Protein AF-A0A428T199-F1 (afdb_monomer_lite)

Organism: NCBI:txid2604345

pLDDT: mean 72.24, std 21.69, range [21.56, 98.0]

Foldseek 3Di:
DDDDDDDDADFDDPDPDDFFFFADDPQKTKTWLDFPADPPQDDDPDDPDPPPPDDDDDDKDWDDPCVVVVVNVDPPQWAWGWDQDPVRIIITDPDIHHDPAAFDPDDWDFLQRCLVWWDDAPLLLLRLLLSLLVVCLVCVPTPVLQAQDFSRQKTWTDGPDPPCPFKTFSIIIGMDGNPDPDDGQDQFDPPPVQDAQAGGPSLLSSLQRSLCSLLSHHQDDDDDPDPRVVRRRSLVSSVVSLVVSVPDDRPQFDLSVLSSQLSVCSSRRVVLDDDDPCPDDDDDDDPPPVVSSVVVSVCSVVRHNVSSVCCNVPRHPDDDNDGDMIGTDDDDDDDDDDDDDDDDDDDDDDDDDDDDDDDDDLLCQVVLLVVLLVVLVVLCVVVVPPDAFDADEDDPDDDCPAVVLVPPVCNVVVSVVDDDPVSCPDCVVVVVLYAYEYEQDQAQVAGGDPPCPPPQHQYEFADDSVLHGDNRGYDYPDPLQLHEYEHQHSDNVVVVVVCCVRPNPPNDRIRVSRRVVLRSVLRSVLSNLVSCCVNPVPPDPPVLSSLSSGNLLVSLVQQLQFDADPNHYTYRRVSVVCVVQVGPVSVCCSSSVSSVVSVVVD

Secondary structure (DSSP, 8-state):
-------------------PPEEEETTEEEEE---SSSS-S---S-------S-S--S--EEPPTTHHHHHHTS---SEEEEEEETTTEEEEEEEEE--S--BPSS--EEHHHHHHHEE--HHHHHHHHHHHHHHHHHTTTSGGGGSPP-TTTEEE--BS-GGGTTEEES-EEEEEETT--PPP--S----TTS--S-S-HHHHHHHHHHHHHHHTS----PPPSSHHHHHHHHHHHHHHHHHHHHH---TT---HHHHHHHHHHHH-GGGG----S-TTS----PPPHHHHHHHHHHHHIIIIIHHHHHHHHHSSSS---S--EEEE--------------------PPPP---------GGGHHHHHHHHHHHHHHHHHHTT--PPP--EEE-S---TTSHHHH-TTTHHHHHTT---GGGTSSHHHHSS---EEEE--S-TTSB--TTTTSTTSEEEEEE-TTSPBPTTSPBPSS-GGG-EEEE-S---HHHHHHHHHHSTTTS-SSHHHHHHHHHHHHHHHHHHHTTHHHHSTTT--HHHHHGGGSHHHHHHHHHHHEEE-TTSSEEE-HHHHHHHS-SHHHHHHHHHHHHHHHHHT-

Radius of gyration: 29.45 Å; chains: 1; bounding box: 92×67×69 Å

Sequence (602 aa):
MAVNQPYDIIAANQYRNQYPLLYPIPGTLLLVLGNIGHHQAGYNFSSHRSLSDSDAATDSYWLDHGHICSLLDREEFARILLEFKPVDRLYQLPSSEAPQFRLAAGRGQSLASILQHYHLTPRDRVSLSYSVARTYWQFYDSELMRRKWSSESIWFMPTSSDDHKDELPLQAFVSFPFESPNHRIEDFIDDLKVPLNHRCPRVFALGVLLLEIGCGSPFTTPVHQNLSSQANFDHSTANNLLQKLRNSKWDGFSHMNYFVGAVEYCLDGKNFIQDSPDSTRRRSQPLKKQQDISERRKNLYNRVVRPLGWLAVKGFKTRSSGTAYIRKIRNAAVTTAQGLPARPKAFVRPKMGKFHNGSTASNNWIQSLVRISAYIDDRRVQLDLTSPIRVAILDTGINYNMPYYEDEEYADNRINQVESFCDFLEPAARDGGVIFLASAGNSSDEAEAFPARDPKVISIYATNRHGTFLEFNSQPTHDRTRILGTYGDGIPPEITAEFDREYRGVCQPGSSVATAVAAGTAALMLAYIATFPKVFASSANRKTLQRAHDSRGMEALFRKMGQQSPTGGLFINPGHFWRVNNTDEARFHAISSCLWDVDRYM

InterPro domains:
  IPR000209 Peptidase S8/S53 domain [PF00082] (428-561)
  IPR023827 Peptidase S8, subtilisin, Asp-active site [PS00136] (391-401)
  IPR036852 Peptidase S8/S53 domain superfamily [G3DSA:3.40.50.200] (415-553)
  IPR036852 Peptidase S8/S53 domain superfamily [SSF52743] (387-531)
  IPR056002 Domain of unknown function DUF7580 [PF24476] (110-308)

Structure (mmCIF, N/CA/C/O backbone):
data_AF-A0A428T199-F1
#
_entry.id   AF-A0A428T199-F1
#
loop_
_atom_site.group_PDB
_atom_site.id
_atom_site.type_symbol
_atom_site.label_atom_id
_atom_site.label_alt_id
_atom_site.label_comp_id
_atom_site.label_asym_id
_atom_site.label_entity_id
_atom_site.label_seq_id
_atom_site.pdbx_PDB_ins_code
_atom_site.Cartn_x
_atom_site.Cartn_y
_atom_site.Cartn_z
_atom_site.occupancy
_atom_site.B_iso_or_equiv
_atom_site.auth_seq_id
_atom_site.auth_comp_id
_atom_site.auth_asym_id
_atom_site.auth_atom_id
_atom_site.pdbx_PDB_model_num
ATOM 1 N N . MET A 1 1 ? -49.602 26.249 -11.621 1.00 28.38 1 MET A N 1
ATOM 2 C CA . MET A 1 1 ? -49.708 24.877 -11.081 1.00 28.38 1 MET A CA 1
ATOM 3 C C . MET A 1 1 ? -48.379 24.183 -11.308 1.00 28.38 1 MET A C 1
ATOM 5 O O . MET A 1 1 ? -47.756 24.426 -12.333 1.00 28.38 1 MET A O 1
ATOM 9 N N . ALA A 1 2 ? -47.928 23.471 -10.278 1.00 23.19 2 ALA A N 1
ATOM 10 C CA . ALA A 1 2 ? -46.568 22.998 -10.025 1.00 23.19 2 ALA A CA 1
ATOM 11 C C . ALA A 1 2 ? -46.009 22.112 -11.159 1.00 23.19 2 ALA A C 1
ATOM 13 O O . ALA A 1 2 ? -46.720 21.257 -11.669 1.00 23.19 2 ALA A O 1
ATOM 14 N N . VAL A 1 3 ? -44.858 22.480 -11.734 1.00 22.19 3 VAL A N 1
ATOM 15 C CA . VAL A 1 3 ? -43.476 22.052 -11.393 1.00 22.19 3 VAL A CA 1
ATOM 16 C C . VAL A 1 3 ? -43.147 20.668 -11.966 1.00 22.19 3 VAL A C 1
ATOM 18 O O . VAL A 1 3 ? -43.210 19.643 -11.298 1.00 22.19 3 VAL A O 1
ATOM 21 N N . ASN A 1 4 ? -42.739 20.703 -13.237 1.00 22.30 4 ASN A N 1
ATOM 22 C CA . ASN A 1 4 ? -41.700 19.835 -13.781 1.00 22.30 4 ASN A CA 1
ATOM 23 C C . ASN A 1 4 ? -40.395 20.102 -13.017 1.00 22.30 4 ASN A C 1
ATOM 25 O O . ASN A 1 4 ? -40.058 21.274 -12.869 1.00 22.30 4 ASN A O 1
ATOM 29 N N . GLN A 1 5 ? -39.662 19.066 -12.604 1.00 21.56 5 GLN A N 1
ATOM 30 C CA . GLN A 1 5 ? -38.266 18.812 -13.010 1.00 21.56 5 GLN A CA 1
ATOM 31 C C . GLN A 1 5 ? -37.815 17.409 -12.526 1.00 21.56 5 GLN A C 1
ATOM 33 O O . GLN A 1 5 ? -38.157 17.024 -11.407 1.00 21.56 5 GLN A O 1
ATOM 38 N N . PRO A 1 6 ? -37.083 16.644 -13.359 1.00 24.59 6 PRO A N 1
ATOM 39 C CA . PRO A 1 6 ? -36.641 15.274 -13.089 1.00 24.59 6 PRO A CA 1
ATOM 40 C C . PRO A 1 6 ? -35.327 15.262 -12.290 1.00 24.59 6 PRO A C 1
ATOM 42 O O . PRO A 1 6 ? -34.485 16.139 -12.472 1.00 24.59 6 PRO A O 1
ATOM 45 N N . TYR A 1 7 ? -35.122 14.261 -11.432 1.00 22.28 7 TYR A N 1
ATOM 46 C CA . TYR A 1 7 ? -33.811 13.990 -10.835 1.00 22.28 7 TYR A CA 1
ATOM 47 C C . TYR A 1 7 ? -33.393 12.558 -11.156 1.00 22.28 7 TYR A C 1
ATOM 49 O O . TYR A 1 7 ? -33.841 11.608 -10.516 1.00 22.28 7 TYR A O 1
ATOM 57 N N . ASP A 1 8 ? -32.521 12.441 -12.154 1.00 21.67 8 ASP A N 1
ATOM 58 C CA . ASP A 1 8 ? -31.751 11.244 -12.463 1.00 21.67 8 ASP A CA 1
ATOM 59 C C . ASP A 1 8 ? -30.769 10.941 -11.321 1.00 21.67 8 ASP A C 1
ATOM 61 O O . ASP A 1 8 ? -30.003 11.805 -10.884 1.00 21.67 8 ASP A O 1
ATOM 65 N N . ILE A 1 9 ? -30.773 9.698 -10.836 1.00 22.94 9 ILE A N 1
ATOM 66 C CA . ILE A 1 9 ? -29.750 9.174 -9.925 1.00 22.94 9 ILE A CA 1
ATOM 67 C C . ILE A 1 9 ? -28.838 8.269 -10.753 1.00 22.94 9 ILE A C 1
ATOM 69 O O . ILE A 1 9 ? -29.075 7.072 -10.876 1.00 22.94 9 ILE A O 1
ATOM 73 N N . ILE A 1 10 ? -27.779 8.847 -11.318 1.00 22.28 10 ILE A N 1
ATOM 74 C CA . ILE A 1 10 ? -26.668 8.104 -11.921 1.00 22.28 10 ILE A CA 1
ATOM 75 C C . ILE A 1 10 ? -25.379 8.650 -11.308 1.00 22.28 10 ILE A C 1
ATOM 77 O O . ILE A 1 10 ? -24.899 9.725 -11.655 1.00 22.28 10 ILE A O 1
ATOM 81 N N . ALA A 1 11 ? -24.819 7.916 -10.348 1.00 24.19 11 ALA A N 1
ATOM 82 C CA . ALA A 1 11 ? -23.482 8.181 -9.834 1.00 24.19 11 ALA A CA 1
ATOM 83 C C . ALA A 1 11 ? -22.465 7.431 -10.706 1.00 24.19 11 ALA A C 1
ATOM 85 O O . ALA A 1 11 ? -22.046 6.322 -10.381 1.00 24.19 11 ALA A O 1
ATOM 86 N N . ALA A 1 12 ? -22.086 8.038 -11.829 1.00 23.56 12 ALA A N 1
ATOM 87 C CA . ALA A 1 12 ? -20.961 7.592 -12.636 1.00 23.56 12 ALA A CA 1
ATOM 88 C C . ALA A 1 12 ? -19.662 8.144 -12.031 1.00 23.56 12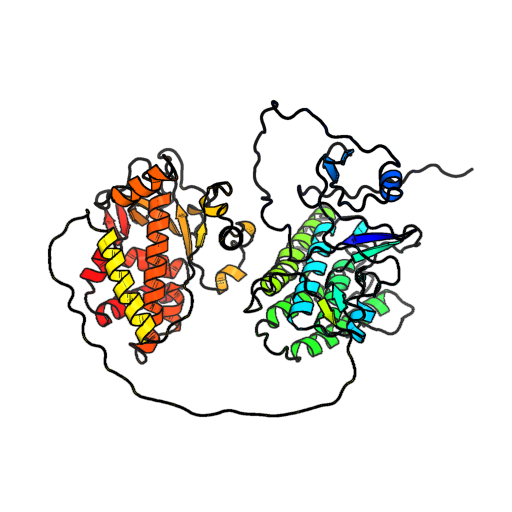 ALA A C 1
ATOM 90 O O . ALA A 1 12 ? -19.487 9.355 -11.916 1.00 23.56 12 ALA A O 1
ATOM 91 N N . ASN A 1 13 ? -18.736 7.265 -11.645 1.00 23.33 13 ASN A N 1
ATOM 92 C CA . ASN A 1 13 ? -17.347 7.655 -11.430 1.00 23.33 13 ASN A CA 1
ATOM 93 C C . ASN A 1 13 ? -16.447 6.739 -12.260 1.00 23.33 13 ASN A C 1
ATOM 95 O O . ASN A 1 13 ? -16.581 5.518 -12.262 1.00 23.33 13 ASN A O 1
ATOM 99 N N . GLN A 1 14 ? -15.572 7.381 -13.019 1.00 25.62 14 GLN A N 1
ATOM 100 C CA . GLN A 1 14 ? -14.891 6.881 -14.205 1.00 25.62 14 GLN A CA 1
ATOM 101 C C . GLN A 1 14 ? -13.710 5.966 -13.843 1.00 25.62 14 GLN A C 1
ATOM 103 O O . GLN A 1 14 ? -12.564 6.315 -14.084 1.00 25.62 14 GLN A O 1
ATOM 108 N N . TYR A 1 15 ? -13.961 4.814 -13.219 1.00 25.81 15 TYR A N 1
ATOM 109 C CA . TYR A 1 15 ? -12.930 3.814 -12.928 1.00 25.81 15 TYR A CA 1
ATOM 110 C C . TYR A 1 15 ? -13.479 2.424 -13.262 1.00 25.81 15 TYR A C 1
ATOM 112 O O . TYR A 1 15 ? -14.326 1.882 -12.557 1.00 25.81 15 TYR A O 1
ATOM 120 N N . ARG A 1 16 ? -13.026 1.877 -14.398 1.00 30.94 16 ARG A N 1
ATOM 121 C CA . ARG A 1 16 ? -13.424 0.561 -14.905 1.00 30.94 16 ARG A CA 1
ATOM 122 C C . ARG A 1 16 ? -13.056 -0.510 -13.868 1.00 30.94 16 ARG A C 1
ATOM 124 O O . ARG A 1 16 ? -11.903 -0.582 -13.449 1.00 30.94 16 ARG A O 1
ATOM 131 N N . ASN A 1 17 ? -14.053 -1.330 -13.532 1.00 31.47 17 ASN A N 1
ATOM 132 C CA . ASN A 1 17 ? -14.027 -2.543 -12.707 1.00 31.47 17 ASN A CA 1
ATOM 133 C C . ASN A 1 17 ? -14.176 -2.385 -11.189 1.00 31.47 17 ASN A C 1
ATOM 135 O O . ASN A 1 17 ? -13.208 -2.433 -10.434 1.00 31.47 17 ASN A O 1
ATOM 139 N N . GLN A 1 18 ? -15.441 -2.328 -10.756 1.00 31.45 18 GLN A N 1
ATOM 140 C CA . GLN A 1 18 ? -15.992 -3.126 -9.652 1.00 31.45 18 GLN A CA 1
ATOM 141 C C . GLN A 1 18 ? -17.525 -3.004 -9.654 1.00 31.45 18 GLN A C 1
ATOM 143 O O . GLN A 1 18 ? -18.060 -1.901 -9.608 1.00 31.45 18 GLN A O 1
ATOM 148 N N . TYR A 1 19 ? -18.224 -4.140 -9.726 1.00 32.78 19 TYR A N 1
ATOM 149 C CA . TYR A 1 19 ? -19.688 -4.215 -9.775 1.00 32.78 19 TYR A CA 1
ATOM 150 C C . TYR A 1 19 ? -20.287 -3.993 -8.373 1.00 32.78 19 TYR A C 1
ATOM 152 O O . TYR A 1 19 ? -20.029 -4.825 -7.492 1.00 32.78 19 TYR A O 1
ATOM 160 N N . PRO A 1 20 ? -21.067 -2.922 -8.118 1.00 32.12 20 PRO A N 1
ATOM 161 C CA . PRO A 1 20 ? -21.802 -2.791 -6.864 1.00 32.12 20 PRO A CA 1
ATOM 162 C C . PRO A 1 20 ? -22.837 -3.921 -6.752 1.00 32.12 20 PRO A C 1
ATOM 164 O O . PRO A 1 20 ? -23.590 -4.184 -7.684 1.00 32.12 20 PRO A O 1
ATOM 167 N N . LEU A 1 21 ? -22.858 -4.606 -5.608 1.00 35.69 21 LEU A N 1
ATOM 168 C CA . LEU A 1 21 ? -23.876 -5.600 -5.261 1.00 35.69 21 LEU A CA 1
ATOM 169 C C . LEU A 1 21 ? -25.102 -4.867 -4.703 1.00 35.69 21 LEU A C 1
ATOM 171 O O . LEU A 1 21 ? -24.974 -4.125 -3.729 1.00 35.69 21 LEU A O 1
ATOM 175 N N . LEU A 1 22 ? -26.263 -5.082 -5.320 1.00 35.81 22 LEU A N 1
ATOM 176 C CA . LEU A 1 22 ? -27.551 -4.525 -4.911 1.00 35.81 22 LEU A CA 1
ATOM 177 C C . LEU A 1 22 ? -28.337 -5.612 -4.172 1.00 35.81 22 LEU A C 1
ATOM 179 O O . LEU A 1 22 ? -28.597 -6.666 -4.744 1.00 35.81 22 LEU A O 1
ATOM 183 N N . TYR A 1 23 ? -28.724 -5.359 -2.923 1.00 36.72 23 TYR A N 1
ATOM 184 C CA . TYR A 1 23 ? -29.674 -6.210 -2.202 1.00 36.72 23 TYR A CA 1
ATOM 185 C C . TYR A 1 23 ? -30.944 -5.407 -1.909 1.00 36.72 23 TYR A C 1
ATOM 187 O O . TYR A 1 23 ? -30.841 -4.351 -1.275 1.00 36.72 23 TYR A O 1
ATOM 195 N N . PRO A 1 24 ? -32.128 -5.867 -2.348 1.00 34.03 24 PRO A N 1
ATOM 196 C CA . PRO A 1 24 ? -33.374 -5.191 -2.039 1.00 34.03 24 PRO A CA 1
ATOM 197 C C . PRO A 1 24 ? -33.804 -5.518 -0.602 1.00 34.03 24 PRO A C 1
ATOM 199 O O . PRO A 1 24 ? -34.154 -6.647 -0.271 1.00 34.03 24 PRO A O 1
ATOM 202 N N . ILE A 1 25 ? -33.810 -4.502 0.259 1.00 37.31 25 ILE A N 1
ATOM 203 C CA . ILE A 1 25 ? -34.785 -4.409 1.351 1.00 37.31 25 ILE A CA 1
ATOM 204 C C . ILE A 1 25 ? -35.847 -3.423 0.844 1.00 37.31 25 ILE A C 1
ATOM 206 O O . ILE A 1 25 ? -35.454 -2.389 0.294 1.00 37.31 25 ILE A O 1
ATOM 210 N N . PRO A 1 26 ? -37.163 -3.681 0.991 1.00 40.19 26 PRO A N 1
ATOM 211 C CA . PRO A 1 26 ? -38.192 -2.747 0.535 1.00 40.19 26 PRO A CA 1
ATOM 212 C C . PRO A 1 26 ? -37.892 -1.313 1.003 1.00 40.19 26 PRO A C 1
ATOM 214 O O . PRO A 1 26 ? -37.720 -1.063 2.195 1.00 40.19 26 PRO A O 1
ATOM 217 N N . GLY A 1 27 ? -37.759 -0.379 0.058 1.00 46.31 27 GLY A N 1
ATOM 218 C CA . GLY A 1 27 ? -37.513 1.037 0.351 1.00 46.31 27 GLY A CA 1
ATOM 219 C C . GLY A 1 27 ? -36.057 1.448 0.648 1.00 46.31 27 GLY A C 1
ATOM 220 O O . GLY A 1 27 ? -35.828 2.626 0.928 1.00 46.31 27 GLY A O 1
ATOM 221 N N . THR A 1 28 ? -35.064 0.546 0.584 1.00 49.16 28 THR A N 1
ATOM 222 C CA . THR A 1 28 ? -33.651 0.866 0.890 1.00 49.16 28 THR A CA 1
ATOM 223 C C . THR A 1 28 ? -32.663 0.228 -0.086 1.00 49.16 28 THR A C 1
ATOM 225 O O . THR A 1 28 ? -32.695 -0.974 -0.330 1.00 49.16 28 THR A O 1
ATOM 228 N N . LEU A 1 29 ? -31.721 1.033 -0.579 1.00 58.16 29 LEU A N 1
ATOM 229 C CA . LEU A 1 29 ? -30.561 0.581 -1.344 1.00 58.16 29 LEU A CA 1
ATOM 230 C C . LEU A 1 29 ? -29.415 0.196 -0.390 1.00 58.16 29 LEU A C 1
ATOM 232 O O . LEU A 1 29 ? -29.014 1.010 0.442 1.00 58.16 29 LEU A O 1
ATOM 236 N N . LEU A 1 30 ? -28.868 -1.015 -0.525 1.00 55.06 30 LEU A N 1
ATOM 237 C CA . LEU A 1 30 ? -27.677 -1.462 0.206 1.00 55.06 30 LEU A CA 1
ATOM 238 C C . LEU A 1 30 ? -26.449 -1.487 -0.710 1.00 55.06 30 LEU A C 1
ATOM 240 O O . LEU A 1 30 ? -26.479 -2.117 -1.762 1.00 55.06 30 LEU A O 1
ATOM 244 N N . LEU A 1 31 ? -25.362 -0.843 -0.282 1.00 62.22 31 LEU A N 1
ATOM 245 C CA . LEU A 1 31 ? -24.052 -0.905 -0.934 1.00 62.22 31 LEU A CA 1
ATOM 246 C C . LEU A 1 31 ? -23.112 -1.793 -0.117 1.00 62.22 31 LEU A C 1
ATOM 248 O O . LEU A 1 31 ? -22.819 -1.480 1.036 1.00 62.22 31 LEU A O 1
ATOM 252 N N . VAL A 1 32 ? -22.599 -2.867 -0.714 1.00 68.12 32 VAL A N 1
ATOM 253 C CA . VAL A 1 32 ? -21.607 -3.739 -0.063 1.00 68.12 32 VAL A CA 1
ATOM 254 C C . VAL A 1 32 ? -20.269 -3.020 0.084 1.00 68.12 32 VAL A C 1
ATOM 256 O O . VAL A 1 32 ? -19.707 -2.535 -0.897 1.00 68.12 32 VAL A O 1
ATOM 259 N N . LEU A 1 33 ? -19.727 -3.001 1.301 1.00 65.25 33 LEU A N 1
ATOM 260 C CA . LEU A 1 33 ? -18.363 -2.561 1.572 1.00 65.25 33 LEU A CA 1
ATOM 261 C C . LEU A 1 33 ? -17.416 -3.720 1.249 1.00 65.25 33 LEU A C 1
ATOM 263 O O . LEU A 1 33 ? -17.478 -4.777 1.877 1.00 65.25 33 LEU A O 1
ATOM 267 N N . GLY A 1 34 ? -16.577 -3.553 0.226 1.00 53.16 34 GLY A N 1
ATOM 268 C CA . GLY A 1 34 ? -15.720 -4.629 -0.274 1.00 53.16 34 GLY A CA 1
ATOM 269 C C . GLY A 1 34 ? -14.712 -5.109 0.774 1.00 53.16 34 GLY A C 1
ATOM 270 O O . GLY A 1 34 ? -13.851 -4.336 1.191 1.00 53.16 34 GLY A O 1
ATOM 271 N N . ASN A 1 35 ? -14.790 -6.389 1.144 1.00 43.97 35 ASN A N 1
ATOM 272 C CA . ASN A 1 35 ? -13.789 -7.068 1.967 1.00 43.97 35 ASN A CA 1
ATOM 273 C C . ASN A 1 35 ? -12.550 -7.456 1.147 1.00 43.97 35 ASN A C 1
ATOM 275 O O . ASN A 1 35 ? -12.602 -7.585 -0.072 1.00 43.97 35 ASN A O 1
ATOM 279 N N . ILE A 1 36 ? -11.442 -7.734 1.838 1.00 38.28 36 ILE A N 1
ATOM 280 C CA . ILE A 1 36 ? -10.179 -8.228 1.245 1.00 38.28 36 ILE A CA 1
ATOM 281 C C . ILE A 1 36 ? -10.294 -9.682 0.727 1.00 38.28 36 ILE A C 1
ATOM 283 O O . ILE A 1 36 ? -9.365 -10.207 0.124 1.00 38.28 36 ILE A O 1
ATOM 287 N N . GLY A 1 37 ? -11.437 -10.346 0.906 1.00 34.12 37 GLY A N 1
ATOM 288 C CA . GLY A 1 37 ? -11.691 -11.681 0.364 1.00 34.12 37 GLY A CA 1
ATOM 289 C C . GLY A 1 37 ? -12.466 -11.622 -0.949 1.00 34.12 37 GLY A C 1
ATOM 290 O O . GLY A 1 37 ? -13.661 -11.349 -0.916 1.00 34.12 37 GLY A O 1
ATOM 291 N N . HIS A 1 38 ? -11.786 -11.969 -2.046 1.00 34.38 38 HIS A N 1
ATOM 292 C CA . HIS A 1 38 ? -12.295 -12.197 -3.408 1.00 34.38 38 HIS A CA 1
ATOM 293 C C . HIS A 1 38 ? -12.652 -10.930 -4.225 1.00 34.38 38 HIS A C 1
ATOM 295 O O . HIS A 1 38 ? -13.541 -10.162 -3.877 1.00 34.38 38 HIS A O 1
ATOM 301 N N . HIS A 1 39 ? -11.952 -10.750 -5.358 1.00 30.12 39 HIS A N 1
ATOM 302 C CA . HIS A 1 39 ? -12.035 -9.663 -6.365 1.00 30.12 39 HIS A CA 1
ATOM 303 C C . HIS A 1 39 ? -11.191 -8.386 -6.189 1.00 30.12 39 HIS A C 1
ATOM 305 O O . HIS A 1 39 ? -11.532 -7.325 -6.719 1.00 30.12 39 HIS A O 1
ATOM 311 N N . GLN A 1 40 ? -10.014 -8.485 -5.573 1.00 28.67 40 GLN A N 1
ATOM 312 C CA . GLN A 1 40 ? -8.924 -7.549 -5.881 1.00 28.67 40 GLN A CA 1
ATOM 313 C C . GLN A 1 40 ? -7.643 -8.288 -6.260 1.00 28.67 40 GLN A C 1
ATOM 315 O O . GLN A 1 40 ? -6.622 -8.182 -5.594 1.00 28.67 40 GLN A O 1
ATOM 320 N N . ALA A 1 41 ? -7.709 -9.002 -7.378 1.00 26.77 41 ALA A N 1
ATOM 321 C CA . ALA A 1 41 ? -6.550 -9.207 -8.229 1.00 26.77 41 ALA A CA 1
ATOM 322 C C . ALA A 1 41 ? -6.879 -8.555 -9.576 1.00 26.77 41 ALA A C 1
ATOM 324 O O . ALA A 1 41 ? -7.860 -8.917 -10.216 1.00 26.77 41 ALA A O 1
ATOM 325 N N . GLY A 1 42 ? -6.096 -7.541 -9.943 1.00 28.92 42 GLY A N 1
ATOM 326 C CA . GLY A 1 42 ? -6.033 -6.997 -11.296 1.00 28.92 42 GLY A CA 1
ATOM 327 C C . GLY A 1 42 ? -7.197 -6.109 -11.723 1.00 28.92 42 GLY A C 1
ATOM 328 O O . GLY A 1 42 ? -8.167 -6.600 -12.265 1.00 28.92 42 GLY A O 1
ATOM 329 N N . TYR A 1 43 ? -7.038 -4.789 -11.611 1.00 24.66 43 TYR A N 1
ATOM 330 C CA . TYR A 1 43 ? -7.393 -3.899 -12.721 1.00 24.66 43 TYR A CA 1
ATOM 331 C C . TYR A 1 43 ? -6.500 -2.657 -12.691 1.00 24.66 43 TYR A C 1
ATOM 333 O O . TYR A 1 43 ? -6.640 -1.768 -11.853 1.00 24.66 43 TYR A O 1
ATOM 341 N N . ASN A 1 44 ? -5.535 -2.649 -13.613 1.00 25.67 44 ASN A N 1
ATOM 342 C CA . ASN A 1 44 ? -4.585 -1.568 -13.836 1.00 25.67 44 ASN A CA 1
ATOM 343 C C . ASN A 1 44 ? -5.287 -0.322 -14.384 1.00 25.67 44 ASN A C 1
ATOM 345 O O . ASN A 1 44 ? -5.914 -0.357 -15.443 1.00 25.67 44 ASN A O 1
ATOM 349 N N . PHE A 1 45 ? -5.059 0.813 -13.726 1.00 25.11 45 PHE A N 1
ATOM 350 C CA . PHE A 1 45 ? -5.234 2.141 -14.308 1.00 25.11 45 PHE A CA 1
ATOM 351 C C . PHE A 1 45 ? -4.004 2.493 -15.152 1.00 25.11 45 PHE A C 1
ATOM 353 O O . PHE A 1 45 ? -3.163 3.279 -14.733 1.00 25.11 45 PHE A O 1
ATOM 360 N N . SER A 1 46 ? -3.831 1.819 -16.292 1.00 26.22 46 SER A N 1
ATOM 361 C CA . SER A 1 46 ? -2.940 2.216 -17.402 1.00 26.22 46 SER A CA 1
ATOM 362 C C . SER A 1 46 ? -2.828 1.085 -18.426 1.00 26.22 46 SER A C 1
ATOM 364 O O . SER A 1 46 ? -1.875 0.320 -18.460 1.00 26.22 46 SER A O 1
ATOM 366 N N . SER A 1 47 ? -3.813 0.986 -19.310 1.00 23.31 47 SER A N 1
ATOM 367 C CA . SER A 1 47 ? -3.538 0.547 -20.677 1.00 23.31 47 SER A CA 1
ATOM 368 C C . SER A 1 47 ? -4.533 1.234 -21.601 1.00 23.31 47 SER A C 1
ATOM 370 O O . SER A 1 47 ? -5.702 0.869 -21.687 1.00 23.31 47 SER A O 1
ATOM 372 N N . HIS A 1 48 ? -4.065 2.259 -22.310 1.00 25.80 48 HIS A N 1
ATOM 373 C CA . HIS A 1 48 ? -4.622 2.543 -23.623 1.00 25.80 48 HIS A CA 1
ATOM 374 C C . HIS A 1 48 ? -4.176 1.395 -24.533 1.00 25.80 48 HIS A C 1
ATOM 376 O O . HIS A 1 48 ? -3.178 1.496 -25.237 1.00 25.80 48 HIS A O 1
ATOM 382 N N . ARG A 1 49 ? -4.891 0.267 -24.478 1.00 23.05 49 ARG A N 1
ATOM 383 C CA . ARG A 1 49 ? -4.988 -0.614 -25.636 1.00 23.05 49 ARG A CA 1
ATOM 384 C C . ARG A 1 49 ? -6.148 -0.086 -26.459 1.00 23.05 49 ARG A C 1
ATOM 386 O O . ARG A 1 49 ? -7.302 -0.183 -26.048 1.00 23.05 49 ARG A O 1
ATOM 393 N N . SER A 1 50 ? -5.821 0.501 -27.603 1.00 25.39 50 SER A N 1
ATOM 394 C CA . SER A 1 50 ? -6.713 0.494 -28.753 1.00 25.39 50 SER A CA 1
ATOM 395 C C . SER A 1 50 ? -7.045 -0.969 -29.044 1.00 25.39 50 SER A C 1
ATOM 397 O O . SER A 1 50 ? -6.249 -1.686 -29.648 1.00 25.39 50 SER A O 1
ATOM 399 N N . LEU A 1 51 ? -8.175 -1.435 -28.517 1.00 26.61 51 LEU A N 1
ATOM 400 C CA . LEU A 1 51 ? -8.820 -2.637 -29.014 1.00 26.61 51 LEU A CA 1
ATOM 401 C C . LEU A 1 51 ? -9.255 -2.296 -30.433 1.00 26.61 51 LEU A C 1
ATOM 403 O O . LEU A 1 51 ? -10.076 -1.406 -30.636 1.00 26.61 51 LEU A O 1
ATOM 407 N N . SER A 1 52 ? -8.607 -2.936 -31.398 1.00 26.62 52 SER A N 1
ATOM 408 C CA . SER A 1 52 ? -9.079 -2.993 -32.769 1.00 26.62 52 SER A CA 1
ATOM 409 C C . SER A 1 52 ? -10.525 -3.481 -32.766 1.00 26.62 52 SER A C 1
ATOM 411 O O . SER A 1 52 ? -10.826 -4.522 -32.180 1.00 26.62 52 SER A O 1
ATOM 413 N N . ASP A 1 53 ? -11.395 -2.707 -33.406 1.00 30.11 53 ASP A N 1
ATOM 414 C CA . ASP A 1 53 ? -12.764 -3.075 -33.742 1.00 30.11 53 ASP A CA 1
ATOM 415 C C . ASP A 1 53 ? -12.764 -4.303 -34.664 1.00 30.11 53 ASP A C 1
ATOM 417 O O . ASP A 1 53 ? -12.734 -4.163 -35.882 1.00 30.11 53 ASP A O 1
ATOM 421 N N . SER A 1 54 ? -12.766 -5.504 -34.091 1.00 36.41 54 SER A N 1
ATOM 422 C CA . SER A 1 54 ? -13.318 -6.723 -34.695 1.00 36.41 54 SER A CA 1
ATOM 423 C C . SER A 1 54 ? -13.153 -7.887 -33.717 1.00 36.41 54 SER A C 1
ATOM 425 O O . SER A 1 54 ? -12.051 -8.118 -33.229 1.00 36.41 54 SER A O 1
ATOM 427 N N . ASP A 1 55 ? -14.247 -8.617 -33.493 1.00 32.12 55 ASP A N 1
ATOM 428 C CA . ASP A 1 55 ? -14.337 -9.936 -32.838 1.00 32.12 55 ASP A CA 1
ATOM 429 C C . ASP A 1 55 ? -14.702 -9.973 -31.341 1.00 32.12 55 ASP A C 1
ATOM 431 O O . ASP A 1 55 ? -13.997 -10.547 -30.518 1.00 32.12 55 ASP A O 1
ATOM 435 N N . ALA A 1 56 ? -15.869 -9.403 -31.003 1.00 32.53 56 ALA A N 1
ATOM 436 C CA . ALA A 1 56 ? -16.819 -9.950 -30.013 1.00 32.53 56 ALA A CA 1
ATOM 437 C C . ALA A 1 56 ? -18.160 -9.185 -30.079 1.00 32.53 56 ALA A C 1
ATOM 439 O O . ALA A 1 56 ? -18.542 -8.463 -29.157 1.00 32.53 56 ALA A O 1
ATOM 440 N N . ALA A 1 57 ? -18.872 -9.295 -31.199 1.00 42.03 57 ALA A N 1
ATOM 441 C CA . ALA A 1 57 ? -20.296 -8.976 -31.243 1.00 42.03 57 ALA A CA 1
ATOM 442 C C . ALA A 1 57 ? -21.073 -10.267 -30.950 1.00 42.03 57 ALA A C 1
ATOM 444 O O . ALA A 1 57 ? -20.886 -11.195 -31.726 1.00 42.03 57 ALA A O 1
ATOM 445 N N . THR A 1 58 ? -21.874 -10.270 -29.862 1.00 45.09 58 THR A N 1
ATOM 446 C CA . THR A 1 58 ? -22.962 -11.198 -29.408 1.00 45.09 58 THR A CA 1
ATOM 447 C C . THR A 1 58 ? -22.756 -11.524 -27.914 1.00 45.09 58 THR A C 1
ATOM 449 O O . THR A 1 58 ? -21.750 -12.138 -27.585 1.00 45.09 58 THR A O 1
ATOM 452 N N . ASP A 1 59 ? -23.543 -11.166 -26.894 1.00 43.47 59 ASP A N 1
ATOM 453 C CA . ASP A 1 59 ? -24.875 -10.577 -26.734 1.00 43.47 59 ASP A CA 1
ATOM 454 C C . ASP A 1 59 ? -24.881 -9.768 -25.415 1.00 43.47 59 ASP A C 1
ATOM 456 O O . ASP A 1 59 ? -24.844 -10.340 -24.325 1.00 43.47 59 ASP A O 1
ATOM 460 N N . SER A 1 60 ? -24.898 -8.433 -25.468 1.00 52.97 60 SER A N 1
ATOM 461 C CA . SER A 1 60 ? -25.058 -7.593 -24.268 1.00 52.97 60 SER A CA 1
ATOM 462 C C . SER A 1 60 ? -26.380 -6.841 -24.344 1.00 52.97 60 SER A C 1
ATOM 464 O O . SER A 1 60 ? -26.552 -6.007 -25.236 1.00 52.97 60 SER A O 1
ATOM 466 N N . TYR A 1 61 ? -27.293 -7.106 -23.410 1.00 62.53 61 TYR A N 1
ATOM 467 C CA . TYR A 1 61 ? -28.590 -6.435 -23.334 1.00 62.53 61 TYR A CA 1
ATOM 468 C C . TYR A 1 61 ? -28.460 -5.153 -22.501 1.00 62.53 61 TYR A C 1
ATOM 470 O O . TYR A 1 61 ? -27.988 -5.178 -21.360 1.00 62.53 61 TYR A O 1
ATOM 478 N N . TRP A 1 62 ? -28.844 -4.009 -23.069 1.00 71.00 62 TRP A N 1
ATOM 479 C CA . TRP A 1 62 ? -28.942 -2.766 -22.302 1.00 71.00 62 TRP A CA 1
ATOM 480 C C . TRP A 1 62 ? -30.191 -2.782 -21.415 1.00 71.00 62 TRP A C 1
ATOM 482 O O . TRP A 1 62 ? -31.204 -3.402 -21.740 1.00 71.00 62 TRP A O 1
ATOM 492 N N . LEU A 1 63 ? -30.122 -2.091 -20.281 1.00 71.56 63 LEU A N 1
ATOM 493 C CA . LEU A 1 63 ? -31.232 -1.995 -19.339 1.00 71.56 63 LEU A CA 1
ATOM 494 C C . LEU A 1 63 ? -32.025 -0.708 -19.584 1.00 71.56 63 LEU A C 1
ATOM 496 O O . LEU A 1 63 ? -31.500 0.390 -19.401 1.00 71.56 63 LEU A O 1
ATOM 500 N N . ASP A 1 64 ? -33.293 -0.852 -19.968 1.00 74.44 64 ASP A N 1
ATOM 501 C CA . ASP A 1 64 ? -34.258 0.244 -20.017 1.00 74.44 64 ASP A CA 1
ATOM 502 C C . ASP A 1 64 ? -34.740 0.639 -18.610 1.00 74.44 64 ASP A C 1
ATOM 504 O O . ASP A 1 64 ? -34.566 -0.084 -17.619 1.00 74.44 64 ASP A O 1
ATOM 508 N N . HIS A 1 65 ? -35.363 1.815 -18.514 1.00 68.75 65 HIS A N 1
ATOM 509 C CA . HIS A 1 65 ? -35.916 2.329 -17.264 1.00 68.75 65 HIS A CA 1
ATOM 510 C C . HIS A 1 65 ? -36.900 1.321 -16.639 1.00 68.75 65 HIS A C 1
ATOM 512 O O . HIS A 1 65 ? -37.873 0.916 -17.268 1.00 68.75 65 HIS A O 1
ATOM 518 N N . GLY A 1 66 ? -36.663 0.931 -15.381 1.00 69.88 66 GLY A N 1
ATOM 519 C CA . GLY A 1 66 ? -37.491 -0.043 -14.652 1.00 69.88 66 GLY A CA 1
ATOM 520 C C . GLY A 1 66 ? -37.059 -1.511 -14.785 1.00 69.88 66 GLY A C 1
ATOM 521 O O . GLY A 1 66 ? -37.525 -2.340 -14.000 1.00 69.88 66 GLY A O 1
ATOM 522 N N . HIS A 1 67 ? -36.116 -1.853 -15.677 1.00 74.31 67 HIS A N 1
ATOM 523 C CA . HIS A 1 67 ? -35.595 -3.226 -15.757 1.00 74.31 67 HIS A CA 1
ATOM 524 C C . HIS A 1 67 ? -34.865 -3.659 -14.484 1.00 74.31 67 HIS A C 1
ATOM 526 O O . HIS A 1 67 ? -34.990 -4.811 -14.091 1.00 74.31 67 HIS A O 1
ATOM 532 N N . ILE A 1 68 ? -34.168 -2.751 -13.789 1.00 72.19 68 ILE A N 1
ATOM 533 C CA . ILE A 1 68 ? -33.548 -3.078 -12.493 1.00 72.19 68 ILE A CA 1
ATOM 534 C C . ILE A 1 68 ? -34.616 -3.512 -11.482 1.00 72.19 68 ILE A C 1
ATOM 536 O O . ILE A 1 68 ? -34.432 -4.522 -10.818 1.00 72.19 68 ILE A O 1
ATOM 540 N N . CYS A 1 69 ? -35.748 -2.807 -11.394 1.00 70.69 69 CYS A N 1
ATOM 541 C CA . CYS A 1 69 ? -36.855 -3.204 -10.517 1.00 70.69 69 CYS A CA 1
ATOM 542 C C . CYS A 1 69 ? -37.395 -4.585 -10.903 1.00 70.69 69 CYS A C 1
ATOM 544 O O . CYS A 1 69 ? -37.536 -5.445 -10.045 1.00 70.69 69 CYS A O 1
ATOM 546 N N . SER A 1 70 ? -37.568 -4.829 -12.205 1.00 73.88 70 SER A N 1
ATOM 547 C CA . SER A 1 70 ? -38.014 -6.132 -12.713 1.00 73.88 70 SER A CA 1
ATOM 548 C C . SER A 1 70 ? -37.030 -7.265 -12.404 1.00 73.88 70 SER A C 1
ATOM 550 O O . SER A 1 70 ? -37.459 -8.393 -12.200 1.00 73.88 70 SER A O 1
ATOM 552 N N . LEU A 1 71 ? -35.720 -6.989 -12.390 1.00 72.75 71 LEU A N 1
ATOM 553 C CA . LEU A 1 71 ? -34.689 -7.951 -11.988 1.00 72.75 71 LEU A CA 1
ATOM 554 C C . LEU A 1 71 ? -34.705 -8.203 -10.477 1.00 72.75 71 LEU A C 1
ATOM 556 O O . LEU A 1 71 ? -34.465 -9.325 -10.056 1.00 72.75 71 LEU A O 1
ATOM 560 N N . LEU A 1 72 ? -34.990 -7.180 -9.668 1.00 66.81 72 LEU A N 1
ATOM 561 C CA . LEU A 1 72 ? -35.094 -7.310 -8.211 1.00 66.81 72 LEU A CA 1
ATOM 562 C C . LEU A 1 72 ? -36.354 -8.074 -7.778 1.00 66.81 72 LEU A C 1
ATOM 564 O O . LEU A 1 72 ? -36.323 -8.732 -6.742 1.00 66.81 72 LEU A O 1
ATOM 568 N N . ASP A 1 73 ? -37.428 -8.009 -8.568 1.00 69.44 73 ASP A N 1
ATOM 569 C CA . ASP A 1 73 ? -38.658 -8.783 -8.347 1.00 69.44 73 ASP A CA 1
ATOM 570 C C . ASP A 1 73 ? -38.492 -10.270 -8.705 1.00 69.44 73 ASP A C 1
ATOM 572 O O . ASP A 1 73 ? -39.309 -11.106 -8.315 1.00 69.44 73 ASP A O 1
ATOM 576 N N . ARG A 1 74 ? -37.441 -10.619 -9.455 1.00 65.81 74 ARG A N 1
ATOM 577 C CA . ARG A 1 74 ? -37.116 -12.002 -9.798 1.00 65.81 74 ARG A CA 1
ATOM 578 C C . ARG A 1 74 ? -36.172 -12.561 -8.740 1.00 65.81 74 ARG A C 1
ATOM 580 O O . ARG A 1 74 ? -35.072 -12.056 -8.528 1.00 65.81 74 ARG A O 1
ATOM 587 N N . GLU A 1 75 ? -36.582 -13.634 -8.074 1.00 65.38 75 GLU A N 1
ATOM 588 C CA . GLU A 1 75 ? -35.733 -14.369 -7.130 1.00 65.38 75 GLU A CA 1
ATOM 589 C C . GLU A 1 75 ? -34.679 -15.203 -7.887 1.00 65.38 75 GLU A C 1
ATOM 591 O O . GLU A 1 75 ? -34.700 -16.428 -7.875 1.00 65.38 75 GLU A O 1
ATOM 596 N N . GLU A 1 76 ? -33.754 -14.543 -8.588 1.00 65.38 76 GLU A N 1
ATOM 597 C CA . GLU A 1 76 ? -32.780 -15.206 -9.475 1.00 65.38 76 GLU A CA 1
ATOM 598 C C . GLU A 1 76 ? -31.701 -15.991 -8.702 1.00 65.38 76 GLU A C 1
ATOM 600 O O . GLU A 1 76 ? -30.989 -16.810 -9.276 1.00 65.38 76 GLU A O 1
ATOM 605 N N . PHE A 1 77 ? -31.533 -15.722 -7.398 1.00 68.12 77 PHE A N 1
ATOM 606 C CA . PHE A 1 77 ? -30.485 -16.295 -6.531 1.00 68.12 77 PHE A CA 1
ATOM 607 C C . PHE A 1 77 ? -29.065 -16.249 -7.134 1.00 68.12 77 PHE A C 1
ATOM 609 O O . PHE A 1 77 ? -28.202 -17.053 -6.778 1.00 68.12 77 PHE A O 1
ATOM 616 N N . ALA A 1 78 ? -28.809 -15.283 -8.016 1.00 67.75 78 ALA A N 1
ATOM 617 C CA . ALA A 1 78 ? -27.573 -15.132 -8.769 1.00 67.75 78 ALA A CA 1
ATOM 618 C C . ALA A 1 78 ? -27.049 -13.696 -8.671 1.00 67.75 78 ALA A C 1
ATOM 620 O O . ALA A 1 78 ? -27.811 -12.734 -8.549 1.00 67.75 78 ALA A O 1
ATOM 621 N N . ARG A 1 79 ? -25.725 -13.532 -8.739 1.00 69.25 79 ARG A N 1
ATOM 622 C CA . ARG A 1 79 ? -25.102 -12.213 -8.843 1.00 69.25 79 ARG A CA 1
ATOM 623 C C . ARG A 1 79 ? -25.183 -11.739 -10.289 1.00 69.25 79 ARG A C 1
ATOM 625 O O . ARG A 1 79 ? -24.516 -12.289 -11.165 1.00 69.25 79 ARG A O 1
ATOM 632 N N . ILE A 1 80 ? -25.967 -10.688 -10.506 1.00 70.56 80 ILE A N 1
ATOM 633 C CA . ILE A 1 80 ? -26.095 -10.008 -11.797 1.00 70.56 80 ILE A CA 1
ATOM 634 C C . ILE A 1 80 ? -24.969 -8.977 -11.925 1.00 70.56 80 ILE A C 1
ATOM 636 O O . ILE A 1 80 ? -24.786 -8.131 -11.045 1.00 70.56 80 ILE A O 1
ATOM 640 N N . LEU A 1 81 ? -24.207 -9.048 -13.016 1.00 69.31 81 LEU A N 1
ATOM 641 C CA . LEU A 1 81 ? -23.098 -8.138 -13.290 1.00 69.31 81 LEU A CA 1
ATOM 642 C C . LEU A 1 81 ? -23.544 -7.036 -14.257 1.00 69.31 81 LEU A C 1
ATOM 644 O O . LEU A 1 81 ? -24.082 -7.321 -15.325 1.00 69.31 81 LEU A O 1
ATOM 648 N N . LEU A 1 82 ? -23.318 -5.775 -13.877 1.00 70.38 82 LEU A N 1
ATOM 649 C CA . LEU A 1 82 ? -23.769 -4.599 -14.626 1.00 70.38 82 LEU A CA 1
ATOM 650 C C . LEU A 1 82 ? -22.589 -3.693 -15.009 1.00 70.38 82 LEU A C 1
ATOM 652 O O . LEU A 1 82 ? -21.911 -3.159 -14.133 1.00 70.38 82 LEU A O 1
ATOM 656 N N . GLU A 1 83 ? -22.346 -3.471 -16.299 1.00 69.81 83 GLU A N 1
ATOM 657 C CA . GLU A 1 83 ? -21.321 -2.535 -16.781 1.00 69.81 83 GLU A CA 1
ATOM 658 C C . GLU A 1 83 ? -21.964 -1.200 -17.174 1.00 69.81 83 GLU A C 1
ATOM 660 O O . GLU A 1 83 ? -22.863 -1.145 -18.011 1.00 69.81 83 GLU A O 1
ATOM 665 N N . PHE A 1 84 ? -21.475 -0.099 -16.608 1.00 64.50 84 PHE A N 1
ATOM 666 C CA . PHE A 1 84 ? -21.830 1.240 -17.070 1.00 64.50 84 PHE A CA 1
ATOM 667 C C . PHE A 1 84 ? -20.830 1.699 -18.134 1.00 64.50 84 PHE A C 1
ATOM 669 O O . PHE A 1 84 ? -19.634 1.812 -17.851 1.00 64.50 84 PHE A O 1
ATOM 676 N N . LYS A 1 85 ? -21.307 1.986 -19.350 1.00 69.62 85 LYS A N 1
ATOM 677 C CA . LYS A 1 85 ? -20.473 2.556 -20.419 1.00 69.62 85 LYS A CA 1
ATOM 678 C C . LYS A 1 85 ? -20.720 4.070 -20.518 1.00 69.62 85 LYS A C 1
ATOM 680 O O . LYS A 1 85 ? -21.866 4.484 -20.362 1.00 69.62 85 LYS A O 1
ATOM 685 N N . PRO A 1 86 ? -19.696 4.894 -20.834 1.00 47.28 86 PRO A N 1
ATOM 686 C CA . PRO A 1 86 ? -19.723 6.366 -20.724 1.00 47.28 86 PRO A CA 1
ATOM 687 C C . PRO A 1 86 ? -20.799 7.123 -21.521 1.00 47.28 86 PRO A C 1
ATOM 689 O O . PRO A 1 86 ? -20.867 8.340 -21.424 1.00 47.28 86 PRO A O 1
ATOM 692 N N . VAL A 1 87 ? -21.617 6.434 -22.317 1.00 58.25 87 VAL A N 1
ATOM 693 C CA . VAL A 1 87 ? -22.743 7.005 -23.075 1.00 58.25 87 VAL A CA 1
ATOM 694 C C . VAL A 1 87 ? -24.045 6.970 -22.248 1.00 58.25 87 VAL A C 1
ATOM 696 O O . VAL A 1 87 ? -25.123 6.773 -22.798 1.00 58.25 87 VAL A O 1
ATOM 699 N N . ASP A 1 88 ? -23.933 7.081 -20.920 1.00 60.41 88 ASP A N 1
ATOM 700 C CA . ASP A 1 88 ? -25.023 6.982 -19.933 1.00 60.41 88 ASP A CA 1
ATOM 701 C C . ASP A 1 88 ? -25.884 5.712 -20.017 1.00 60.41 88 ASP A C 1
ATOM 703 O O . ASP A 1 88 ? -27.081 5.735 -19.731 1.00 60.41 88 ASP A O 1
ATOM 707 N N . ARG A 1 89 ? -25.294 4.569 -20.397 1.00 72.56 89 ARG A N 1
ATOM 708 C CA . ARG A 1 89 ? -26.045 3.306 -20.497 1.00 72.56 89 ARG A CA 1
ATOM 709 C C . ARG A 1 89 ? -25.477 2.212 -19.609 1.00 72.56 89 ARG A C 1
ATOM 711 O O . ARG A 1 89 ? -24.270 1.962 -19.591 1.00 72.56 89 ARG A O 1
ATOM 718 N N . LEU A 1 90 ? -26.388 1.549 -18.901 1.00 72.25 90 LEU A N 1
ATOM 719 C CA . LEU A 1 90 ? -26.119 0.386 -18.070 1.00 72.25 90 LEU A CA 1
ATOM 720 C C . LEU A 1 90 ? -26.417 -0.885 -18.869 1.00 72.25 90 LEU A C 1
ATOM 722 O O . LEU A 1 90 ? -27.512 -1.049 -19.408 1.00 72.25 90 LEU A O 1
ATOM 726 N N . TYR A 1 91 ? -25.438 -1.774 -18.944 1.00 73.94 91 TYR A N 1
ATOM 727 C CA . TYR A 1 91 ? -25.523 -3.046 -19.650 1.00 73.94 91 TYR A CA 1
ATOM 728 C C . TYR A 1 91 ? -25.508 -4.178 -18.640 1.00 73.94 91 TYR A C 1
ATOM 730 O O . TYR A 1 91 ? -24.672 -4.184 -17.737 1.00 73.94 91 TYR A O 1
ATOM 738 N N . GLN A 1 92 ? -26.396 -5.150 -18.813 1.00 76.19 92 GLN A N 1
ATOM 739 C CA . GLN A 1 92 ? -26.263 -6.423 -18.125 1.00 76.19 92 GLN A CA 1
ATOM 740 C C . GLN A 1 92 ? -25.243 -7.279 -18.877 1.00 76.19 92 GLN A C 1
ATOM 742 O O . GLN A 1 92 ? -25.334 -7.448 -20.095 1.00 76.19 92 GLN A O 1
ATOM 747 N N . LEU A 1 93 ? -24.256 -7.798 -18.153 1.00 74.06 93 LEU A N 1
ATOM 748 C CA . LEU A 1 93 ? -23.297 -8.741 -18.711 1.00 74.06 93 LEU A CA 1
ATOM 749 C C . LEU A 1 93 ? -23.917 -10.145 -18.771 1.00 74.06 93 LEU A C 1
ATOM 751 O O . LEU A 1 93 ? -24.708 -10.500 -17.894 1.00 74.06 93 LEU A O 1
ATOM 755 N N . PRO A 1 94 ? -23.564 -10.951 -19.786 1.00 68.19 94 PRO A N 1
ATOM 756 C CA . PRO A 1 94 ? -24.150 -12.277 -19.987 1.00 68.19 94 PRO A CA 1
ATOM 757 C C . PRO A 1 94 ? -23.736 -13.297 -18.915 1.00 68.19 94 PRO A C 1
ATOM 759 O O . PRO A 1 94 ? -24.389 -14.326 -18.767 1.00 68.19 94 PRO A O 1
ATOM 762 N N . SER A 1 95 ? -22.669 -13.031 -18.157 1.00 68.31 95 SER A N 1
ATOM 763 C CA . SER A 1 95 ? -22.220 -13.890 -17.064 1.00 68.31 95 SER A CA 1
ATOM 764 C C . SER A 1 95 ? -22.898 -13.537 -15.736 1.00 68.31 95 SER A C 1
ATOM 766 O O . SER A 1 95 ? -22.966 -12.376 -15.327 1.00 68.31 95 SER A O 1
ATOM 768 N N . SER A 1 96 ? -23.354 -14.570 -15.029 1.00 65.38 96 SER A N 1
ATOM 769 C CA . SER A 1 96 ? -23.804 -14.498 -13.637 1.00 65.38 96 SER A CA 1
ATOM 770 C C . SER A 1 96 ? -22.838 -15.256 -12.733 1.00 65.38 96 SER A C 1
ATOM 772 O O . SER A 1 96 ? -22.356 -16.325 -13.105 1.00 65.38 96 SER A O 1
ATOM 774 N N . GLU A 1 97 ? -22.598 -14.750 -11.527 1.00 65.44 97 GLU A N 1
ATOM 775 C CA . GLU A 1 97 ? -21.779 -15.442 -10.524 1.00 65.44 97 GLU A CA 1
ATOM 776 C C . GLU A 1 97 ? -22.658 -16.025 -9.410 1.00 65.44 97 GLU A C 1
ATOM 778 O O . GLU A 1 97 ? -23.729 -15.498 -9.096 1.00 65.44 97 GLU A O 1
ATOM 783 N N . ALA A 1 98 ? -22.198 -17.102 -8.772 1.00 59.88 98 ALA A N 1
ATOM 784 C CA . ALA A 1 98 ? -22.856 -17.610 -7.574 1.00 59.88 98 ALA A CA 1
ATOM 785 C C . ALA A 1 98 ? -22.718 -16.585 -6.429 1.00 59.88 98 ALA A C 1
ATOM 787 O O . ALA A 1 98 ? -21.618 -16.070 -6.195 1.00 59.88 98 ALA A O 1
ATOM 788 N N . PRO A 1 99 ? -23.797 -16.265 -5.691 1.00 61.44 99 PRO A N 1
ATOM 789 C CA . PRO A 1 99 ? -23.703 -15.353 -4.564 1.00 61.44 99 PRO A CA 1
ATOM 790 C C . PRO A 1 99 ? -22.864 -15.989 -3.454 1.00 61.44 99 PRO A C 1
ATOM 792 O O . PRO A 1 99 ? -23.113 -17.118 -3.035 1.00 61.44 99 PRO A O 1
ATOM 795 N N . GLN A 1 100 ? -21.890 -15.233 -2.942 1.00 60.66 100 GLN A N 1
ATOM 796 C CA . GLN A 1 100 ? -21.008 -15.689 -1.863 1.00 60.66 100 GLN A CA 1
ATOM 797 C C . GLN A 1 100 ? -21.791 -16.058 -0.591 1.00 60.66 100 GLN A C 1
ATOM 799 O O . GLN A 1 100 ? -21.399 -16.966 0.137 1.00 60.66 100 GLN A O 1
ATOM 804 N N . PHE A 1 101 ? -22.921 -15.383 -0.346 1.00 64.19 101 PHE A N 1
ATOM 805 C CA . PHE A 1 101 ? -23.839 -15.687 0.748 1.00 64.19 101 PHE A CA 1
ATOM 806 C C . PHE A 1 101 ? -25.282 -15.629 0.275 1.00 64.19 101 PHE A C 1
ATOM 808 O O . PHE A 1 101 ? -25.678 -14.719 -0.452 1.00 64.19 101 PHE A O 1
ATOM 815 N N . ARG A 1 102 ? -26.102 -16.538 0.801 1.00 67.25 102 ARG A N 1
ATOM 816 C CA . ARG A 1 102 ? -27.552 -16.352 0.836 1.00 67.25 102 ARG A CA 1
ATOM 817 C C . ARG A 1 102 ? -27.902 -15.592 2.107 1.00 67.25 102 ARG A C 1
ATOM 819 O O . ARG A 1 102 ? -28.035 -16.197 3.175 1.00 67.25 102 ARG A O 1
ATOM 826 N N . LEU A 1 103 ? -27.977 -14.268 1.996 1.00 69.69 103 LEU A N 1
ATOM 827 C CA . LEU A 1 103 ? -28.384 -13.399 3.099 1.00 69.69 103 LEU A CA 1
ATOM 828 C C . LEU A 1 103 ? -29.816 -13.742 3.517 1.00 69.69 103 LEU A C 1
ATOM 830 O O . LEU A 1 103 ? -30.688 -13.925 2.670 1.00 69.69 103 LEU A O 1
ATOM 834 N N . ALA A 1 104 ? -30.052 -13.854 4.820 1.00 65.94 104 ALA A N 1
ATOM 835 C CA . ALA A 1 104 ? -31.397 -14.033 5.340 1.00 65.94 104 ALA A CA 1
ATOM 836 C C . ALA A 1 104 ? -32.158 -12.701 5.273 1.00 65.94 104 ALA A C 1
ATOM 838 O O . ALA A 1 104 ? -31.622 -11.641 5.612 1.00 65.94 104 ALA A O 1
ATOM 839 N N . ALA A 1 105 ? -33.418 -12.755 4.841 1.00 56.88 105 ALA A N 1
ATOM 840 C CA . ALA A 1 105 ? -34.294 -11.595 4.852 1.00 56.88 105 ALA A CA 1
ATOM 841 C C . ALA A 1 105 ? -34.609 -11.174 6.301 1.00 56.88 105 ALA A C 1
ATOM 843 O O . ALA A 1 105 ? -35.086 -11.974 7.104 1.00 56.88 105 ALA A O 1
ATOM 844 N N . GLY A 1 106 ? -34.388 -9.893 6.618 1.00 58.84 106 GLY A N 1
ATOM 845 C CA . GLY A 1 106 ? -34.781 -9.276 7.889 1.00 58.84 106 GLY A CA 1
ATOM 846 C C . GLY A 1 106 ? -33.717 -9.253 9.002 1.00 58.84 106 GLY A C 1
ATOM 847 O O . GLY A 1 106 ? -32.934 -10.178 9.184 1.00 58.84 106 GLY A O 1
ATOM 848 N N . ARG A 1 107 ? -33.743 -8.146 9.769 1.00 64.94 107 ARG A N 1
ATOM 849 C CA . ARG A 1 107 ? -32.991 -7.827 11.010 1.00 64.94 107 ARG A CA 1
ATOM 850 C C . ARG A 1 107 ? -31.465 -8.014 10.960 1.00 64.94 107 ARG A C 1
ATOM 852 O O . ARG A 1 107 ? -30.887 -8.719 11.788 1.00 64.94 107 ARG A O 1
ATOM 859 N N . GLY A 1 108 ? -30.808 -7.283 10.060 1.00 77.06 108 GLY A N 1
ATOM 860 C CA . GLY A 1 108 ? -29.378 -6.993 10.199 1.00 77.06 108 GLY A CA 1
ATOM 861 C C . GLY A 1 108 ? -29.050 -6.243 11.500 1.00 77.06 108 GLY A C 1
ATOM 862 O O . GLY A 1 108 ? -29.938 -5.732 12.184 1.00 77.06 108 GLY A O 1
ATOM 863 N N . GLN A 1 109 ? -27.768 -6.172 11.845 1.00 87.25 109 GLN A N 1
ATOM 864 C CA . GLN A 1 109 ? -27.257 -5.402 12.985 1.00 87.25 109 GLN A CA 1
ATOM 865 C C . GLN A 1 109 ? -26.520 -4.159 12.487 1.00 87.25 109 GLN A C 1
ATOM 867 O O . GLN A 1 109 ? -25.682 -4.277 11.593 1.00 87.25 109 GLN A O 1
ATOM 872 N N . SER A 1 110 ? -26.795 -2.984 13.063 1.00 91.19 110 SER A N 1
ATOM 873 C CA . SER A 1 110 ? -26.002 -1.783 12.771 1.00 91.19 110 SER A CA 1
ATOM 874 C C . SER A 1 110 ? -24.586 -1.925 13.332 1.00 91.19 110 SER A C 1
ATOM 876 O O . SER A 1 110 ? -24.365 -2.658 14.300 1.00 91.19 110 SER A O 1
ATOM 878 N N . LEU A 1 111 ? -23.613 -1.209 12.767 1.00 93.62 111 LEU A N 1
ATOM 879 C CA . LEU A 1 111 ? -22.252 -1.164 13.297 1.00 93.62 111 LEU A CA 1
ATOM 880 C C . LEU A 1 111 ? -22.255 -0.712 14.765 1.00 93.62 111 LEU A C 1
ATOM 882 O O . LEU A 1 111 ? -21.517 -1.276 15.564 1.00 93.62 111 LEU A O 1
ATOM 886 N N . ALA A 1 112 ? -23.122 0.227 15.151 1.00 91.81 112 ALA A N 1
ATOM 887 C CA . ALA A 1 112 ? -23.263 0.633 16.549 1.00 91.81 112 ALA A CA 1
ATOM 888 C C . ALA A 1 112 ? -23.638 -0.551 17.463 1.00 91.81 112 ALA A C 1
ATOM 890 O O . ALA A 1 112 ? -23.009 -0.750 18.505 1.00 91.81 112 ALA A O 1
ATOM 891 N N . SER A 1 113 ? -24.589 -1.391 17.036 1.00 91.62 113 SER A N 1
ATOM 892 C CA . SER A 1 113 ? -24.943 -2.627 17.747 1.00 91.62 113 SER A CA 1
ATOM 893 C C . SER A 1 113 ? -23.799 -3.647 17.749 1.00 91.62 113 SER A C 1
ATOM 895 O O . SER A 1 113 ? -23.527 -4.261 18.782 1.00 91.62 113 SER A O 1
ATOM 897 N N . ILE A 1 114 ? -23.089 -3.807 16.625 1.00 93.56 114 ILE A N 1
ATOM 898 C CA . ILE A 1 114 ? -21.921 -4.695 16.526 1.00 93.56 114 ILE A CA 1
ATOM 899 C C . ILE A 1 114 ? -20.853 -4.316 17.552 1.00 93.56 114 ILE A C 1
ATOM 901 O O . ILE A 1 114 ? -20.370 -5.184 18.274 1.00 93.56 114 ILE A O 1
ATOM 905 N N . LEU A 1 115 ? -20.522 -3.028 17.665 1.00 94.12 115 LEU A N 1
ATOM 906 C CA . LEU A 1 115 ? -19.502 -2.544 18.598 1.00 94.12 115 LEU A CA 1
ATOM 907 C C . LEU A 1 115 ? -19.855 -2.824 20.065 1.00 94.12 115 LEU A C 1
ATOM 909 O O . LEU A 1 115 ? -18.956 -2.984 20.882 1.00 94.12 115 LEU A O 1
ATOM 913 N N . GLN A 1 116 ? -21.143 -2.896 20.403 1.00 91.62 116 GLN A N 1
ATOM 914 C CA . GLN A 1 116 ? -21.603 -3.162 21.768 1.00 91.62 116 GLN A CA 1
ATOM 915 C C . GLN A 1 116 ? -21.742 -4.656 22.079 1.00 91.62 116 GLN A C 1
ATOM 917 O O . GLN A 1 116 ? -21.453 -5.082 23.196 1.00 91.62 116 GLN A O 1
ATOM 922 N N . HIS A 1 117 ? -22.214 -5.450 21.116 1.00 91.06 117 HIS A N 1
ATOM 923 C CA . HIS A 1 117 ? -22.709 -6.804 21.379 1.00 91.06 117 HIS A CA 1
ATOM 924 C C . HIS A 1 117 ? -21.856 -7.918 20.763 1.00 91.06 117 HIS A C 1
ATOM 926 O O . HIS A 1 117 ? -22.120 -9.091 21.034 1.00 91.06 117 HIS A O 1
ATOM 932 N N . TYR A 1 118 ? -20.852 -7.590 19.947 1.00 92.19 118 TYR A N 1
ATOM 933 C CA . TYR A 1 118 ? -20.009 -8.564 19.253 1.00 92.19 118 TYR A CA 1
ATOM 934 C C . TYR A 1 118 ? -18.532 -8.371 19.585 1.00 92.19 118 TYR A C 1
ATOM 936 O O . TYR A 1 118 ? -18.043 -7.265 19.811 1.00 92.19 118 TYR A O 1
ATOM 944 N N . HIS A 1 119 ? -17.799 -9.481 19.613 1.00 90.38 119 HIS A N 1
ATOM 945 C CA . HIS A 1 119 ? -16.363 -9.466 19.821 1.00 90.38 119 HIS A CA 1
ATOM 946 C C . HIS A 1 119 ? -15.647 -9.157 18.504 1.00 90.38 119 HIS A C 1
ATOM 948 O O . HIS A 1 119 ? -15.653 -9.975 17.586 1.00 90.38 119 HIS A O 1
ATOM 954 N N . LEU A 1 120 ? -15.007 -7.985 18.435 1.00 90.81 120 LEU A N 1
ATOM 955 C CA . LEU A 1 120 ? -14.116 -7.603 17.341 1.00 90.81 120 LEU A CA 1
ATOM 956 C C . LEU A 1 120 ? -12.659 -7.734 17.778 1.00 90.81 120 LEU A C 1
ATOM 958 O O . LEU A 1 120 ? -12.173 -6.939 18.598 1.00 90.81 120 LEU A O 1
ATOM 962 N N . THR A 1 121 ? -11.954 -8.694 17.184 1.00 90.50 121 THR A N 1
ATOM 963 C CA . THR A 1 121 ? -10.505 -8.820 17.341 1.00 90.50 121 THR A CA 1
ATOM 964 C C . THR A 1 121 ? -9.798 -7.615 16.705 1.00 90.50 121 THR A C 1
ATOM 966 O O . THR A 1 121 ? -10.371 -6.936 15.845 1.00 90.50 121 THR A O 1
ATOM 969 N N . PRO A 1 122 ? -8.528 -7.338 17.054 1.00 90.38 122 PRO A N 1
ATOM 970 C CA . PRO A 1 122 ? -7.727 -6.328 16.359 1.00 90.38 122 PRO A CA 1
ATOM 971 C C . PRO A 1 122 ? -7.755 -6.474 14.829 1.00 90.38 122 PRO A C 1
ATOM 973 O O . PRO A 1 122 ? -7.798 -5.479 14.109 1.00 90.38 122 PRO A O 1
ATOM 976 N N . ARG A 1 123 ? -7.791 -7.714 14.324 1.00 87.81 123 ARG A N 1
ATOM 977 C CA . ARG A 1 123 ? -7.877 -8.012 12.891 1.00 87.81 123 ARG A CA 1
ATOM 978 C C . ARG A 1 123 ? -9.205 -7.588 12.283 1.00 87.81 123 ARG A C 1
ATOM 980 O O . ARG A 1 123 ? -9.204 -6.984 11.209 1.00 87.81 123 ARG A O 1
ATOM 987 N N . ASP A 1 124 ? -10.309 -7.872 12.965 1.00 90.31 124 ASP A N 1
ATOM 988 C CA . ASP A 1 124 ? -11.649 -7.515 12.491 1.00 90.31 124 ASP A CA 1
ATOM 989 C C . ASP A 1 124 ? -11.797 -5.998 12.417 1.00 90.31 124 ASP A C 1
ATOM 991 O O . ASP A 1 124 ? -12.260 -5.469 11.409 1.00 90.31 124 ASP A O 1
ATOM 995 N N . ARG A 1 125 ? -11.300 -5.289 13.442 1.00 93.19 125 ARG A N 1
ATOM 996 C CA . ARG A 1 125 ? -11.285 -3.819 13.487 1.00 93.19 125 ARG A CA 1
ATOM 997 C C . ARG A 1 125 ? -10.532 -3.234 12.299 1.00 93.19 125 ARG A C 1
ATOM 999 O O . ARG A 1 125 ? -11.072 -2.398 11.585 1.00 93.19 125 ARG A O 1
ATOM 1006 N N . VAL A 1 126 ? -9.309 -3.702 12.045 1.00 91.56 126 VAL A N 1
ATOM 1007 C CA . VAL A 1 126 ? -8.498 -3.228 10.912 1.00 91.56 126 VAL A CA 1
ATOM 1008 C C . VAL A 1 126 ? -9.173 -3.529 9.572 1.00 91.56 126 VAL A C 1
ATOM 1010 O O . VAL A 1 126 ? -9.249 -2.647 8.716 1.00 91.56 126 VAL A O 1
ATOM 1013 N N . SER A 1 127 ? -9.672 -4.752 9.386 1.00 89.62 127 SER A N 1
ATOM 1014 C CA . SER A 1 127 ? -10.283 -5.189 8.122 1.00 89.62 127 SER A CA 1
ATOM 1015 C C . SER A 1 127 ? -11.557 -4.401 7.814 1.00 89.62 127 SER A C 1
ATOM 1017 O O . SER A 1 127 ? -11.757 -3.940 6.687 1.00 89.62 127 SER A O 1
ATOM 1019 N N . LEU A 1 128 ? -12.388 -4.178 8.833 1.00 92.94 128 LEU A N 1
ATOM 1020 C CA . LEU A 1 128 ? -13.592 -3.367 8.723 1.00 92.94 128 LEU A CA 1
ATOM 1021 C C . LEU A 1 128 ? -13.257 -1.898 8.450 1.00 92.94 128 LEU A C 1
ATOM 1023 O O . LEU A 1 128 ? -13.808 -1.306 7.525 1.00 92.94 128 LEU A O 1
ATOM 1027 N N . SER A 1 129 ? -12.318 -1.317 9.202 1.00 95.56 129 SER A N 1
ATOM 1028 C CA . SER A 1 129 ? -11.860 0.060 8.997 1.00 95.56 129 SER A CA 1
ATOM 1029 C C . SER A 1 129 ? -11.323 0.294 7.588 1.00 95.56 129 SER A C 1
ATOM 1031 O O . SER A 1 129 ? -11.642 1.315 6.982 1.00 95.56 129 SER A O 1
ATOM 1033 N N . TYR A 1 130 ? -10.555 -0.650 7.040 1.00 92.81 130 TYR A N 1
ATOM 1034 C CA . TYR A 1 130 ? -10.099 -0.571 5.656 1.00 92.81 130 TYR A CA 1
ATOM 1035 C C . TYR A 1 130 ? -11.264 -0.607 4.664 1.00 92.81 130 TYR A C 1
ATOM 1037 O O . TYR A 1 130 ? -11.334 0.253 3.790 1.00 92.81 130 TYR A O 1
ATOM 1045 N N . SER A 1 131 ? -12.194 -1.552 4.817 1.00 86.94 131 SER A N 1
ATOM 1046 C CA . SER A 1 131 ? -13.345 -1.705 3.913 1.00 86.94 131 SER A CA 1
ATOM 1047 C C . SER A 1 131 ? -14.228 -0.449 3.909 1.00 86.94 131 SER A C 1
ATOM 1049 O O . SER A 1 131 ? -14.617 0.044 2.846 1.00 86.94 131 SER A O 1
ATOM 1051 N N . VAL A 1 132 ? -14.465 0.136 5.089 1.00 91.50 132 VAL A N 1
ATOM 1052 C CA . VAL A 1 132 ? -15.168 1.418 5.250 1.00 91.50 132 VAL A CA 1
ATOM 1053 C C . VAL A 1 132 ? -14.395 2.549 4.577 1.00 91.50 132 VAL A C 1
ATOM 1055 O O . VAL A 1 132 ? -14.951 3.215 3.707 1.00 91.50 132 VAL A O 1
ATOM 1058 N N . ALA A 1 133 ? -13.117 2.750 4.914 1.00 92.69 133 ALA A N 1
ATOM 1059 C CA . ALA A 1 133 ? -12.314 3.848 4.374 1.00 92.69 133 ALA A CA 1
ATOM 1060 C C . ALA A 1 133 ? -12.163 3.770 2.849 1.00 92.69 133 ALA A C 1
ATOM 1062 O O . ALA A 1 133 ? -12.294 4.779 2.155 1.00 92.69 133 ALA A O 1
ATOM 1063 N N . ARG A 1 134 ? -11.923 2.570 2.316 1.00 86.00 134 ARG A N 1
ATOM 106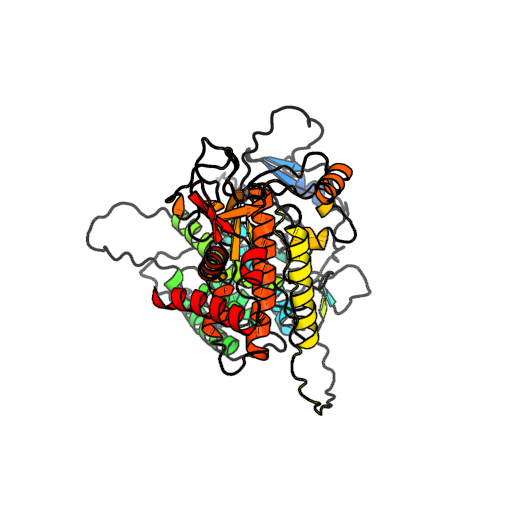4 C CA . ARG A 1 134 ? -11.788 2.323 0.881 1.00 86.00 134 ARG A CA 1
ATOM 1065 C C . ARG A 1 134 ? -13.064 2.682 0.136 1.00 86.00 134 ARG A C 1
ATOM 1067 O O . ARG A 1 134 ? -12.994 3.402 -0.856 1.00 86.00 134 ARG A O 1
ATOM 1074 N N . THR A 1 135 ? -14.212 2.231 0.631 1.00 82.88 135 THR A N 1
ATOM 1075 C CA . THR A 1 135 ? -15.495 2.526 -0.013 1.00 82.88 135 THR A CA 1
ATOM 1076 C C . THR A 1 135 ? -15.824 4.019 0.094 1.00 82.88 135 THR A C 1
ATOM 1078 O O . THR A 1 135 ? -16.195 4.643 -0.898 1.00 82.88 135 THR A O 1
ATOM 1081 N N . TYR A 1 136 ? -15.570 4.631 1.256 1.00 88.88 136 TYR A N 1
ATOM 1082 C CA . TYR A 1 136 ? -15.711 6.076 1.466 1.00 88.88 136 TYR A CA 1
ATOM 1083 C C . TYR A 1 136 ? -14.891 6.887 0.447 1.00 88.88 136 TYR A C 1
ATOM 1085 O O . TYR A 1 136 ? -15.374 7.859 -0.128 1.00 88.88 136 TYR A O 1
ATOM 1093 N N . TRP A 1 137 ? -13.649 6.469 0.187 1.00 86.75 137 TRP A N 1
ATOM 1094 C CA . TRP A 1 137 ? -12.763 7.095 -0.795 1.00 86.75 137 TRP A CA 1
ATOM 1095 C C . TRP A 1 137 ? -13.190 6.853 -2.251 1.00 86.75 137 TRP A C 1
ATOM 1097 O O . TRP A 1 137 ? -13.120 7.773 -3.072 1.00 86.75 137 TRP A O 1
ATOM 1107 N N . GLN A 1 138 ? -13.628 5.636 -2.590 1.00 78.75 138 GLN A N 1
ATOM 1108 C CA . GLN A 1 138 ? -14.087 5.290 -3.942 1.00 78.75 138 GLN A CA 1
ATOM 1109 C C . GLN A 1 138 ? -15.269 6.164 -4.361 1.00 78.75 138 GLN A C 1
ATOM 1111 O O . GLN A 1 138 ? -15.296 6.679 -5.480 1.00 78.75 138 GLN A O 1
ATOM 1116 N N . PHE A 1 139 ? -16.204 6.379 -3.439 1.00 79.62 139 PHE A N 1
ATOM 1117 C CA . PHE A 1 139 ? -17.420 7.134 -3.696 1.00 79.62 139 PHE A CA 1
ATOM 1118 C C . PHE A 1 139 ? -17.327 8.606 -3.297 1.00 79.62 139 PHE A C 1
ATOM 1120 O O . PHE A 1 139 ? -18.313 9.304 -3.486 1.00 79.62 139 PHE A O 1
ATOM 1127 N N . TYR A 1 140 ? -16.177 9.102 -2.820 1.00 82.06 140 TYR A N 1
ATOM 1128 C CA . TYR A 1 140 ? -16.018 10.414 -2.166 1.00 82.06 140 TYR A CA 1
ATOM 1129 C C . TYR A 1 140 ? -16.709 11.601 -2.873 1.00 82.06 140 TYR A C 1
ATOM 1131 O O . TYR A 1 140 ? -17.326 12.447 -2.221 1.00 82.06 140 TYR A O 1
ATOM 1139 N N . ASP A 1 141 ? -16.633 11.640 -4.208 1.00 77.69 141 ASP A N 1
ATOM 1140 C CA . ASP A 1 141 ? -17.193 12.703 -5.062 1.00 77.69 141 ASP A CA 1
ATOM 1141 C C . ASP A 1 141 ? -18.600 12.390 -5.623 1.00 77.69 141 ASP A C 1
ATOM 1143 O O . ASP A 1 141 ? -19.111 13.068 -6.504 1.00 77.69 141 ASP A O 1
ATOM 1147 N N . SER A 1 142 ? -19.248 11.328 -5.147 1.00 76.94 142 SER A N 1
ATOM 1148 C CA . SER A 1 142 ? -20.571 10.907 -5.626 1.00 76.94 142 SER A CA 1
ATOM 1149 C C . SER A 1 142 ? -21.717 11.458 -4.772 1.00 76.94 142 SER A C 1
ATOM 1151 O O . SER A 1 142 ? -21.544 11.837 -3.610 1.00 76.94 142 SER A O 1
ATOM 1153 N N . GLU A 1 143 ? -22.935 11.412 -5.318 1.00 76.12 143 GLU A N 1
ATOM 1154 C CA . GLU A 1 143 ? -24.170 11.736 -4.587 1.00 76.12 143 GLU A CA 1
ATOM 1155 C C . GLU A 1 143 ? -24.374 10.862 -3.337 1.00 76.12 143 GLU A C 1
ATOM 1157 O O . GLU A 1 143 ? -24.960 11.321 -2.354 1.00 76.12 143 GLU A O 1
ATOM 1162 N N . LEU A 1 144 ? -23.825 9.638 -3.317 1.00 76.88 144 LEU A N 1
ATOM 1163 C CA . LEU A 1 144 ? -23.894 8.730 -2.163 1.00 76.88 144 LEU A CA 1
ATOM 1164 C C . LEU A 1 144 ? -23.221 9.322 -0.914 1.00 76.88 144 LEU A C 1
ATOM 1166 O O . LEU A 1 144 ? -23.585 8.988 0.214 1.00 76.88 144 LEU A O 1
ATOM 1170 N N . MET A 1 145 ? -22.279 10.248 -1.105 1.00 80.94 145 MET A N 1
ATOM 1171 C CA . MET A 1 145 ? -21.537 10.909 -0.028 1.00 80.94 145 MET A CA 1
ATOM 1172 C C . MET A 1 145 ? -22.191 12.195 0.463 1.00 80.94 145 MET A C 1
ATOM 1174 O O . MET A 1 145 ? -21.739 12.787 1.442 1.00 80.94 145 MET A O 1
ATOM 1178 N N . ARG A 1 146 ? -23.274 12.643 -0.185 1.00 77.19 146 ARG A N 1
ATOM 1179 C CA . ARG A 1 146 ? -24.082 13.766 0.317 1.00 77.19 146 ARG A CA 1
ATOM 1180 C C . ARG A 1 146 ? -24.942 13.372 1.513 1.00 77.19 146 ARG A C 1
ATOM 1182 O O . ARG A 1 146 ? -25.518 14.248 2.157 1.00 77.19 146 ARG A O 1
ATOM 1189 N N . ARG A 1 147 ? -25.030 12.077 1.822 1.00 80.06 147 ARG A N 1
ATOM 1190 C CA . ARG A 1 147 ? -25.676 11.542 3.022 1.00 80.06 147 ARG A CA 1
ATOM 1191 C C . ARG A 1 147 ? -24.625 11.229 4.082 1.00 80.06 147 ARG A C 1
ATOM 1193 O O . ARG A 1 147 ? -23.520 10.800 3.760 1.00 80.06 147 ARG A O 1
ATOM 1200 N N . LYS A 1 148 ? -24.975 11.430 5.356 1.00 82.12 148 LYS A N 1
ATOM 1201 C CA . LYS A 1 148 ? -24.091 11.084 6.476 1.00 82.12 148 LYS A CA 1
ATOM 1202 C C . LYS A 1 148 ? -23.908 9.577 6.538 1.00 82.12 148 LYS A C 1
ATOM 1204 O O . LYS A 1 148 ? -24.891 8.856 6.653 1.00 82.12 148 LYS A O 1
ATOM 1209 N N . TRP A 1 149 ? -22.659 9.133 6.529 1.00 88.00 149 TRP A N 1
ATOM 1210 C CA . TRP A 1 149 ? -22.321 7.781 6.944 1.00 88.00 149 TRP A CA 1
ATOM 1211 C C . TRP A 1 149 ? -22.008 7.822 8.440 1.00 88.00 149 TRP A C 1
ATOM 1213 O O . TRP A 1 149 ? -21.225 8.655 8.900 1.00 88.00 149 TRP A O 1
ATOM 1223 N N . SER A 1 150 ? -22.658 6.951 9.195 1.00 90.31 150 SER A N 1
ATOM 1224 C CA . SER A 1 150 ? -22.475 6.739 10.631 1.00 90.31 150 SER A CA 1
ATOM 1225 C C . SER A 1 150 ? -22.569 5.252 10.962 1.00 90.31 150 SER A C 1
ATOM 1227 O O . SER A 1 150 ? -22.976 4.440 10.122 1.00 90.31 150 SER A O 1
ATOM 1229 N N . SER A 1 151 ? -22.229 4.894 12.197 1.00 92.31 151 SER A N 1
ATOM 1230 C CA . SER A 1 151 ? -22.366 3.534 12.714 1.00 92.31 151 SER A CA 1
ATOM 1231 C C . SER A 1 151 ? -23.811 3.003 12.687 1.00 92.31 151 SER A C 1
ATOM 1233 O O . SER A 1 151 ? -24.008 1.793 12.673 1.00 92.31 151 SER A O 1
ATOM 1235 N N . GLU A 1 152 ? -24.817 3.874 12.569 1.00 89.19 152 GLU A N 1
ATOM 1236 C CA . GLU A 1 152 ? -26.227 3.488 12.371 1.00 89.19 152 GLU A CA 1
ATOM 1237 C C . GLU A 1 152 ? -26.598 3.221 10.905 1.00 89.19 152 GLU A C 1
ATOM 1239 O O . GLU A 1 152 ? -27.575 2.538 10.613 1.00 89.19 152 GLU A O 1
ATOM 1244 N N . SER A 1 153 ? -25.827 3.761 9.959 1.00 86.62 153 SER A N 1
ATOM 1245 C CA . SER A 1 153 ? -26.077 3.581 8.521 1.00 86.62 153 SER A CA 1
ATOM 1246 C C . SER A 1 153 ? -25.375 2.359 7.924 1.00 86.62 153 SER A C 1
ATOM 1248 O O . SER A 1 153 ? -25.691 1.977 6.795 1.00 86.62 153 SER A O 1
ATOM 1250 N N . ILE A 1 154 ? -24.427 1.771 8.663 1.00 89.94 154 ILE A N 1
ATOM 1251 C CA . ILE A 1 154 ? -23.643 0.594 8.273 1.00 89.94 154 ILE A CA 1
ATOM 1252 C C . ILE A 1 154 ? -24.242 -0.638 8.952 1.00 89.94 154 ILE A C 1
ATOM 1254 O O . ILE A 1 154 ? -24.397 -0.645 10.168 1.00 89.94 154 ILE A O 1
ATOM 1258 N N . TRP A 1 155 ? -24.533 -1.681 8.182 1.00 87.69 155 TRP A N 1
ATOM 1259 C CA . TRP A 1 155 ? -25.269 -2.875 8.590 1.00 87.69 155 TRP A CA 1
ATOM 1260 C C . TRP A 1 155 ? -24.495 -4.158 8.303 1.00 87.69 155 TRP A C 1
ATOM 1262 O O . TRP A 1 155 ? -23.731 -4.227 7.346 1.00 87.69 155 TRP A O 1
ATOM 1272 N N . PHE A 1 156 ? -24.745 -5.189 9.102 1.00 87.31 156 PHE A N 1
ATOM 1273 C CA . PHE A 1 156 ? -24.247 -6.551 8.930 1.00 87.31 156 PHE A CA 1
ATOM 1274 C C . PHE A 1 156 ? -25.437 -7.501 8.863 1.00 87.31 156 PHE A C 1
ATOM 1276 O O . PHE A 1 156 ? -26.324 -7.445 9.720 1.00 87.31 156 PHE A O 1
ATOM 1283 N N . MET A 1 157 ? -25.470 -8.356 7.842 1.00 83.81 157 MET A N 1
ATOM 1284 C CA . MET A 1 157 ? -26.635 -9.184 7.526 1.00 83.81 157 MET A CA 1
ATOM 1285 C C . MET A 1 157 ? -26.382 -10.655 7.893 1.00 83.81 157 MET A C 1
ATOM 1287 O O . MET A 1 157 ? -25.315 -11.176 7.563 1.00 83.81 157 MET A O 1
ATOM 1291 N N . PRO A 1 158 ? -27.333 -11.340 8.558 1.00 79.75 158 PRO A N 1
ATOM 1292 C CA . PRO A 1 158 ? -27.213 -12.765 8.851 1.00 79.75 158 PRO A CA 1
ATOM 1293 C C . PRO A 1 158 ? -27.281 -13.616 7.578 1.00 79.75 158 PRO A C 1
ATOM 1295 O O . PRO A 1 158 ? -27.876 -13.226 6.571 1.00 79.75 158 PRO A O 1
ATOM 1298 N N . THR A 1 159 ? -26.696 -14.811 7.630 1.00 76.31 159 THR A N 1
ATOM 1299 C CA . THR A 1 159 ? -26.844 -15.827 6.580 1.00 76.31 159 THR A CA 1
ATOM 1300 C C . THR A 1 159 ? -28.057 -16.709 6.852 1.00 76.31 159 THR A C 1
ATOM 1302 O O . THR A 1 159 ? -28.391 -16.959 8.002 1.00 76.31 159 THR A O 1
ATOM 1305 N N . SER A 1 160 ? -28.675 -17.238 5.799 1.00 66.75 160 SER A N 1
ATOM 1306 C CA . SER A 1 160 ? -29.831 -18.152 5.872 1.00 66.75 160 SER A CA 1
ATOM 1307 C C . SER A 1 160 ? -29.530 -19.558 6.417 1.00 66.75 160 SER A C 1
ATOM 1309 O O . SER A 1 160 ? -30.459 -20.342 6.591 1.00 66.75 160 SER A O 1
ATOM 1311 N N . SER A 1 161 ? -28.264 -19.889 6.700 1.00 64.50 161 SER A N 1
ATOM 1312 C CA . SER A 1 161 ? -27.891 -21.157 7.342 1.00 64.50 161 SER A CA 1
ATOM 1313 C C . SER A 1 161 ? -28.183 -21.131 8.846 1.00 64.50 161 SER A C 1
ATOM 1315 O O . SER A 1 161 ? -27.787 -20.193 9.541 1.00 64.50 161 SER A O 1
ATOM 1317 N N . ASP A 1 162 ? -28.826 -22.187 9.351 1.00 56.88 162 ASP A N 1
ATOM 1318 C CA . ASP A 1 162 ? -29.208 -22.338 10.763 1.00 56.88 162 ASP A CA 1
ATOM 1319 C C . ASP A 1 162 ? -28.004 -22.656 11.686 1.00 56.88 162 ASP A C 1
ATOM 1321 O O . ASP A 1 162 ? -28.129 -22.594 12.912 1.00 56.88 162 ASP A O 1
ATOM 1325 N N . ASP A 1 163 ? -26.823 -22.920 11.106 1.00 59.47 163 ASP A N 1
ATOM 1326 C CA . ASP A 1 163 ? -25.585 -23.286 11.816 1.00 59.47 163 ASP A CA 1
ATOM 1327 C C . ASP A 1 163 ? -24.905 -22.103 12.543 1.00 59.47 163 ASP A C 1
ATOM 1329 O O . ASP A 1 163 ? -24.063 -22.309 13.417 1.00 59.47 163 ASP A O 1
ATOM 1333 N N . HIS A 1 164 ? -25.291 -20.854 12.242 1.00 64.56 164 HIS A N 1
ATOM 1334 C CA . HIS A 1 164 ? -24.587 -19.636 12.682 1.00 64.56 164 HIS A CA 1
ATOM 1335 C C . HIS A 1 164 ? -25.464 -18.653 13.487 1.00 64.56 164 HIS A C 1
ATOM 1337 O O . HIS A 1 164 ? -25.353 -17.441 13.327 1.00 64.56 164 HIS A O 1
ATOM 1343 N N . LYS A 1 165 ? -26.334 -19.133 14.390 1.00 67.19 165 LYS A N 1
ATOM 1344 C CA . LYS A 1 165 ? -27.292 -18.273 15.139 1.00 67.19 165 LYS A CA 1
ATOM 1345 C C . LYS A 1 165 ? -26.669 -17.126 15.957 1.00 67.19 165 LYS A C 1
ATOM 1347 O O . LYS A 1 165 ? -27.359 -16.147 16.229 1.00 67.19 165 LYS A O 1
ATOM 1352 N N . ASP A 1 166 ? -25.393 -17.229 16.333 1.00 79.69 166 ASP A N 1
ATOM 1353 C CA . ASP A 1 166 ? -24.655 -16.213 17.110 1.00 79.69 166 ASP A CA 1
ATOM 1354 C C . ASP A 1 166 ? -23.464 -15.597 16.355 1.00 79.69 166 ASP A C 1
ATOM 1356 O O . ASP A 1 166 ? -22.634 -14.899 16.953 1.00 79.69 166 ASP A O 1
ATOM 1360 N N . GLU A 1 167 ? -23.357 -15.859 15.053 1.00 84.69 167 GLU A N 1
ATOM 1361 C CA . GLU A 1 167 ? -22.273 -15.357 14.216 1.00 84.69 167 GLU A CA 1
ATOM 1362 C C . GLU A 1 167 ? -22.826 -14.509 13.073 1.00 84.69 167 GLU A C 1
ATOM 1364 O O . GLU A 1 167 ? -23.869 -14.805 12.495 1.00 84.69 167 GLU A O 1
ATOM 1369 N N . LEU A 1 168 ? -22.107 -13.446 12.727 1.00 86.31 168 LEU A N 1
ATOM 1370 C CA . LEU A 1 168 ? -22.389 -12.662 11.529 1.00 86.31 168 LEU A CA 1
ATOM 1371 C C . LEU A 1 168 ? -21.160 -12.664 10.627 1.00 86.31 168 LEU A C 1
ATOM 1373 O O . LEU A 1 168 ? -20.044 -12.546 11.140 1.00 86.31 168 LEU A O 1
ATOM 1377 N N . PRO A 1 169 ? -21.324 -12.751 9.298 1.00 85.75 169 PRO A N 1
ATOM 1378 C CA . PRO A 1 169 ? -20.231 -12.465 8.385 1.00 85.75 169 PRO A CA 1
ATOM 1379 C C . PRO A 1 169 ? -19.684 -11.066 8.670 1.00 85.75 169 PRO A C 1
ATOM 1381 O O . PRO A 1 169 ? -20.454 -10.118 8.841 1.00 85.75 169 PRO A O 1
ATOM 1384 N N . LEU A 1 170 ? -18.361 -10.904 8.671 1.00 87.38 170 LEU A N 1
ATOM 1385 C CA . LEU A 1 170 ? -17.707 -9.596 8.734 1.00 87.38 170 LEU A CA 1
ATOM 1386 C C . LEU A 1 170 ? -17.849 -8.880 7.381 1.00 87.38 170 LEU A C 1
ATOM 1388 O O . LEU A 1 170 ? -16.861 -8.505 6.770 1.00 87.38 170 LEU A O 1
ATOM 1392 N N . GLN A 1 171 ? -19.068 -8.734 6.868 1.00 85.25 171 GLN A N 1
ATOM 1393 C CA . GLN A 1 171 ? -19.383 -8.048 5.622 1.00 85.25 171 GLN A CA 1
ATOM 1394 C C . GLN A 1 171 ? -20.365 -6.924 5.924 1.00 85.25 171 GLN A C 1
ATOM 1396 O O . GLN A 1 171 ? -21.487 -7.158 6.372 1.00 85.25 171 GLN A O 1
ATOM 1401 N N . ALA A 1 172 ? -19.904 -5.701 5.698 1.00 86.75 172 ALA A N 1
ATOM 1402 C CA . ALA A 1 172 ? -20.652 -4.501 6.010 1.00 86.75 172 ALA A CA 1
ATOM 1403 C C . ALA A 1 172 ? -21.380 -3.968 4.769 1.00 86.75 172 ALA A C 1
ATOM 1405 O O . ALA A 1 172 ? -20.880 -4.055 3.648 1.00 86.75 172 ALA A O 1
ATOM 1406 N N . PHE A 1 173 ? -22.547 -3.378 4.986 1.00 84.62 173 PHE A N 1
ATOM 1407 C CA . PHE A 1 173 ? -23.414 -2.805 3.964 1.00 84.62 173 PHE A CA 1
ATOM 1408 C C . PHE A 1 173 ? -23.789 -1.385 4.378 1.00 84.62 173 PHE A C 1
ATOM 1410 O O . PHE A 1 173 ? -24.178 -1.169 5.519 1.00 84.62 173 PHE A O 1
ATOM 1417 N N . VAL A 1 174 ? -23.714 -0.405 3.484 1.00 84.50 174 VAL A N 1
ATOM 1418 C CA . VAL A 1 174 ? -24.229 0.946 3.760 1.00 84.50 174 VAL A CA 1
ATOM 1419 C C . VAL A 1 174 ? -25.649 1.055 3.240 1.00 84.50 174 VAL A C 1
ATOM 1421 O O . VAL A 1 174 ? -25.922 0.691 2.099 1.00 84.50 174 VAL A O 1
ATOM 1424 N N . SER A 1 175 ? -26.539 1.569 4.081 1.00 82.38 175 SER A N 1
ATOM 1425 C CA . SER A 1 175 ? -27.953 1.755 3.768 1.00 82.38 175 SER A CA 1
ATOM 1426 C C . SER A 1 175 ? -28.264 3.153 3.234 1.00 82.38 175 SER A C 1
ATOM 1428 O O . SER A 1 175 ? -27.848 4.172 3.786 1.00 82.38 175 SER A O 1
ATOM 1430 N N . PHE A 1 176 ? -29.057 3.195 2.165 1.00 74.94 176 PHE A N 1
ATOM 1431 C CA . PHE A 1 176 ? -29.560 4.407 1.534 1.00 74.94 176 PHE A CA 1
ATOM 1432 C C . PHE A 1 176 ? -31.088 4.309 1.365 1.00 74.94 176 PHE A C 1
ATOM 1434 O O . PHE A 1 176 ? -31.563 3.834 0.334 1.00 74.94 176 PHE A O 1
ATOM 1441 N N . PRO A 1 177 ? -31.884 4.753 2.357 1.00 68.50 177 PRO A N 1
ATOM 1442 C CA . PRO A 1 177 ? -33.347 4.735 2.263 1.00 68.50 177 PRO A CA 1
ATOM 1443 C C . PRO A 1 177 ? -33.848 5.720 1.195 1.00 68.50 177 PRO A C 1
ATOM 1445 O O . PRO A 1 177 ? -33.359 6.854 1.127 1.00 68.50 177 PRO A O 1
ATOM 1448 N N . PHE A 1 178 ? -34.804 5.318 0.357 1.00 60.47 178 PHE A N 1
ATOM 1449 C CA . PHE A 1 178 ? -35.271 6.143 -0.767 1.00 60.47 178 PHE A CA 1
ATOM 1450 C C . PHE A 1 178 ? -36.025 7.408 -0.312 1.00 60.47 178 PHE A C 1
ATOM 1452 O O . PHE A 1 178 ? -35.840 8.463 -0.911 1.00 60.47 178 PHE A O 1
ATOM 1459 N N . GLU A 1 179 ? -36.770 7.347 0.796 1.00 55.84 179 GLU A N 1
ATOM 1460 C CA . GLU A 1 179 ? -37.695 8.414 1.228 1.00 55.84 179 GLU A CA 1
ATOM 1461 C C . GLU A 1 179 ? -37.179 9.312 2.370 1.00 55.84 179 GLU A C 1
ATOM 1463 O O . GLU A 1 179 ? -37.937 10.092 2.941 1.00 55.84 179 GLU A O 1
ATOM 1468 N N . SER A 1 180 ? -35.893 9.244 2.734 1.00 55.44 180 SER A N 1
ATOM 1469 C CA . SER A 1 180 ? -35.382 10.047 3.858 1.00 55.44 180 SER A CA 1
ATOM 1470 C C . SER A 1 180 ? -35.155 11.514 3.456 1.00 55.44 180 SER A C 1
ATOM 1472 O O . SER A 1 180 ? -34.306 11.773 2.591 1.00 55.44 180 SER A O 1
ATOM 1474 N N . PRO A 1 181 ? -35.830 12.494 4.092 1.00 51.81 181 PRO A N 1
ATOM 1475 C CA . PRO A 1 181 ? -35.595 13.914 3.848 1.00 51.81 181 PRO A CA 1
ATOM 1476 C C . PRO A 1 181 ? -34.252 14.321 4.469 1.00 51.81 181 PRO A C 1
ATOM 1478 O O . PRO A 1 181 ? -34.181 14.737 5.622 1.00 51.81 181 PRO A O 1
ATOM 1481 N N . ASN A 1 182 ? -33.149 14.165 3.735 1.00 53.59 182 ASN A N 1
ATOM 1482 C CA . ASN A 1 182 ? -31.821 14.412 4.298 1.00 53.59 182 ASN A CA 1
ATOM 1483 C C . ASN A 1 182 ? -31.269 15.799 3.959 1.00 53.59 182 ASN A C 1
ATOM 1485 O O . ASN A 1 182 ? -31.196 16.210 2.800 1.00 53.59 182 ASN A O 1
ATOM 1489 N N . HIS A 1 183 ? -30.782 16.463 5.011 1.00 61.91 183 HIS A N 1
ATOM 1490 C CA . HIS A 1 183 ? -29.850 17.581 4.943 1.00 61.91 183 HIS A CA 1
ATOM 1491 C C . HIS A 1 183 ? -28.600 17.132 4.178 1.00 61.91 183 HIS A C 1
ATOM 1493 O O . HIS A 1 183 ? -27.903 16.206 4.601 1.00 61.91 183 HIS A O 1
ATOM 1499 N N . ARG A 1 184 ? -28.333 17.761 3.031 1.00 72.62 184 ARG A N 1
ATOM 1500 C CA . ARG A 1 184 ? -27.150 17.467 2.218 1.00 72.62 184 ARG A CA 1
ATOM 1501 C C . ARG A 1 184 ? -25.895 17.844 2.998 1.00 72.62 184 ARG A C 1
ATOM 1503 O O . ARG A 1 184 ? -25.761 18.980 3.445 1.00 72.62 184 ARG A O 1
ATOM 1510 N N . ILE A 1 185 ? -24.974 16.897 3.136 1.00 77.88 185 ILE A N 1
ATOM 1511 C CA . ILE A 1 185 ? -23.668 17.156 3.734 1.00 77.88 185 ILE A CA 1
ATOM 1512 C C . ILE A 1 185 ? -22.728 17.694 2.660 1.00 77.88 185 ILE A C 1
ATOM 1514 O O . ILE A 1 185 ? -22.320 16.980 1.732 1.00 77.88 185 ILE A O 1
ATOM 1518 N N . GLU A 1 186 ? -22.380 18.969 2.808 1.00 83.75 186 GLU A N 1
ATOM 1519 C CA . GLU A 1 186 ? -21.312 19.593 2.039 1.00 83.75 186 GLU A CA 1
ATOM 1520 C C . GLU A 1 186 ? -19.969 18.935 2.353 1.00 83.75 186 GLU A C 1
ATOM 1522 O O . GLU A 1 186 ? -19.693 18.496 3.470 1.00 83.75 186 GLU A O 1
ATOM 1527 N N . ASP A 1 187 ? -19.125 18.864 1.331 1.00 83.88 187 ASP A N 1
ATOM 1528 C CA . ASP A 1 187 ? -17.776 18.325 1.462 1.00 83.88 187 ASP A CA 1
ATOM 1529 C C . ASP A 1 187 ? -16.861 19.244 2.288 1.00 83.88 187 ASP A C 1
ATOM 1531 O O . ASP A 1 187 ? -16.067 18.773 3.101 1.00 83.88 187 ASP A O 1
ATOM 1535 N N . PHE A 1 188 ? -17.023 20.559 2.110 1.00 87.81 188 PHE A N 1
ATOM 1536 C CA . PHE A 1 188 ? -16.232 21.600 2.755 1.00 87.81 188 PHE A CA 1
ATOM 1537 C C . PHE A 1 188 ? -17.116 22.794 3.136 1.00 87.81 188 PHE A C 1
ATOM 1539 O O . PHE A 1 188 ? -17.944 23.230 2.335 1.00 87.81 188 PHE A O 1
ATOM 1546 N N . ILE A 1 189 ? -16.929 23.333 4.343 1.00 86.94 189 ILE A N 1
ATOM 1547 C CA . ILE A 1 189 ? -17.629 24.526 4.837 1.00 86.94 189 ILE A CA 1
ATOM 1548 C C . ILE A 1 189 ? -16.710 25.743 4.697 1.00 86.94 189 ILE A C 1
ATOM 1550 O O . ILE A 1 189 ? -15.829 25.978 5.530 1.00 86.94 189 ILE A O 1
ATOM 1554 N N . ASP A 1 190 ? -16.958 26.529 3.650 1.00 82.62 190 ASP A N 1
ATOM 1555 C CA . ASP A 1 190 ? -16.168 27.716 3.288 1.00 82.62 190 ASP A CA 1
ATOM 1556 C C . ASP A 1 190 ? -16.581 28.993 4.046 1.00 82.62 190 ASP A C 1
ATOM 1558 O O . ASP A 1 190 ? -15.902 30.013 3.992 1.00 82.62 190 ASP A O 1
ATOM 1562 N N . ASP A 1 191 ? -17.682 28.962 4.807 1.00 83.62 191 ASP A N 1
ATOM 1563 C CA . ASP A 1 191 ? -18.086 30.131 5.591 1.00 83.62 191 ASP A CA 1
ATOM 1564 C C . ASP A 1 191 ? -17.109 30.371 6.754 1.00 83.62 191 ASP A C 1
ATOM 1566 O O . ASP A 1 191 ? -17.170 29.738 7.816 1.00 83.62 191 ASP A O 1
ATOM 1570 N N . LEU A 1 192 ? -16.176 31.297 6.537 1.00 80.56 192 LEU A N 1
ATOM 1571 C CA . LEU A 1 192 ? -15.170 31.708 7.511 1.00 80.56 192 LEU A CA 1
ATOM 1572 C C . LEU A 1 192 ? -15.774 32.402 8.739 1.00 80.56 192 LEU A C 1
ATOM 1574 O O . LEU A 1 192 ? -15.115 32.465 9.775 1.00 80.56 192 LEU A O 1
ATOM 1578 N N . LYS A 1 193 ? -17.024 32.884 8.665 1.00 85.38 193 LYS A N 1
ATOM 1579 C CA . LYS A 1 193 ? -17.717 33.496 9.808 1.00 85.38 193 LYS A CA 1
ATOM 1580 C C . LYS A 1 193 ? -18.172 32.459 10.830 1.00 85.38 193 LYS A C 1
ATOM 1582 O O . LYS A 1 193 ? -18.392 32.810 11.987 1.00 85.38 193 LYS A O 1
ATOM 1587 N N . VAL A 1 194 ? -18.304 31.194 10.424 1.00 85.81 194 VAL A N 1
ATOM 1588 C CA . VAL A 1 194 ? -18.632 30.094 11.332 1.00 85.81 194 VAL A CA 1
ATOM 1589 C C . VAL A 1 194 ? -17.329 29.548 11.934 1.00 85.81 194 VAL A C 1
ATOM 1591 O O . VAL A 1 194 ? -16.486 29.030 11.190 1.00 85.81 194 VAL A O 1
ATOM 1594 N N . PRO A 1 195 ? -17.129 29.642 13.264 1.00 86.19 195 PRO A N 1
ATOM 1595 C CA . PRO A 1 195 ? -15.940 29.104 13.911 1.00 86.19 195 PRO A CA 1
ATOM 1596 C C . PRO A 1 195 ? -16.051 27.578 13.986 1.00 86.19 195 PRO A C 1
ATOM 1598 O O . PRO A 1 195 ? -16.833 27.048 14.775 1.00 86.19 195 PRO A O 1
ATOM 1601 N N . LEU A 1 196 ? -15.285 26.873 13.153 1.00 89.81 196 LEU A N 1
ATOM 1602 C CA . LEU A 1 196 ? -15.256 25.410 13.098 1.00 89.81 196 LEU A CA 1
ATOM 1603 C C . LEU A 1 196 ? -13.836 24.886 13.298 1.00 89.81 196 LEU A C 1
ATOM 1605 O O . LEU A 1 196 ? -12.915 25.311 12.602 1.00 89.81 196 LEU A O 1
ATOM 1609 N N . ASN A 1 197 ? -13.685 23.905 14.187 1.00 89.19 197 ASN A N 1
ATOM 1610 C CA . ASN A 1 197 ? -12.423 23.197 14.413 1.00 89.19 197 ASN A CA 1
ATOM 1611 C C . ASN A 1 197 ? -12.065 22.253 13.250 1.00 89.19 197 ASN A C 1
ATOM 1613 O O . ASN A 1 197 ? -10.896 21.939 13.037 1.00 89.19 197 ASN A O 1
ATOM 1617 N N . HIS A 1 198 ? -13.069 21.805 12.488 1.00 92.38 198 HIS A N 1
ATOM 1618 C CA . HIS A 1 198 ? -12.897 20.943 11.325 1.00 92.38 198 HIS A CA 1
ATOM 1619 C C . HIS A 1 198 ? -13.862 21.342 10.203 1.00 92.38 198 HIS A C 1
ATOM 1621 O O . HIS A 1 198 ? -15.078 21.243 10.355 1.00 92.38 198 HIS A O 1
ATOM 1627 N N . ARG A 1 199 ? -13.327 21.781 9.057 1.00 90.88 199 ARG A N 1
ATOM 1628 C CA . ARG A 1 199 ? -14.126 22.315 7.935 1.00 90.88 199 ARG A CA 1
ATOM 1629 C C . ARG A 1 199 ? -14.547 21.284 6.889 1.00 90.88 199 ARG A C 1
ATOM 1631 O O . ARG A 1 199 ? -15.291 21.647 5.987 1.00 90.88 199 ARG A O 1
ATOM 1638 N N . CYS A 1 200 ? -14.126 20.021 7.014 1.00 91.31 200 CYS A N 1
ATOM 1639 C CA . CYS A 1 200 ? -14.518 18.935 6.102 1.00 91.31 200 CYS A CA 1
ATOM 1640 C C . CYS A 1 200 ? -15.444 17.916 6.800 1.00 91.31 200 CYS A C 1
ATOM 1642 O O . CYS A 1 200 ? -14.942 16.955 7.392 1.00 91.31 200 CYS A O 1
ATOM 1644 N N . PRO A 1 201 ? -16.781 18.081 6.773 1.00 90.81 201 PRO A N 1
ATOM 1645 C CA . PRO A 1 201 ? -17.705 17.202 7.499 1.00 90.81 201 PRO A CA 1
ATOM 1646 C C . PRO A 1 201 ? -17.622 15.728 7.088 1.00 90.81 201 PRO A C 1
ATOM 1648 O O . PRO A 1 201 ? -17.733 14.846 7.938 1.00 90.81 201 PRO A O 1
ATOM 1651 N N . ARG A 1 202 ? -17.398 15.452 5.795 1.00 90.62 202 ARG A N 1
ATOM 1652 C CA . ARG A 1 202 ? -17.272 14.083 5.267 1.00 90.62 202 ARG A CA 1
ATOM 1653 C C . ARG A 1 202 ? -16.038 13.375 5.828 1.00 90.62 202 ARG A C 1
ATOM 1655 O O . ARG A 1 202 ? -16.136 12.292 6.397 1.00 90.62 202 ARG A O 1
ATOM 1662 N N . VAL A 1 203 ? -14.882 14.031 5.756 1.00 93.44 203 VAL A N 1
ATOM 1663 C CA . VAL A 1 203 ? -13.630 13.496 6.312 1.00 93.44 203 VAL A CA 1
ATOM 1664 C C . VAL A 1 203 ? -13.734 13.269 7.820 1.00 93.44 203 VAL A C 1
ATOM 1666 O O . VAL A 1 203 ? -13.343 12.212 8.312 1.00 93.44 203 VAL A O 1
ATOM 1669 N N . PHE A 1 204 ? -14.334 14.219 8.541 1.00 94.81 204 PHE A N 1
ATOM 1670 C CA . PHE A 1 204 ? -14.550 14.079 9.977 1.00 94.81 204 PHE A CA 1
ATOM 1671 C C . PHE A 1 204 ? -15.437 12.870 10.307 1.00 94.81 204 PHE A C 1
ATOM 1673 O O . PHE A 1 204 ? -15.106 12.092 11.197 1.00 94.81 204 PHE A O 1
ATOM 1680 N N . ALA A 1 205 ? -16.527 12.662 9.556 1.00 94.38 205 ALA A N 1
ATOM 1681 C CA . ALA A 1 205 ? -17.406 11.506 9.735 1.00 94.38 205 ALA A CA 1
ATOM 1682 C C . ALA A 1 205 ? -16.670 10.172 9.520 1.00 94.38 205 ALA A C 1
ATOM 1684 O O . ALA A 1 205 ? -16.874 9.233 10.290 1.00 94.38 205 ALA A O 1
ATOM 1685 N N . LEU A 1 206 ? -15.768 10.094 8.532 1.00 96.06 206 LEU A N 1
ATOM 1686 C CA . LEU A 1 206 ? -14.889 8.935 8.367 1.00 96.06 206 LEU A CA 1
ATOM 1687 C C . LEU A 1 206 ? -13.968 8.751 9.584 1.00 96.06 206 LEU A C 1
ATOM 1689 O O . LEU A 1 206 ? -13.844 7.639 10.088 1.00 96.06 206 LEU A O 1
ATOM 1693 N N . GLY A 1 207 ? -13.359 9.827 10.091 1.00 97.56 207 GLY A N 1
ATOM 1694 C CA . GLY A 1 207 ? -12.537 9.785 11.307 1.00 97.56 207 GLY A CA 1
ATOM 1695 C C . GLY A 1 207 ? -13.295 9.250 12.525 1.00 97.56 207 GLY A C 1
ATOM 1696 O O . GLY A 1 207 ? -12.767 8.411 13.253 1.00 97.56 207 GLY A O 1
ATOM 1697 N N . VAL A 1 208 ? -14.551 9.668 12.706 1.00 97.56 208 VAL A N 1
ATOM 1698 C CA . VAL A 1 208 ? -15.437 9.165 13.769 1.00 97.56 208 VAL A CA 1
ATOM 1699 C C . VAL A 1 208 ? -15.736 7.676 13.591 1.00 97.56 208 VAL A C 1
ATOM 1701 O O . VAL A 1 208 ? -15.545 6.920 14.537 1.00 97.56 208 VAL A O 1
ATOM 1704 N N . LEU A 1 209 ? -16.104 7.220 12.390 1.00 97.69 209 LEU A N 1
ATOM 1705 C CA . LEU A 1 209 ? -16.330 5.793 12.119 1.00 97.69 209 LEU A CA 1
ATOM 1706 C C . LEU A 1 209 ? -15.096 4.939 12.448 1.00 97.69 209 LEU A C 1
ATOM 1708 O O . LEU A 1 209 ? -15.203 3.877 13.060 1.00 97.69 209 LEU A O 1
ATOM 1712 N N . LEU A 1 210 ? -13.906 5.408 12.063 1.00 98.00 210 LEU A N 1
ATOM 1713 C CA . LEU A 1 210 ? -12.655 4.714 12.364 1.00 98.00 210 LEU A CA 1
ATOM 1714 C C . LEU A 1 210 ? -12.335 4.721 13.869 1.00 98.00 210 LEU A C 1
ATOM 1716 O O . LEU A 1 210 ? -11.847 3.713 14.383 1.00 98.00 210 LEU A O 1
ATOM 1720 N N . LEU A 1 211 ? -12.642 5.811 14.584 1.00 97.44 211 LEU A N 1
ATOM 1721 C CA . LEU A 1 211 ? -12.554 5.870 16.048 1.00 97.44 211 LEU A CA 1
ATOM 1722 C C . LEU A 1 211 ? -13.493 4.866 16.715 1.00 97.44 211 LEU A C 1
ATOM 1724 O O . LEU A 1 211 ? -13.062 4.170 17.631 1.00 97.44 211 LEU A O 1
ATOM 1728 N N . GLU A 1 212 ? -14.751 4.792 16.279 1.00 96.75 212 GLU A N 1
ATOM 1729 C CA . GLU A 1 212 ? -15.754 3.872 16.825 1.00 96.75 212 GLU A CA 1
ATOM 1730 C C . GLU A 1 212 ? -15.283 2.420 16.701 1.00 96.75 212 GLU A C 1
ATOM 1732 O O . GLU A 1 212 ? -15.252 1.684 17.692 1.00 96.75 212 GLU A O 1
ATOM 1737 N N . ILE A 1 213 ? -14.820 2.038 15.505 1.00 96.56 213 ILE A N 1
ATOM 1738 C CA . ILE A 1 213 ? -14.278 0.703 15.224 1.00 96.56 213 ILE A CA 1
ATOM 1739 C C . ILE A 1 213 ? -13.013 0.438 16.049 1.00 96.56 213 ILE A C 1
ATOM 1741 O O . ILE A 1 213 ? -12.879 -0.624 16.658 1.00 96.56 213 ILE A O 1
ATOM 1745 N N . GLY A 1 214 ? -12.089 1.400 16.102 1.00 94.44 214 GLY A N 1
ATOM 1746 C CA . GLY A 1 214 ? -10.838 1.265 16.843 1.00 94.44 214 GLY A CA 1
ATOM 1747 C C . GLY A 1 214 ? -11.058 1.105 18.348 1.00 94.44 214 GLY A C 1
ATOM 1748 O O . GLY A 1 214 ? -10.497 0.202 18.973 1.00 94.44 214 GLY A O 1
ATOM 1749 N N . CYS A 1 215 ? -11.905 1.947 18.935 1.00 92.88 215 CYS A N 1
ATOM 1750 C CA . CYS A 1 215 ? -12.248 1.891 20.354 1.00 92.88 215 CYS A CA 1
ATOM 1751 C C . CYS A 1 215 ? -13.132 0.684 20.696 1.00 92.88 215 CYS A C 1
ATOM 1753 O O . CYS A 1 215 ? -13.104 0.230 21.839 1.00 92.88 215 CYS A O 1
ATOM 1755 N N . GLY A 1 216 ? -13.874 0.143 19.724 1.00 92.00 216 GLY A N 1
ATOM 1756 C CA . GLY A 1 216 ? -14.868 -0.899 19.968 1.00 92.00 216 GLY A CA 1
ATOM 1757 C C . GLY A 1 216 ? -16.084 -0.362 20.723 1.00 92.00 216 GLY A C 1
ATOM 1758 O O . GLY A 1 216 ? -16.632 -1.060 21.565 1.00 92.00 216 GLY A O 1
ATOM 1759 N N . SER A 1 217 ? -16.454 0.903 20.507 1.00 91.06 217 SER A N 1
ATOM 1760 C CA . SER A 1 217 ? -17.580 1.541 21.197 1.00 91.06 217 SER A CA 1
ATOM 1761 C C . SER A 1 217 ? -18.188 2.646 20.333 1.00 91.06 217 SER A C 1
ATOM 1763 O O . SER A 1 217 ? -17.413 3.414 19.756 1.00 91.06 217 SER A O 1
ATOM 1765 N N . PRO A 1 218 ? -19.525 2.788 20.283 1.00 90.00 218 PRO A N 1
ATOM 1766 C CA . PRO A 1 218 ? -20.168 3.865 19.534 1.00 90.00 218 PRO A CA 1
ATOM 1767 C C . PRO A 1 218 ? -19.764 5.263 20.015 1.00 90.00 218 PRO A C 1
ATOM 1769 O O . PRO A 1 218 ? -19.463 5.474 21.193 1.00 90.00 218 PRO A O 1
ATOM 1772 N N . PHE A 1 219 ? -19.786 6.224 19.097 1.00 90.88 219 PHE A N 1
ATOM 1773 C CA . PHE A 1 219 ? -19.501 7.627 19.360 1.00 90.88 219 PHE A CA 1
ATOM 1774 C C . PHE A 1 219 ? -20.795 8.341 19.739 1.00 90.88 219 PHE A C 1
ATOM 1776 O O . PHE A 1 219 ? -21.682 8.535 18.910 1.00 90.88 219 PHE A O 1
ATOM 1783 N N . THR A 1 220 ? -20.901 8.751 21.000 1.00 87.44 220 THR A N 1
ATOM 1784 C CA . THR A 1 220 ? -22.089 9.428 21.528 1.00 87.44 220 THR A CA 1
ATOM 1785 C C . THR A 1 220 ? -21.719 10.778 22.117 1.00 87.44 220 THR A C 1
ATOM 1787 O O . THR A 1 220 ? -20.867 10.855 23.005 1.00 87.44 220 THR A O 1
ATOM 1790 N N . THR A 1 221 ? -22.402 11.828 21.675 1.00 86.94 221 THR A N 1
ATOM 1791 C CA . THR A 1 221 ? -22.282 13.182 22.220 1.00 86.94 221 THR A CA 1
ATOM 1792 C C . THR A 1 221 ? -23.664 13.742 22.559 1.00 86.94 221 THR A C 1
ATOM 1794 O O . THR A 1 221 ? -24.658 13.350 21.942 1.00 86.94 221 THR A O 1
ATOM 1797 N N . PRO A 1 222 ? -23.768 14.637 23.558 1.00 86.00 222 PRO A N 1
ATOM 1798 C CA . PRO A 1 222 ? -24.994 15.381 23.807 1.00 86.00 222 PRO A CA 1
ATOM 1799 C C . PRO A 1 222 ? -25.402 16.192 22.576 1.00 86.00 222 PRO A C 1
ATOM 1801 O O . PRO A 1 222 ? -24.550 16.694 21.840 1.00 86.00 222 PRO A O 1
ATOM 1804 N N . VAL A 1 223 ? -26.711 16.339 22.379 1.00 87.56 223 VAL A N 1
ATOM 1805 C CA . VAL A 1 223 ? -27.262 17.152 21.293 1.00 87.56 223 VAL A CA 1
ATOM 1806 C C . VAL A 1 223 ? -27.286 18.620 21.718 1.00 87.56 223 VAL A C 1
ATOM 1808 O O . VAL A 1 223 ? -27.903 18.982 22.719 1.00 87.56 223 VAL A O 1
ATOM 1811 N N . HIS A 1 224 ? -26.640 19.474 20.933 1.00 83.31 224 HIS A N 1
ATOM 1812 C CA . HIS A 1 224 ? -26.622 20.923 21.080 1.00 83.31 224 HIS A CA 1
ATOM 1813 C C . HIS A 1 224 ? -27.534 21.586 20.040 1.00 83.31 224 HIS A C 1
ATOM 1815 O O . HIS A 1 224 ? -27.636 21.137 18.902 1.00 83.31 224 HIS A O 1
ATOM 1821 N N . GLN A 1 225 ? -28.172 22.700 20.416 1.00 82.44 225 GLN A N 1
ATOM 1822 C CA . GLN A 1 225 ? -29.097 23.429 19.533 1.00 82.44 225 GLN A CA 1
ATOM 1823 C C . GLN A 1 225 ? -28.404 24.045 18.304 1.00 82.44 225 GLN A C 1
ATOM 1825 O O . GLN A 1 225 ? -29.004 24.136 17.237 1.00 82.44 225 GLN A O 1
ATOM 1830 N N . ASN A 1 226 ? -27.149 24.482 18.448 1.00 87.44 226 ASN A N 1
ATOM 1831 C CA . ASN A 1 226 ? -26.376 25.091 17.368 1.00 87.44 226 ASN A CA 1
ATOM 1832 C C . ASN A 1 226 ? -25.475 24.047 16.689 1.00 87.44 226 ASN A C 1
ATOM 1834 O O . ASN A 1 226 ? -24.655 23.408 17.349 1.00 87.44 226 ASN A O 1
ATOM 1838 N N . LEU A 1 227 ? -25.578 23.935 15.361 1.00 85.25 227 LEU A N 1
ATOM 1839 C CA . LEU A 1 227 ? -24.787 23.016 14.538 1.00 85.25 227 LEU A CA 1
ATOM 1840 C C . LEU A 1 227 ? -23.272 23.244 14.651 1.00 85.25 227 LEU A C 1
ATOM 1842 O O . LEU A 1 227 ? -22.521 22.272 14.671 1.00 85.25 227 LEU A O 1
ATOM 1846 N N . SER A 1 228 ? -22.802 24.494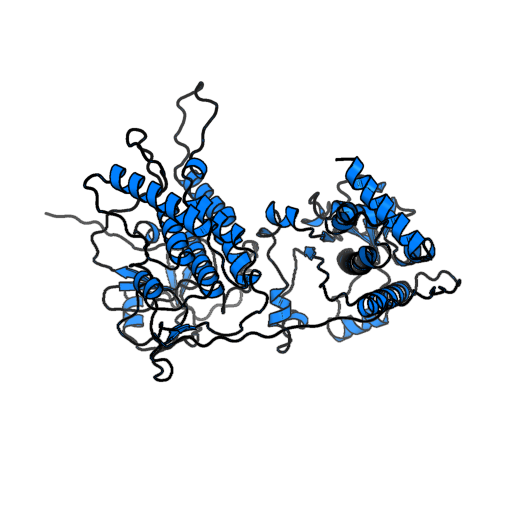 14.748 1.00 87.44 228 SER A N 1
ATOM 1847 C CA . SER A 1 228 ? -21.362 24.763 14.894 1.00 87.44 228 SER A CA 1
ATOM 1848 C C . SER A 1 228 ? -20.855 24.391 16.286 1.00 87.44 228 SER A C 1
ATOM 1850 O O . SER A 1 228 ? -19.764 23.837 16.420 1.00 87.44 228 SER A O 1
ATOM 1852 N N . SER A 1 229 ? -21.675 24.611 17.318 1.00 85.12 229 SER A N 1
ATOM 1853 C CA . SER A 1 229 ? -21.393 24.140 18.675 1.00 85.12 229 SER A CA 1
ATOM 1854 C C . SER A 1 229 ? -21.351 22.614 18.737 1.00 85.12 229 SER A C 1
ATOM 1856 O O . SER A 1 229 ? -20.411 22.077 19.315 1.00 85.12 229 SER A O 1
ATOM 1858 N N . GLN A 1 230 ? -22.298 21.922 18.089 1.00 90.88 230 GLN A N 1
ATOM 1859 C CA . GLN A 1 230 ? -22.284 20.462 17.973 1.00 90.88 230 GLN A CA 1
ATOM 1860 C C . GLN A 1 230 ? -21.005 19.976 17.286 1.00 90.88 230 GLN A C 1
ATOM 1862 O O . GLN A 1 230 ? -20.297 19.143 17.839 1.00 90.88 230 GLN A O 1
ATOM 1867 N N . ALA A 1 231 ? -20.669 20.530 16.118 1.00 89.94 231 ALA A N 1
ATOM 1868 C CA . ALA A 1 231 ? -19.497 20.115 15.351 1.00 89.94 231 ALA A CA 1
ATOM 1869 C C . ALA A 1 231 ? -18.184 20.305 16.133 1.00 89.94 231 ALA A C 1
ATOM 1871 O O . ALA A 1 231 ? -17.317 19.432 16.119 1.00 89.94 231 ALA A O 1
ATOM 1872 N N . ASN A 1 232 ? -18.041 21.420 16.854 1.00 91.94 232 ASN A N 1
ATOM 1873 C CA . ASN A 1 232 ? -16.858 21.676 17.675 1.00 91.94 232 ASN A CA 1
ATOM 1874 C C . ASN A 1 232 ? -16.797 20.769 18.909 1.00 91.94 232 ASN A C 1
ATOM 1876 O O . ASN A 1 232 ? -15.716 20.290 19.249 1.00 91.94 232 ASN A O 1
ATOM 1880 N N . PHE A 1 233 ? -17.938 20.506 19.554 1.00 92.88 233 PHE A N 1
ATOM 1881 C CA . PHE A 1 233 ? -18.015 19.591 20.691 1.00 92.88 233 PHE A CA 1
ATOM 1882 C C . PHE A 1 233 ? -17.688 18.150 20.279 1.00 92.88 233 PHE A C 1
ATOM 1884 O O . PHE A 1 233 ? -16.899 17.471 20.944 1.00 92.88 233 PHE A O 1
ATOM 1891 N N . ASP A 1 234 ? -18.239 17.703 19.150 1.00 93.06 234 ASP A N 1
ATOM 1892 C CA . ASP A 1 234 ? -17.932 16.406 18.550 1.00 93.06 234 ASP A CA 1
ATOM 1893 C C . ASP A 1 234 ? -16.436 16.302 18.249 1.00 93.06 234 ASP A C 1
ATOM 1895 O O . ASP A 1 234 ? -15.803 15.302 18.583 1.00 93.06 234 ASP A O 1
ATOM 1899 N N . HIS A 1 235 ? -15.836 17.355 17.687 1.00 95.69 235 HIS A N 1
ATOM 1900 C CA . HIS A 1 235 ? -14.402 17.396 17.400 1.00 95.69 235 HIS A CA 1
ATOM 1901 C C . HIS A 1 235 ? -13.538 17.282 18.663 1.00 95.69 235 HIS A C 1
ATOM 1903 O O . HIS A 1 235 ? -12.600 16.482 18.703 1.00 95.69 235 HIS A O 1
ATOM 1909 N N . SER A 1 236 ? -13.869 18.012 19.731 1.00 93.25 236 SER A N 1
ATOM 1910 C CA . SER A 1 236 ? -13.171 17.886 21.017 1.00 93.25 236 SER A CA 1
ATOM 1911 C C . SER A 1 236 ? -13.331 16.489 21.626 1.00 93.25 236 SER A C 1
ATOM 1913 O O . SER A 1 236 ? -12.357 15.903 22.101 1.00 93.25 236 SER A O 1
ATOM 1915 N N . THR A 1 237 ? -14.534 15.915 21.558 1.00 95.31 237 THR A N 1
ATOM 1916 C CA . THR A 1 237 ? -14.811 14.558 22.052 1.00 95.31 237 THR A CA 1
ATOM 1917 C C . THR A 1 237 ? -14.030 13.505 21.265 1.00 95.31 237 THR A C 1
ATOM 1919 O O . THR A 1 237 ? -13.417 12.617 21.859 1.00 95.31 237 THR A O 1
ATOM 1922 N N . ALA A 1 238 ? -13.978 13.632 19.937 1.00 96.69 238 ALA A N 1
ATOM 1923 C CA . ALA A 1 238 ? -13.209 12.752 19.065 1.00 96.69 238 ALA A CA 1
ATOM 1924 C C . ALA A 1 238 ? -11.711 12.789 19.396 1.00 96.69 238 ALA A C 1
ATOM 1926 O O . ALA A 1 238 ? -11.079 11.739 19.488 1.00 96.69 238 ALA A O 1
ATOM 1927 N N . ASN A 1 239 ? -11.150 13.969 19.675 1.00 95.69 239 ASN A N 1
ATOM 1928 C CA . ASN A 1 239 ? -9.754 14.090 20.101 1.00 95.69 239 ASN A CA 1
ATOM 1929 C C . ASN A 1 239 ? -9.483 13.427 21.459 1.00 95.69 239 ASN A C 1
ATOM 1931 O O . ASN A 1 239 ? -8.459 12.763 21.623 1.00 95.69 239 ASN A O 1
ATOM 1935 N N . ASN A 1 240 ? -10.406 13.527 22.418 1.00 92.19 240 ASN A N 1
ATOM 1936 C CA . ASN A 1 240 ? -10.279 12.820 23.696 1.00 92.19 240 ASN A CA 1
ATOM 1937 C C . ASN A 1 240 ? -10.302 11.293 23.504 1.00 92.19 240 ASN A C 1
ATOM 1939 O O . ASN A 1 240 ? -9.487 10.573 24.088 1.00 92.19 240 ASN A O 1
ATOM 1943 N N . LEU A 1 241 ? -11.190 10.791 22.640 1.00 94.56 241 LEU A N 1
ATOM 1944 C CA . LEU A 1 241 ? -11.243 9.370 22.287 1.00 94.56 241 LEU A CA 1
ATOM 1945 C C . LEU A 1 241 ? -10.001 8.914 21.516 1.00 94.56 241 LEU A C 1
ATOM 1947 O O . LEU A 1 241 ? -9.523 7.809 21.758 1.00 94.56 241 LEU A O 1
ATOM 1951 N N . LEU A 1 242 ? -9.422 9.760 20.661 1.00 96.31 242 LEU A N 1
ATOM 1952 C CA . LEU A 1 242 ? -8.154 9.478 19.987 1.00 96.31 242 LEU A CA 1
ATOM 1953 C C . LEU A 1 242 ? -7.014 9.272 20.995 1.00 96.31 242 LEU A C 1
ATOM 1955 O O . LEU A 1 242 ? -6.218 8.346 20.836 1.00 96.31 242 LEU A O 1
ATOM 1959 N N . GLN A 1 243 ? -6.948 10.076 22.063 1.00 93.56 243 GLN A N 1
ATOM 1960 C CA . GLN A 1 243 ? -5.962 9.866 23.133 1.00 93.56 243 GLN A CA 1
ATOM 1961 C C . GLN A 1 243 ? -6.210 8.557 23.888 1.00 93.56 243 GLN A C 1
ATOM 1963 O O . GLN A 1 243 ? -5.269 7.819 24.180 1.00 93.56 243 GLN A O 1
ATOM 1968 N N . LYS A 1 244 ? -7.476 8.216 24.159 1.00 91.88 244 LYS A N 1
ATOM 1969 C CA . LYS A 1 244 ? -7.828 6.914 24.744 1.00 91.88 244 LYS A CA 1
ATOM 1970 C C . LYS A 1 244 ? -7.388 5.760 23.838 1.00 91.88 244 LYS A C 1
ATOM 1972 O O . LYS A 1 244 ? -6.808 4.794 24.329 1.00 91.88 244 LYS A O 1
ATOM 1977 N N . LEU A 1 245 ? -7.619 5.877 22.530 1.00 93.12 245 LEU A N 1
ATOM 1978 C CA . LEU A 1 245 ? -7.217 4.883 21.540 1.00 93.12 245 LEU A CA 1
ATOM 1979 C C . LEU A 1 245 ? -5.691 4.719 21.515 1.00 93.12 245 LEU A C 1
ATOM 1981 O O . LEU A 1 245 ? -5.213 3.594 21.615 1.00 93.12 245 LEU A O 1
ATOM 1985 N N . ARG A 1 246 ? -4.929 5.820 21.482 1.00 92.62 246 ARG A N 1
ATOM 1986 C CA . ARG A 1 246 ? -3.452 5.824 21.557 1.00 92.62 246 ARG A CA 1
ATOM 1987 C C . ARG A 1 246 ? -2.896 5.063 22.752 1.00 92.62 246 ARG A C 1
ATOM 1989 O O . ARG A 1 246 ? -1.883 4.384 22.626 1.00 92.62 246 ARG A O 1
ATOM 1996 N N . ASN A 1 247 ? -3.559 5.193 23.895 1.00 88.25 247 ASN A N 1
ATOM 1997 C CA . ASN A 1 247 ? -3.125 4.577 25.144 1.00 88.25 247 ASN A CA 1
ATOM 1998 C C . ASN A 1 247 ? -3.589 3.120 25.289 1.00 88.25 247 ASN A C 1
ATOM 2000 O O . ASN A 1 247 ? -3.153 2.427 26.209 1.00 88.25 247 ASN A O 1
ATOM 2004 N N . SER A 1 248 ? -4.474 2.644 24.410 1.00 87.25 248 SER A N 1
ATOM 2005 C CA . SER A 1 248 ? -4.941 1.260 24.436 1.00 87.25 248 SER A CA 1
ATOM 2006 C C . SER A 1 248 ? -3.921 0.308 23.803 1.00 87.25 248 SER A C 1
ATOM 2008 O O . SER A 1 248 ? -3.143 0.688 22.930 1.00 87.25 248 SER A O 1
ATOM 2010 N N . LYS A 1 249 ? -3.901 -0.946 24.268 1.00 83.19 249 LYS A N 1
ATOM 2011 C CA . LYS A 1 249 ? -3.055 -2.012 23.717 1.00 83.19 249 LYS A CA 1
ATOM 2012 C C . LYS A 1 249 ? -3.935 -3.030 23.011 1.00 83.19 249 LYS A C 1
ATOM 2014 O O . LYS A 1 249 ? -4.936 -3.467 23.570 1.00 83.19 249 LYS A O 1
ATOM 2019 N N . TRP A 1 250 ? -3.567 -3.386 21.787 1.00 84.81 250 TRP A N 1
ATOM 2020 C CA . TRP A 1 250 ? -4.215 -4.454 21.031 1.00 84.81 250 TRP A CA 1
ATOM 2021 C C . TRP A 1 250 ? -3.311 -5.684 21.070 1.00 84.81 250 TRP A C 1
ATOM 2023 O O . TRP A 1 250 ? -2.219 -5.680 20.497 1.00 84.81 250 TRP A O 1
ATOM 2033 N N . ASP A 1 251 ? -3.743 -6.723 21.781 1.00 75.81 251 ASP A N 1
ATOM 2034 C CA . ASP A 1 251 ? -2.938 -7.928 21.974 1.00 75.81 251 ASP A CA 1
ATOM 2035 C C . ASP A 1 251 ? -2.597 -8.592 20.635 1.00 75.81 251 ASP A C 1
ATOM 2037 O O . ASP A 1 251 ? -3.435 -8.730 19.743 1.00 75.81 251 ASP A O 1
ATOM 2041 N N . GLY A 1 252 ? -1.329 -8.976 20.474 1.00 69.56 252 GLY A N 1
ATOM 2042 C CA . GLY A 1 252 ? -0.836 -9.587 19.239 1.00 69.56 252 GLY A CA 1
ATOM 2043 C C . GLY A 1 252 ? -0.710 -8.634 18.041 1.00 69.56 252 GLY A C 1
ATOM 2044 O O . GLY A 1 252 ? -0.408 -9.107 16.945 1.00 69.56 252 GLY A O 1
ATOM 2045 N N . PHE A 1 253 ? -0.887 -7.317 18.223 1.00 79.19 253 PHE A N 1
ATOM 2046 C CA . PHE A 1 253 ? -0.823 -6.324 17.148 1.00 79.19 253 PHE A CA 1
ATOM 2047 C C . PHE A 1 253 ? 0.177 -5.192 17.445 1.00 79.19 253 PHE A C 1
ATOM 2049 O O . PHE A 1 253 ? -0.008 -4.384 18.349 1.00 79.19 253 PHE A O 1
ATOM 2056 N N . SER A 1 254 ? 1.253 -5.114 16.655 1.00 72.81 254 SER A N 1
ATOM 2057 C CA . SER A 1 254 ? 2.379 -4.186 16.871 1.00 72.81 254 SER A CA 1
ATOM 2058 C C . SER A 1 254 ? 2.348 -2.912 16.020 1.00 72.81 254 SER A C 1
ATOM 2060 O O . SER A 1 254 ? 3.209 -2.055 16.184 1.00 72.81 254 SER A O 1
ATOM 2062 N N . HIS A 1 255 ? 1.386 -2.776 15.104 1.00 82.38 255 HIS A N 1
ATOM 2063 C CA . HIS A 1 255 ? 1.355 -1.708 14.092 1.00 82.38 255 HIS A CA 1
ATOM 2064 C C . HIS A 1 255 ? 0.220 -0.698 14.320 1.00 82.38 255 HIS A C 1
ATOM 2066 O O . HIS A 1 255 ? -0.277 -0.057 13.394 1.00 82.38 255 HIS A O 1
ATOM 2072 N N . MET A 1 256 ? -0.197 -0.549 15.577 1.00 86.81 256 MET A N 1
ATOM 2073 C CA . MET A 1 256 ? -1.323 0.296 15.970 1.00 86.81 256 MET A CA 1
ATOM 2074 C C . MET A 1 256 ? -1.120 1.785 15.670 1.00 86.81 256 MET A C 1
ATOM 2076 O O . MET A 1 256 ? -2.086 2.502 15.421 1.00 86.81 256 MET A O 1
ATOM 2080 N N . ASN A 1 257 ? 0.127 2.244 15.610 1.00 88.56 257 ASN A N 1
ATOM 2081 C CA . ASN A 1 257 ? 0.476 3.607 15.222 1.00 88.56 257 ASN A CA 1
ATOM 2082 C C . ASN A 1 257 ? -0.028 3.985 13.816 1.00 88.56 257 ASN A C 1
ATOM 2084 O O . ASN A 1 257 ? -0.450 5.120 13.625 1.00 88.56 257 ASN A O 1
ATOM 2088 N N . TYR A 1 258 ? -0.044 3.056 12.853 1.00 89.38 258 TYR A N 1
ATOM 2089 C CA . TYR A 1 258 ? -0.584 3.325 11.512 1.00 89.38 258 TYR A CA 1
ATOM 2090 C C . TYR A 1 258 ? -2.104 3.494 11.532 1.00 89.38 258 TYR A C 1
ATOM 2092 O O . TYR A 1 258 ? -2.637 4.350 10.830 1.00 89.38 258 TYR A O 1
ATOM 2100 N N . PHE A 1 259 ? -2.796 2.714 12.368 1.00 94.44 259 PHE A N 1
ATOM 2101 C CA . PHE A 1 259 ? -4.239 2.837 12.550 1.00 94.44 259 PHE A CA 1
ATOM 2102 C C . PHE A 1 259 ? -4.566 4.189 13.185 1.00 94.44 259 PHE A C 1
ATOM 2104 O O . PHE A 1 259 ? -5.343 4.964 12.638 1.00 94.44 259 PHE A O 1
ATOM 2111 N N . VAL A 1 260 ? -3.908 4.505 14.304 1.00 95.88 260 VAL A N 1
ATOM 2112 C CA . VAL A 1 260 ? -4.058 5.786 15.005 1.00 95.88 260 VAL A CA 1
ATOM 2113 C C . VAL A 1 260 ? -3.733 6.962 14.087 1.00 95.88 260 VAL A C 1
ATOM 2115 O O . VAL A 1 260 ? -4.475 7.936 14.093 1.00 95.88 260 VAL A O 1
ATOM 2118 N N . GLY A 1 261 ? -2.673 6.872 13.279 1.00 95.69 261 GLY A N 1
ATOM 2119 C CA . GLY A 1 261 ? -2.292 7.925 12.338 1.00 95.69 261 GLY A CA 1
ATOM 2120 C C . GLY A 1 261 ? -3.344 8.171 11.253 1.00 95.69 261 GLY A C 1
ATOM 2121 O O . GLY A 1 261 ? -3.620 9.321 10.926 1.00 95.69 261 GLY A O 1
ATOM 2122 N N . ALA A 1 262 ? -3.981 7.112 10.741 1.00 97.00 262 ALA A N 1
ATOM 2123 C CA . ALA A 1 262 ? -5.087 7.237 9.791 1.00 97.00 262 ALA A CA 1
ATOM 2124 C C . ALA A 1 262 ? -6.301 7.943 10.420 1.00 97.00 262 ALA A C 1
ATOM 2126 O O . ALA A 1 262 ? -6.914 8.803 9.790 1.00 97.00 262 ALA A O 1
ATOM 2127 N N . VAL A 1 263 ? -6.621 7.615 11.676 1.00 97.88 263 VAL A N 1
ATOM 2128 C CA . VAL A 1 263 ? -7.687 8.286 12.429 1.00 97.88 263 VAL A CA 1
ATOM 2129 C C . VAL A 1 263 ? -7.348 9.752 12.683 1.00 97.88 263 VAL A C 1
ATOM 2131 O O . VAL A 1 263 ? -8.152 10.630 12.390 1.00 97.88 263 VAL A O 1
ATOM 2134 N N . GLU A 1 264 ? -6.153 10.025 13.202 1.00 97.50 264 GLU A N 1
ATOM 2135 C CA . GLU A 1 264 ? -5.675 11.376 13.495 1.00 97.50 264 GLU A CA 1
ATOM 2136 C C . GLU A 1 264 ? -5.711 12.271 12.259 1.00 97.50 264 GLU A C 1
ATOM 2138 O O . GLU A 1 264 ? -6.188 13.401 12.340 1.00 97.50 264 GLU A O 1
ATOM 2143 N N . TYR A 1 265 ? -5.287 11.753 11.105 1.00 97.19 265 TYR A N 1
ATOM 2144 C CA . TYR A 1 265 ? -5.307 12.510 9.860 1.00 97.19 265 TYR A CA 1
ATOM 2145 C C . TYR A 1 265 ? -6.715 13.003 9.497 1.00 97.19 265 TYR A C 1
ATOM 2147 O O . TYR A 1 265 ? -6.866 14.149 9.079 1.00 97.19 265 TYR A O 1
ATOM 2155 N N . CYS A 1 266 ? -7.741 12.166 9.696 1.00 96.88 266 CYS A N 1
ATOM 2156 C CA . CYS A 1 266 ? -9.142 12.527 9.464 1.00 96.88 266 CYS A CA 1
ATOM 2157 C C . CYS A 1 266 ? -9.712 13.515 10.490 1.00 96.88 266 CYS A C 1
ATOM 2159 O O . CYS A 1 266 ? -10.726 14.147 10.212 1.00 96.88 266 CYS A O 1
ATOM 2161 N N . LEU A 1 267 ? -9.136 13.590 11.692 1.00 96.69 267 LEU A N 1
ATOM 2162 C CA . LEU A 1 267 ? -9.637 14.440 12.774 1.00 96.69 267 LEU A CA 1
ATOM 2163 C C . LEU A 1 267 ? -8.923 15.788 12.840 1.00 96.69 267 LEU A C 1
ATOM 2165 O O . LEU A 1 267 ? -9.498 16.748 13.350 1.00 96.69 267 LEU A O 1
ATOM 2169 N N . ASP A 1 268 ? -7.691 15.894 12.346 1.00 93.75 268 ASP A N 1
ATOM 2170 C CA . ASP A 1 268 ? -6.984 17.169 12.297 1.00 93.75 268 ASP A CA 1
ATOM 2171 C C . ASP A 1 268 ? -7.435 17.997 11.085 1.00 93.75 268 ASP A C 1
ATOM 2173 O O . ASP A 1 268 ? -7.002 17.799 9.948 1.00 93.75 268 ASP A O 1
ATOM 2177 N N . GLY A 1 269 ? -8.307 18.973 11.356 1.00 84.81 269 GLY A N 1
ATOM 2178 C CA . GLY A 1 269 ? -8.887 19.847 10.341 1.00 84.81 269 GLY A CA 1
ATOM 2179 C C . GLY A 1 269 ? -7.858 20.693 9.594 1.00 84.81 269 GLY A C 1
ATOM 2180 O O . GLY A 1 269 ? -8.133 21.108 8.469 1.00 84.81 269 GLY A O 1
ATOM 2181 N N . LYS A 1 270 ? -6.667 20.909 10.169 1.00 86.69 270 LYS A N 1
ATOM 2182 C CA . LYS A 1 270 ? -5.588 21.682 9.537 1.00 86.69 270 LYS A CA 1
ATOM 2183 C C . LYS A 1 270 ? -5.015 20.982 8.310 1.00 86.69 270 LYS A C 1
ATOM 2185 O O . LYS A 1 270 ? -4.551 21.656 7.400 1.00 86.69 270 LYS A O 1
ATOM 2190 N N . ASN A 1 271 ? -5.127 19.654 8.230 1.00 86.44 271 ASN A N 1
ATOM 2191 C CA . ASN A 1 271 ? -4.690 18.880 7.064 1.00 86.44 271 ASN A CA 1
ATOM 2192 C C . ASN A 1 271 ? -5.451 19.227 5.775 1.00 86.44 271 ASN A C 1
ATOM 2194 O O . ASN A 1 271 ? -5.039 18.815 4.691 1.00 86.44 271 ASN A O 1
ATOM 2198 N N . PHE A 1 272 ? -6.566 19.953 5.893 1.00 81.62 272 PHE A N 1
ATOM 2199 C CA . PHE A 1 272 ? -7.471 20.266 4.791 1.00 81.62 272 PHE A CA 1
ATOM 2200 C C . PHE A 1 272 ? -7.690 21.771 4.603 1.00 81.62 272 PHE A C 1
ATOM 2202 O O . PHE A 1 272 ? -8.622 22.169 3.905 1.00 81.62 272 PHE A O 1
ATOM 2209 N N . ILE A 1 273 ? -6.849 22.599 5.225 1.00 72.00 273 ILE A N 1
ATOM 2210 C CA . ILE A 1 273 ? -6.829 24.051 5.051 1.00 72.00 273 ILE A CA 1
ATOM 2211 C C . ILE A 1 273 ? -5.532 24.390 4.309 1.00 72.00 273 ILE A C 1
ATOM 2213 O O . ILE A 1 273 ? -4.447 24.058 4.779 1.00 72.00 273 ILE A O 1
ATOM 2217 N N . GLN A 1 274 ? -5.630 25.013 3.133 1.00 59.12 274 GLN A N 1
ATOM 2218 C CA . GLN A 1 274 ? -4.464 25.564 2.442 1.00 59.12 274 GLN A CA 1
ATOM 2219 C C . GLN A 1 274 ? -4.218 26.988 2.951 1.00 59.12 274 GLN A C 1
ATOM 2221 O O . GLN A 1 274 ? -4.961 27.905 2.606 1.00 59.12 274 GLN A O 1
ATOM 2226 N N . ASP A 1 275 ? -3.169 27.187 3.746 1.00 47.44 275 ASP A N 1
ATOM 2227 C CA . ASP A 1 275 ? -2.652 28.529 4.015 1.00 47.44 275 ASP A CA 1
ATOM 2228 C C . ASP A 1 275 ? -1.854 28.986 2.786 1.00 47.44 275 ASP A C 1
ATOM 2230 O O . ASP A 1 275 ? -0.724 28.547 2.567 1.00 47.44 275 ASP A O 1
ATOM 2234 N N . SER A 1 276 ? -2.434 29.850 1.949 1.00 40.44 276 SER A N 1
ATOM 2235 C CA . SER A 1 276 ? -1.648 30.545 0.924 1.00 40.44 276 SER A CA 1
ATOM 2236 C C . SER A 1 276 ? -0.793 31.623 1.607 1.00 40.44 276 SER A C 1
ATOM 2238 O O . SER A 1 276 ? -1.363 32.524 2.229 1.00 40.44 276 SER A O 1
ATOM 2240 N N . PRO A 1 277 ? 0.551 31.597 1.493 1.00 38.56 277 PRO A N 1
ATOM 2241 C CA . PRO A 1 277 ? 1.420 32.608 2.101 1.00 38.56 277 PRO A CA 1
ATOM 2242 C C . PRO A 1 277 ? 1.303 33.994 1.451 1.00 38.56 277 PRO A C 1
ATOM 2244 O O . PRO A 1 277 ? 1.881 34.955 1.953 1.00 38.56 277 PRO A O 1
ATOM 2247 N N . ASP A 1 278 ? 0.590 34.113 0.329 1.00 39.44 278 ASP A N 1
ATOM 2248 C CA . ASP A 1 278 ? 0.652 35.283 -0.544 1.00 39.44 278 ASP A CA 1
ATOM 2249 C C . ASP A 1 278 ? -0.651 36.097 -0.498 1.00 39.44 278 ASP A C 1
ATOM 2251 O O . ASP A 1 278 ? -1.367 36.285 -1.481 1.00 39.44 278 ASP A O 1
ATOM 2255 N N . SER A 1 279 ? -0.986 36.605 0.689 1.00 39.53 279 SER A N 1
ATOM 2256 C CA . SER A 1 279 ? -2.168 37.450 0.916 1.00 39.53 279 SER A CA 1
ATOM 2257 C C . SER A 1 279 ? -2.021 38.887 0.396 1.00 39.53 279 SER A C 1
ATOM 2259 O O . SER A 1 279 ? -2.886 39.725 0.656 1.00 39.53 279 SER A O 1
ATOM 2261 N N . THR A 1 280 ? -0.976 39.203 -0.381 1.00 40.50 280 THR A N 1
ATOM 2262 C CA . THR A 1 280 ? -0.758 40.577 -0.868 1.00 40.50 280 THR A CA 1
ATOM 2263 C C . THR A 1 280 ? -1.014 40.823 -2.348 1.00 40.50 280 THR A C 1
ATOM 2265 O O . THR A 1 280 ? -1.010 41.993 -2.738 1.00 40.50 280 THR A O 1
ATOM 2268 N N . ARG A 1 281 ? -1.333 39.834 -3.200 1.00 36.78 281 ARG A N 1
ATOM 2269 C CA . ARG A 1 281 ? -1.643 40.151 -4.610 1.00 36.78 281 ARG A CA 1
ATOM 2270 C C . ARG A 1 281 ? -2.795 39.358 -5.232 1.00 36.78 281 ARG A C 1
ATOM 2272 O O . ARG A 1 281 ? -2.657 38.215 -5.632 1.00 36.78 281 ARG A O 1
ATOM 2279 N N . ARG A 1 282 ? -3.853 40.137 -5.495 1.00 35.78 282 ARG A N 1
ATOM 2280 C CA . ARG A 1 282 ? -4.910 39.990 -6.512 1.00 35.78 282 ARG A CA 1
ATOM 2281 C C . ARG A 1 282 ? -6.062 39.032 -6.192 1.00 35.78 282 ARG A C 1
ATOM 2283 O O . ARG A 1 282 ? -5.945 37.816 -6.230 1.00 35.78 282 ARG A O 1
ATOM 2290 N N . ARG A 1 283 ? -7.245 39.648 -6.060 1.00 44.28 283 ARG A N 1
ATOM 2291 C CA . ARG A 1 283 ? -8.530 39.082 -6.492 1.00 44.28 283 ARG A CA 1
ATOM 2292 C C . ARG A 1 283 ? -8.372 38.496 -7.900 1.00 44.28 283 ARG A C 1
ATOM 2294 O O . ARG A 1 283 ? -8.432 39.239 -8.876 1.00 44.28 283 ARG A O 1
ATOM 2301 N N . SER A 1 284 ? -8.196 37.186 -8.004 1.00 35.09 284 SER A N 1
ATOM 2302 C CA . SER A 1 284 ? -8.318 36.476 -9.277 1.00 35.09 284 SER A CA 1
ATOM 2303 C C . SER A 1 284 ? -8.596 34.995 -9.033 1.00 35.09 284 SER A C 1
ATOM 2305 O O . SER A 1 284 ? -7.687 34.227 -8.763 1.00 35.09 284 SER A O 1
ATOM 2307 N N . GLN A 1 285 ? -9.879 34.667 -9.207 1.00 38.22 285 GLN A N 1
ATOM 2308 C CA . GLN A 1 285 ? -10.496 33.352 -9.398 1.00 38.22 285 GLN A CA 1
ATOM 2309 C C . GLN A 1 285 ? -10.544 32.404 -8.183 1.00 38.22 285 GLN A C 1
ATOM 2311 O O . GLN A 1 285 ? -9.517 32.123 -7.574 1.00 38.22 285 GLN A O 1
ATOM 2316 N N . PRO A 1 286 ? -11.736 31.873 -7.832 1.00 37.59 286 PRO A N 1
ATOM 2317 C CA . PRO A 1 286 ? -11.822 30.781 -6.871 1.00 37.59 286 PRO A CA 1
ATOM 2318 C C . PRO A 1 286 ? -11.047 29.589 -7.442 1.00 37.59 286 PRO A C 1
ATOM 2320 O O . PRO A 1 286 ? -11.289 29.203 -8.592 1.00 37.59 286 PRO A O 1
ATOM 2323 N N . LEU A 1 287 ? -10.128 29.002 -6.663 1.00 43.78 287 LEU A N 1
ATOM 2324 C CA . LEU A 1 287 ? -9.665 27.645 -6.956 1.00 43.78 287 LEU A CA 1
ATOM 2325 C C . LEU A 1 287 ? -10.919 26.791 -7.188 1.00 43.78 287 LEU A C 1
ATOM 2327 O O . LEU A 1 287 ? -11.895 26.871 -6.438 1.00 43.78 287 LEU A O 1
ATOM 2331 N N . LYS A 1 288 ? -10.969 26.063 -8.307 1.00 55.00 288 LYS A N 1
ATOM 2332 C CA . LYS A 1 288 ? -12.173 25.310 -8.670 1.00 55.00 288 LYS A CA 1
ATOM 2333 C C . LYS A 1 288 ? -12.424 24.281 -7.561 1.00 55.00 288 LYS A C 1
ATOM 2335 O O . LYS A 1 288 ? -11.582 23.413 -7.377 1.00 55.00 288 LYS A O 1
ATOM 2340 N N . LYS A 1 289 ? -13.598 24.311 -6.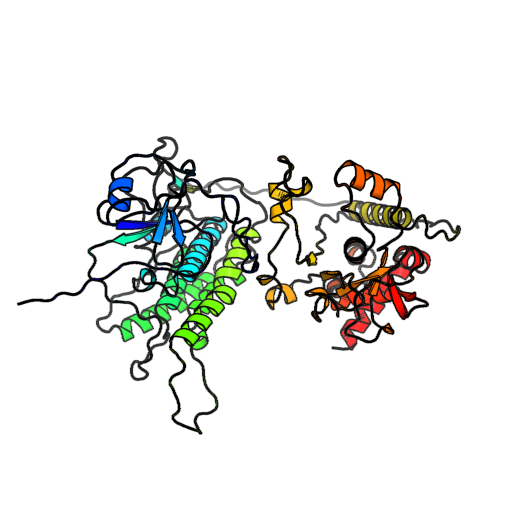906 1.00 57.50 289 LYS A N 1
ATOM 2341 C CA . LYS A 1 289 ? -14.065 23.345 -5.871 1.00 57.50 289 LYS A CA 1
ATOM 2342 C C . LYS A 1 289 ? -13.726 21.874 -6.199 1.00 57.50 289 LYS A C 1
ATOM 2344 O O . LYS A 1 289 ? -13.498 21.061 -5.310 1.00 57.50 289 LYS A O 1
ATOM 2349 N N . GLN A 1 290 ? -13.671 21.541 -7.489 1.00 52.94 290 GLN A N 1
ATOM 2350 C CA . GLN A 1 290 ? -13.333 20.223 -8.030 1.00 52.94 290 GLN A CA 1
ATOM 2351 C C . GLN A 1 290 ? -11.841 19.843 -7.922 1.00 52.94 290 GLN A C 1
ATOM 2353 O O . GLN A 1 290 ? -11.514 18.671 -7.723 1.00 52.94 290 GLN A O 1
ATOM 2358 N N . GLN A 1 291 ? -10.933 20.816 -8.015 1.00 54.84 291 GLN A N 1
ATOM 2359 C CA . GLN A 1 291 ? -9.502 20.631 -7.768 1.00 54.84 291 GLN A CA 1
ATOM 2360 C C . GLN A 1 291 ? -9.257 20.313 -6.285 1.00 54.84 291 GLN A C 1
ATOM 2362 O O . GLN A 1 291 ? -8.546 19.356 -5.980 1.00 54.84 291 GLN A O 1
ATOM 2367 N N . ASP A 1 292 ? -9.963 20.999 -5.382 1.00 73.94 292 ASP A N 1
ATOM 2368 C CA . ASP A 1 292 ? -9.869 20.757 -3.938 1.00 73.94 292 ASP A CA 1
ATOM 2369 C C . ASP A 1 292 ? -10.439 19.386 -3.535 1.00 73.94 292 ASP A C 1
ATOM 2371 O O . ASP A 1 292 ? -9.875 18.697 -2.684 1.00 73.94 292 ASP A O 1
ATOM 2375 N N . ILE A 1 293 ? -11.541 18.949 -4.164 1.00 80.31 293 ILE A N 1
ATOM 2376 C CA . ILE A 1 293 ? -12.106 17.602 -3.964 1.00 80.31 293 ILE A CA 1
ATOM 2377 C C . ILE A 1 293 ? -11.121 16.525 -4.423 1.00 80.31 293 ILE A C 1
ATOM 2379 O O . ILE A 1 293 ? -10.909 15.538 -3.716 1.00 80.31 293 ILE A O 1
ATOM 2383 N N . SER A 1 294 ? -10.503 16.711 -5.591 1.00 77.12 294 SER A N 1
ATOM 2384 C CA . SER A 1 294 ? -9.532 15.759 -6.141 1.00 77.12 294 SER A CA 1
ATOM 2385 C C . SER A 1 294 ? -8.311 15.623 -5.229 1.00 77.12 294 SER A C 1
ATOM 2387 O O . SER A 1 294 ? -7.835 14.514 -4.977 1.00 77.12 294 SER A O 1
ATOM 2389 N N . GLU A 1 295 ? -7.836 16.740 -4.676 1.00 82.06 295 GLU A N 1
ATOM 2390 C CA . GLU A 1 295 ? -6.723 16.757 -3.732 1.00 82.06 295 GLU A CA 1
ATOM 2391 C C . GLU A 1 295 ? -7.089 16.119 -2.386 1.00 82.06 295 GLU A C 1
ATOM 2393 O O . GLU A 1 295 ? -6.352 15.256 -1.904 1.00 82.06 295 GLU A O 1
ATOM 2398 N N . ARG A 1 296 ? -8.260 16.436 -1.813 1.00 85.50 296 ARG A N 1
ATOM 2399 C CA . ARG A 1 296 ? -8.765 15.760 -0.603 1.00 85.50 296 ARG A CA 1
ATOM 2400 C C . ARG A 1 296 ? -8.891 14.258 -0.809 1.00 85.50 296 ARG A C 1
ATOM 2402 O O . ARG A 1 296 ? -8.414 13.486 0.020 1.00 85.50 296 ARG A O 1
ATOM 2409 N N . ARG A 1 297 ? -9.466 13.829 -1.933 1.00 83.69 297 ARG A N 1
ATOM 2410 C CA . ARG A 1 297 ? -9.612 12.412 -2.282 1.00 83.69 297 ARG A CA 1
ATOM 2411 C C . ARG A 1 297 ? -8.252 11.719 -2.396 1.00 83.69 297 ARG A C 1
ATOM 2413 O O . ARG A 1 297 ? -8.081 10.623 -1.864 1.00 83.69 297 ARG A O 1
ATOM 2420 N N . LYS A 1 298 ? -7.268 12.356 -3.035 1.00 82.94 298 LYS A N 1
ATOM 2421 C CA . LYS A 1 298 ? -5.884 11.857 -3.097 1.00 82.94 298 LYS A CA 1
ATOM 2422 C C . LYS A 1 298 ? -5.265 11.735 -1.701 1.00 82.94 298 LYS A C 1
ATOM 2424 O O . LYS A 1 298 ? -4.664 10.715 -1.376 1.00 82.94 298 LYS A O 1
ATOM 2429 N N . ASN A 1 299 ? -5.444 12.747 -0.860 1.00 86.38 299 ASN A N 1
ATOM 2430 C CA . ASN A 1 299 ? -4.907 12.772 0.495 1.00 86.38 299 ASN A CA 1
ATOM 2431 C C . ASN A 1 299 ? -5.534 11.700 1.396 1.00 86.38 299 ASN A C 1
ATOM 2433 O O . ASN A 1 299 ? -4.806 10.999 2.097 1.00 86.38 299 ASN A O 1
ATOM 2437 N N . LEU A 1 300 ? -6.853 11.501 1.318 1.00 87.62 300 LEU A N 1
ATOM 2438 C CA . LEU A 1 300 ? -7.553 10.415 2.010 1.00 87.62 300 LEU A CA 1
ATOM 2439 C C . LEU A 1 300 ? -7.032 9.039 1.597 1.00 87.62 300 LEU A C 1
ATOM 2441 O O . LEU A 1 300 ? -6.837 8.182 2.457 1.00 87.62 300 LEU A O 1
ATOM 2445 N N . TYR A 1 301 ? -6.760 8.823 0.308 1.00 87.25 301 TYR A N 1
ATOM 2446 C CA . TYR A 1 301 ? -6.150 7.571 -0.133 1.00 87.25 301 TYR A CA 1
ATOM 2447 C C . TYR A 1 301 ? -4.798 7.348 0.546 1.00 87.25 301 TYR A C 1
ATOM 2449 O O . TYR A 1 301 ? -4.623 6.370 1.271 1.00 87.25 301 TYR A O 1
ATOM 2457 N N . ASN A 1 302 ? -3.877 8.299 0.368 1.00 81.88 302 ASN A N 1
ATOM 2458 C CA . ASN A 1 302 ? -2.484 8.172 0.797 1.00 81.88 302 ASN A CA 1
ATOM 2459 C C . ASN A 1 302 ? -2.342 8.067 2.321 1.00 81.88 302 ASN A C 1
ATOM 2461 O O . ASN A 1 302 ? -1.478 7.355 2.829 1.00 81.88 302 ASN A O 1
ATOM 2465 N N . ARG A 1 303 ? -3.165 8.812 3.068 1.00 92.44 303 ARG A N 1
ATOM 2466 C CA . ARG A 1 303 ? -3.009 8.983 4.520 1.00 92.44 303 ARG A CA 1
ATOM 2467 C C . ARG A 1 303 ? -3.954 8.123 5.352 1.00 92.44 303 ARG A C 1
ATOM 2469 O O . ARG A 1 303 ? -3.679 7.934 6.532 1.00 92.44 303 ARG A O 1
ATOM 2476 N N . VAL A 1 304 ? -5.025 7.588 4.761 1.00 92.31 304 VAL A N 1
ATOM 2477 C CA . VAL A 1 304 ? -6.065 6.843 5.492 1.00 92.31 304 VAL A CA 1
ATOM 2478 C C . VAL A 1 304 ? -6.279 5.461 4.885 1.00 92.31 304 VAL A C 1
ATOM 2480 O O . VAL A 1 304 ? -5.986 4.455 5.529 1.00 92.31 304 VAL A O 1
ATOM 2483 N N . VAL A 1 305 ? -6.743 5.390 3.634 1.00 86.56 305 VAL A N 1
ATOM 2484 C CA . VAL A 1 305 ? -7.128 4.120 2.990 1.00 86.56 305 VAL A CA 1
ATOM 2485 C C . VAL A 1 305 ? -5.935 3.188 2.856 1.00 86.56 305 VAL A C 1
ATOM 2487 O O . VAL A 1 305 ? -6.004 2.020 3.235 1.00 86.56 305 VAL A O 1
ATOM 2490 N N . ARG A 1 306 ? -4.828 3.708 2.331 1.00 80.06 306 ARG A N 1
ATOM 2491 C CA . ARG A 1 306 ? -3.629 2.934 2.036 1.00 80.06 306 ARG A CA 1
ATOM 2492 C C . ARG A 1 306 ? -2.964 2.382 3.309 1.00 80.06 306 ARG A C 1
ATOM 2494 O O . ARG A 1 306 ? -2.713 1.177 3.338 1.00 80.06 306 ARG A O 1
ATOM 2501 N N . PRO A 1 307 ? -2.722 3.166 4.383 1.00 82.81 307 PRO A N 1
ATOM 2502 C CA . PRO A 1 307 ? -2.209 2.623 5.645 1.00 82.81 307 PRO A CA 1
ATOM 2503 C C . PRO A 1 307 ? -3.110 1.547 6.258 1.00 82.81 307 PRO A C 1
ATOM 2505 O O . PRO A 1 307 ? -2.609 0.517 6.708 1.00 82.81 307 PRO A O 1
ATOM 2508 N N . LEU A 1 308 ? -4.433 1.742 6.236 1.00 86.38 308 LEU A N 1
ATOM 2509 C CA . LEU A 1 308 ? -5.382 0.743 6.735 1.00 86.38 308 LEU A CA 1
ATOM 2510 C C . LEU A 1 308 ? -5.377 -0.531 5.878 1.00 86.38 308 LEU A C 1
ATOM 2512 O O . LEU A 1 308 ? -5.427 -1.629 6.427 1.00 86.38 308 LEU A O 1
ATOM 2516 N N . GLY A 1 309 ? -5.244 -0.405 4.556 1.00 80.81 309 GLY A N 1
ATOM 2517 C CA . GLY A 1 309 ? -5.124 -1.545 3.643 1.00 80.81 309 GLY A CA 1
ATOM 2518 C C . GLY A 1 309 ? -3.848 -2.337 3.873 1.00 80.81 309 GLY A C 1
ATOM 2519 O O . GLY A 1 309 ? -3.884 -3.561 3.989 1.00 80.81 309 GLY A O 1
ATOM 2520 N N . TRP A 1 310 ? -2.726 -1.637 4.049 1.00 82.81 310 TRP A N 1
ATOM 2521 C CA . TRP A 1 310 ? -1.467 -2.271 4.424 1.00 82.81 310 TRP A CA 1
ATOM 2522 C C . TRP A 1 310 ? -1.594 -3.037 5.745 1.00 82.81 310 TRP A C 1
ATOM 2524 O O . TRP A 1 310 ? -1.172 -4.191 5.825 1.00 82.81 310 TRP A O 1
ATOM 2534 N N . LEU A 1 311 ? -2.227 -2.445 6.764 1.00 82.19 311 LEU A N 1
ATOM 2535 C CA . LEU A 1 311 ? -2.476 -3.124 8.037 1.00 82.19 311 LEU A CA 1
ATOM 2536 C C . LEU A 1 311 ? -3.354 -4.365 7.874 1.00 82.19 311 LEU A C 1
ATOM 2538 O O . LEU A 1 311 ? -3.070 -5.399 8.476 1.00 82.19 311 LEU A O 1
ATOM 2542 N N . ALA A 1 312 ? -4.402 -4.281 7.063 1.00 80.62 312 ALA A N 1
ATOM 2543 C CA . ALA A 1 312 ? -5.338 -5.377 6.876 1.00 80.62 312 ALA A CA 1
ATOM 2544 C C . ALA A 1 312 ? -4.700 -6.570 6.140 1.00 80.62 312 ALA A C 1
ATOM 2546 O O . ALA A 1 312 ? -4.998 -7.723 6.451 1.00 80.62 312 ALA A O 1
ATOM 2547 N N . VAL A 1 313 ? -3.768 -6.304 5.217 1.00 72.12 313 VAL A N 1
ATOM 2548 C CA . VAL A 1 313 ? -3.077 -7.340 4.431 1.00 72.12 313 VAL A CA 1
ATOM 2549 C C . VAL A 1 313 ? -1.809 -7.862 5.116 1.00 72.12 313 VAL A C 1
ATOM 2551 O O . VAL A 1 313 ? -1.537 -9.062 5.072 1.00 72.12 313 VAL A O 1
ATOM 2554 N N . LYS A 1 314 ? -0.998 -6.978 5.709 1.00 70.31 314 LYS A N 1
ATOM 2555 C CA . LYS A 1 314 ? 0.363 -7.283 6.194 1.00 70.31 314 LYS A CA 1
ATOM 2556 C C . LYS A 1 314 ? 0.526 -7.107 7.710 1.00 70.31 314 LYS A C 1
ATOM 2558 O O . LYS A 1 314 ? 1.522 -7.568 8.261 1.00 70.31 314 LYS A O 1
ATOM 2563 N N . GLY A 1 315 ? -0.422 -6.462 8.393 1.00 65.69 315 GLY A N 1
ATOM 2564 C CA . GLY A 1 315 ? -0.352 -6.178 9.833 1.00 65.69 315 GLY A CA 1
ATOM 2565 C C . GLY A 1 315 ? -0.542 -7.401 10.737 1.00 65.69 315 GLY A C 1
ATOM 2566 O O . GLY A 1 315 ? -0.232 -7.325 11.926 1.00 65.69 315 GLY A O 1
ATOM 2567 N N . PHE A 1 316 ? -0.995 -8.533 10.184 1.00 69.94 316 PHE A N 1
ATOM 2568 C CA . PHE A 1 316 ? -1.200 -9.795 10.899 1.00 69.94 316 PHE A CA 1
ATOM 2569 C C . PHE A 1 316 ? -0.357 -10.911 10.266 1.00 69.94 316 PHE A C 1
ATOM 2571 O O . PHE A 1 316 ? -0.324 -11.066 9.048 1.00 69.94 316 PHE A O 1
ATOM 2578 N N . LYS A 1 317 ? 0.339 -11.701 11.099 1.00 52.84 317 LYS A N 1
ATOM 2579 C CA . LYS A 1 317 ? 1.319 -12.722 10.666 1.00 52.84 317 LYS A CA 1
ATOM 2580 C C . LYS A 1 317 ? 0.705 -13.952 9.974 1.00 52.84 317 LYS A C 1
ATOM 2582 O O . LYS A 1 317 ? 1.450 -14.760 9.433 1.00 52.84 317 LYS A O 1
ATOM 2587 N N . THR A 1 318 ? -0.618 -14.104 9.985 1.00 52.84 318 THR A N 1
ATOM 2588 C CA . THR A 1 318 ? -1.347 -15.234 9.389 1.00 52.84 318 THR A CA 1
ATOM 2589 C C . THR A 1 318 ? -2.405 -14.736 8.403 1.00 52.84 318 THR A C 1
ATOM 2591 O O . THR A 1 318 ? -3.267 -13.921 8.744 1.00 52.84 318 THR A O 1
ATOM 2594 N N . ARG A 1 319 ? -2.379 -15.236 7.162 1.00 46.56 319 ARG A N 1
ATOM 2595 C CA . ARG A 1 319 ? -3.479 -15.039 6.208 1.00 46.56 319 ARG A CA 1
ATOM 2596 C C . ARG A 1 319 ? -4.598 -16.018 6.561 1.00 46.56 319 ARG A C 1
ATOM 2598 O O . ARG A 1 319 ? -4.367 -17.218 6.596 1.00 46.56 319 ARG A O 1
ATOM 2605 N N . SER A 1 320 ? -5.780 -15.498 6.874 1.00 45.88 320 SER A N 1
ATOM 2606 C CA . SER A 1 320 ? -6.992 -16.308 6.958 1.00 45.88 320 SER A CA 1
ATOM 2607 C C . SER A 1 320 ? -7.561 -16.380 5.550 1.00 45.88 320 SER A C 1
ATOM 2609 O O . SER A 1 320 ? -7.993 -15.359 5.020 1.00 45.88 320 SER A O 1
ATOM 2611 N N . SER A 1 321 ? -7.490 -17.551 4.927 1.00 41.09 321 SER A N 1
ATOM 2612 C CA . SER A 1 321 ? -8.276 -17.876 3.740 1.00 41.09 321 SER A CA 1
ATOM 2613 C C . SER A 1 321 ? -9.661 -18.317 4.214 1.00 41.09 321 SER A C 1
ATOM 2615 O O . SER A 1 321 ? -9.793 -19.289 4.952 1.00 41.09 321 SER A O 1
ATOM 2617 N N . GLY A 1 322 ? -10.683 -17.541 3.860 1.00 51.31 322 GLY A N 1
ATOM 2618 C CA . GLY A 1 322 ? -12.070 -17.772 4.261 1.00 51.31 322 GLY A CA 1
ATOM 2619 C C . GLY A 1 322 ? -12.759 -16.506 4.768 1.00 51.31 322 GLY A C 1
ATOM 2620 O O . GLY A 1 322 ? -12.118 -15.561 5.235 1.00 51.31 322 GLY A O 1
ATOM 2621 N N . THR A 1 323 ? -14.083 -16.479 4.659 1.00 59.75 323 THR A N 1
ATOM 2622 C CA . THR A 1 323 ? -14.918 -15.401 5.192 1.00 59.75 323 THR A CA 1
ATOM 2623 C C . THR A 1 323 ? -14.779 -15.335 6.709 1.00 59.75 323 THR A C 1
ATOM 2625 O O . THR A 1 323 ? -15.048 -16.311 7.404 1.00 59.75 323 THR A O 1
ATOM 2628 N N . ALA A 1 324 ? -14.366 -14.179 7.231 1.00 76.44 324 ALA A N 1
ATOM 2629 C CA . ALA A 1 324 ? -14.317 -13.948 8.669 1.00 76.44 324 ALA A CA 1
ATOM 2630 C C . ALA A 1 324 ? -15.735 -13.778 9.231 1.00 76.44 324 ALA A C 1
ATOM 2632 O O . ALA A 1 324 ? -16.561 -13.082 8.639 1.00 76.44 324 ALA A O 1
ATOM 2633 N N . TYR A 1 325 ? -15.991 -14.383 10.388 1.00 85.25 325 TYR A N 1
ATOM 2634 C CA . TYR A 1 325 ? -17.229 -14.231 11.144 1.00 85.25 325 TYR A CA 1
ATOM 2635 C C . TYR A 1 325 ? -16.938 -13.543 12.475 1.00 85.25 325 TYR A C 1
ATOM 2637 O O . TYR A 1 325 ? -15.926 -13.818 13.120 1.00 85.25 325 TYR A O 1
ATOM 2645 N N . ILE A 1 326 ? -17.847 -12.670 12.898 1.00 89.69 326 ILE A N 1
ATOM 2646 C CA . ILE A 1 326 ? -17.834 -12.040 14.218 1.00 89.69 326 ILE A CA 1
ATOM 2647 C C . ILE A 1 326 ? -18.831 -12.739 15.129 1.00 89.69 326 ILE A C 1
ATOM 2649 O O . ILE A 1 326 ? -19.926 -13.108 14.707 1.00 89.69 326 ILE A O 1
ATOM 2653 N N . ARG A 1 327 ? -18.451 -12.914 16.395 1.00 89.94 327 ARG A N 1
ATOM 2654 C CA . ARG A 1 327 ? -19.241 -13.658 17.383 1.00 89.94 327 ARG A CA 1
ATOM 2655 C C . ARG A 1 327 ? -19.895 -12.729 18.381 1.00 89.94 327 ARG A C 1
ATOM 2657 O O . ARG A 1 327 ? -19.262 -11.787 18.859 1.00 89.94 327 ARG A O 1
ATOM 2664 N N . LYS A 1 328 ? -21.135 -13.035 18.748 1.00 89.38 328 LYS A N 1
ATOM 2665 C CA . LYS A 1 328 ? -21.833 -12.343 19.830 1.00 89.38 328 LYS A CA 1
ATOM 2666 C C . LYS A 1 328 ? -21.125 -12.581 21.169 1.00 89.38 328 LYS A C 1
ATOM 2668 O O . LYS A 1 328 ? -20.689 -13.694 21.466 1.00 89.38 328 LYS A O 1
ATOM 2673 N N . ILE A 1 329 ? -21.010 -11.542 21.991 1.00 87.31 329 ILE A N 1
ATOM 2674 C CA . ILE A 1 329 ? -20.409 -11.636 23.325 1.00 87.31 329 ILE A CA 1
ATOM 2675 C C . ILE A 1 329 ? -21.361 -12.441 24.222 1.00 87.31 329 ILE A C 1
ATOM 2677 O O . ILE A 1 329 ? -22.462 -11.991 24.536 1.00 87.31 329 ILE A O 1
ATOM 2681 N N . ARG A 1 330 ? -20.941 -13.642 24.637 1.00 77.88 330 ARG A N 1
ATOM 2682 C CA . ARG A 1 330 ? -21.618 -14.432 25.675 1.00 77.88 330 ARG A CA 1
ATOM 2683 C C . ARG A 1 330 ? -20.923 -14.167 27.010 1.00 77.88 330 ARG A C 1
ATOM 2685 O O . ARG A 1 330 ? -19.721 -14.387 27.128 1.00 77.88 330 ARG A O 1
ATOM 2692 N N . ASN A 1 331 ? -21.660 -13.716 28.020 1.00 50.81 331 ASN A N 1
ATOM 2693 C CA . ASN A 1 331 ? -21.117 -13.589 29.372 1.00 50.81 331 ASN A CA 1
ATOM 2694 C C . ASN A 1 331 ? -20.916 -14.996 29.963 1.00 50.81 331 ASN A C 1
ATOM 2696 O O . ASN A 1 331 ? -21.891 -15.642 30.337 1.00 50.81 331 ASN A O 1
ATOM 2700 N N . ALA A 1 332 ? -19.673 -15.479 30.043 1.00 36.34 332 ALA A N 1
ATOM 2701 C CA . ALA A 1 332 ? -19.324 -16.687 30.792 1.00 36.34 332 ALA A CA 1
ATOM 2702 C C . ALA A 1 332 ? -17.921 -16.576 31.417 1.00 36.34 332 ALA A C 1
ATOM 2704 O O . ALA A 1 332 ? -17.031 -15.924 30.879 1.00 36.34 332 ALA A O 1
ATOM 2705 N N . ALA A 1 333 ? -17.791 -17.179 32.597 1.00 32.94 333 ALA A N 1
ATOM 2706 C CA . ALA A 1 333 ? -16.800 -16.942 33.639 1.00 32.94 333 ALA A CA 1
ATOM 2707 C C . ALA A 1 333 ? -15.321 -17.213 33.286 1.00 32.94 333 ALA A C 1
ATOM 2709 O O . ALA A 1 333 ? -14.976 -18.042 32.450 1.00 32.94 333 ALA A O 1
ATOM 2710 N N . VAL A 1 334 ? -14.465 -16.508 34.030 1.00 32.72 334 VAL A N 1
ATOM 2711 C CA . VAL A 1 334 ? -12.997 -16.564 34.093 1.00 32.72 334 VAL A CA 1
ATOM 2712 C C . VAL A 1 334 ? -12.471 -17.982 34.342 1.00 32.72 334 VAL A C 1
ATOM 2714 O O . VAL A 1 334 ? -12.919 -18.655 35.267 1.00 32.72 334 VAL A O 1
ATOM 2717 N N . THR A 1 335 ? -11.424 -18.401 33.622 1.00 27.39 335 THR A N 1
ATOM 2718 C CA . THR A 1 335 ? -10.455 -19.381 34.145 1.00 27.39 335 THR A CA 1
ATOM 2719 C C . THR A 1 335 ? -9.044 -19.088 33.624 1.00 27.39 335 THR A C 1
ATOM 2721 O O . THR A 1 335 ? -8.822 -18.876 32.435 1.00 27.39 335 THR A O 1
ATOM 2724 N N . THR A 1 336 ? -8.108 -19.042 34.567 1.00 30.83 336 THR A N 1
ATOM 2725 C CA . THR A 1 336 ? -6.695 -18.642 34.490 1.00 30.83 336 THR A CA 1
ATOM 2726 C C . THR A 1 336 ? -5.780 -19.874 34.549 1.00 30.83 336 THR A C 1
ATOM 2728 O O . THR A 1 336 ? -6.076 -20.763 35.339 1.00 30.83 336 THR A O 1
ATOM 2731 N N . ALA A 1 337 ? -4.652 -19.890 33.817 1.00 28.02 337 ALA A N 1
ATOM 2732 C CA . ALA A 1 337 ? -3.345 -20.519 34.166 1.00 28.02 337 ALA A CA 1
ATOM 2733 C C . ALA A 1 337 ? -2.396 -20.434 32.939 1.00 28.02 337 ALA A C 1
ATOM 2735 O O . ALA A 1 337 ? -2.774 -20.874 31.861 1.00 28.02 337 ALA A O 1
ATOM 2736 N N . GLN A 1 338 ? -1.295 -19.664 32.918 1.00 27.97 338 GLN A N 1
ATOM 2737 C CA . GLN A 1 338 ? 0.058 -19.845 33.503 1.00 27.97 338 GLN A CA 1
ATOM 2738 C C . GLN A 1 338 ? 0.881 -21.062 33.011 1.00 27.97 338 GLN A C 1
ATOM 2740 O O . GLN A 1 338 ? 0.486 -22.199 33.236 1.00 27.97 338 GLN A O 1
ATOM 2745 N N . GLY A 1 339 ? 2.091 -20.802 32.467 1.00 24.55 339 GLY A N 1
ATOM 2746 C CA . GLY A 1 339 ? 3.214 -21.766 32.451 1.00 24.55 339 GLY A CA 1
ATOM 2747 C C . GLY A 1 339 ? 4.337 -21.574 31.398 1.00 24.55 339 GLY A C 1
ATOM 2748 O O . GLY A 1 339 ? 4.169 -21.925 30.239 1.00 24.55 339 GLY A O 1
ATOM 2749 N N . LEU A 1 340 ? 5.515 -21.103 31.829 1.00 24.52 340 LEU A N 1
ATOM 2750 C CA . LEU A 1 340 ? 6.898 -21.236 31.275 1.00 24.52 340 LEU A CA 1
ATOM 2751 C C . LEU A 1 340 ? 7.841 -21.098 32.508 1.00 24.52 340 LEU A C 1
ATOM 2753 O O . LEU A 1 340 ? 7.360 -20.459 33.453 1.00 24.52 340 LEU A O 1
ATOM 2757 N N . PRO A 1 341 ? 9.125 -21.571 32.587 1.00 42.06 341 PRO A N 1
ATOM 2758 C CA . PRO A 1 341 ? 10.169 -21.614 31.522 1.00 42.06 341 PRO A CA 1
ATOM 2759 C C . PRO A 1 341 ? 11.293 -22.719 31.620 1.00 42.06 341 PRO A C 1
ATOM 2761 O O . PRO A 1 341 ? 11.288 -23.509 32.556 1.00 42.06 341 PRO A O 1
ATOM 2764 N N . ALA A 1 342 ? 12.294 -22.743 30.689 1.00 24.81 342 ALA A N 1
ATOM 2765 C CA . ALA A 1 342 ? 13.778 -22.618 30.938 1.00 24.81 342 ALA A CA 1
ATOM 2766 C C . ALA A 1 342 ? 14.788 -23.256 29.898 1.00 24.81 342 ALA A C 1
ATOM 2768 O O . ALA A 1 342 ? 14.879 -24.469 29.783 1.00 24.81 342 ALA A O 1
ATOM 2769 N N . ARG A 1 343 ? 15.561 -22.391 29.185 1.00 24.28 343 ARG A N 1
ATOM 2770 C CA . ARG A 1 343 ? 17.047 -22.212 28.915 1.00 24.28 343 ARG A CA 1
ATOM 2771 C C . ARG A 1 343 ? 18.120 -23.379 28.928 1.00 24.28 343 ARG A C 1
ATOM 2773 O O . ARG A 1 343 ? 17.904 -24.366 29.610 1.00 24.28 343 ARG A O 1
ATOM 2780 N N . PRO A 1 344 ? 19.406 -23.170 28.477 1.00 41.84 344 PRO A N 1
ATOM 2781 C CA . PRO A 1 344 ? 20.030 -23.127 27.115 1.00 41.84 344 PRO A CA 1
ATOM 2782 C C . PRO A 1 344 ? 21.232 -24.116 26.887 1.00 41.84 344 PRO A C 1
ATOM 2784 O O . PRO A 1 344 ? 21.759 -24.654 27.858 1.00 41.84 344 PRO A O 1
ATOM 2787 N N . LYS A 1 345 ? 21.803 -24.251 25.661 1.00 26.11 345 LYS A N 1
ATOM 2788 C CA . LYS A 1 345 ? 23.186 -24.785 25.456 1.00 26.11 345 LYS A CA 1
ATOM 2789 C C . LYS A 1 345 ? 24.004 -24.173 24.286 1.00 26.11 345 LYS A C 1
ATOM 2791 O O . LYS A 1 345 ? 23.542 -24.133 23.158 1.00 26.11 345 LYS A O 1
ATOM 2796 N N . ALA A 1 346 ? 25.234 -23.776 24.653 1.00 23.91 346 ALA A N 1
ATOM 2797 C CA . ALA A 1 346 ? 26.564 -23.789 24.000 1.00 23.91 346 ALA A CA 1
ATOM 2798 C C . ALA A 1 346 ? 26.842 -23.209 22.585 1.00 23.91 346 ALA A C 1
ATOM 2800 O O . ALA A 1 346 ? 26.316 -23.653 21.574 1.00 23.91 346 ALA A O 1
ATOM 2801 N N . PHE A 1 347 ? 27.833 -22.302 22.548 1.00 24.77 347 PHE A N 1
ATOM 2802 C CA . PHE A 1 347 ? 28.570 -21.799 21.377 1.00 24.77 347 PHE A CA 1
ATOM 2803 C C . PHE A 1 347 ? 29.458 -22.881 20.728 1.00 24.77 347 PHE A C 1
ATOM 2805 O O . PHE A 1 347 ? 30.201 -23.566 21.432 1.00 24.77 347 PHE A O 1
ATOM 2812 N N . VAL A 1 348 ? 29.494 -22.929 19.391 1.00 24.84 348 VAL A N 1
ATOM 2813 C CA . VAL A 1 348 ? 30.503 -23.657 18.596 1.00 24.84 348 VAL A CA 1
ATOM 2814 C C . VAL A 1 348 ? 31.232 -22.664 17.682 1.00 24.84 348 VAL A C 1
ATOM 2816 O O . VAL A 1 348 ? 30.612 -21.794 17.075 1.00 24.84 348 VAL A O 1
ATOM 2819 N N . ARG A 1 349 ? 32.568 -22.756 17.621 1.00 25.41 349 ARG A N 1
ATOM 2820 C CA . ARG A 1 349 ? 33.436 -21.909 16.779 1.00 25.41 349 ARG A CA 1
ATOM 2821 C C . ARG A 1 349 ? 33.305 -22.283 15.288 1.00 25.41 349 ARG A C 1
ATOM 2823 O O . ARG A 1 349 ? 33.243 -23.479 15.000 1.00 25.41 349 ARG A O 1
ATOM 2830 N N . PRO A 1 350 ? 33.363 -21.331 14.334 1.00 27.09 350 PRO A N 1
ATOM 2831 C CA . PRO A 1 350 ? 33.271 -21.654 12.910 1.00 27.09 350 PRO A CA 1
ATOM 2832 C C . PRO A 1 350 ? 34.568 -22.281 12.376 1.00 27.09 350 PRO A C 1
ATOM 2834 O O . PRO A 1 350 ? 35.667 -21.806 12.670 1.00 27.09 350 PRO A O 1
ATOM 2837 N N . LYS A 1 351 ? 34.441 -23.323 11.545 1.00 26.05 351 LYS A N 1
ATOM 2838 C CA . LYS A 1 351 ? 35.526 -23.843 10.695 1.00 26.05 351 LYS A CA 1
ATOM 2839 C C . LYS A 1 351 ? 35.677 -22.971 9.442 1.00 26.05 351 LYS A C 1
ATOM 2841 O O . LYS A 1 351 ? 34.691 -22.634 8.794 1.00 26.05 351 LYS A O 1
ATOM 2846 N N . MET A 1 352 ? 36.924 -22.667 9.079 1.00 27.45 352 MET A N 1
ATOM 2847 C CA . MET A 1 352 ? 37.303 -22.025 7.813 1.00 27.45 352 MET A CA 1
ATOM 2848 C C . MET A 1 352 ? 36.970 -22.933 6.619 1.00 27.45 352 MET A C 1
ATOM 2850 O O . MET A 1 352 ? 37.532 -24.023 6.491 1.00 27.45 352 MET A O 1
ATOM 2854 N N . GLY A 1 353 ? 36.104 -22.465 5.720 1.00 30.61 353 GLY A N 1
ATOM 2855 C CA . GLY A 1 353 ? 35.900 -23.071 4.405 1.00 30.61 353 GLY A CA 1
ATOM 2856 C C . GLY A 1 353 ? 36.982 -22.613 3.425 1.00 30.61 353 GLY A C 1
ATOM 2857 O O . GLY A 1 353 ? 37.068 -21.430 3.102 1.00 30.61 353 GLY A O 1
ATOM 2858 N N . LYS A 1 354 ? 37.823 -23.543 2.956 1.00 32.59 354 LYS A N 1
ATOM 2859 C CA . LYS A 1 354 ? 38.802 -23.318 1.881 1.00 32.59 354 LYS A CA 1
ATOM 2860 C C . LYS A 1 354 ? 38.084 -23.321 0.526 1.00 32.59 354 LYS A C 1
ATOM 2862 O O . LYS A 1 354 ? 37.584 -24.362 0.110 1.00 32.59 354 LYS A O 1
ATOM 2867 N N . PHE A 1 355 ? 38.078 -22.195 -0.187 1.00 31.30 355 PHE A N 1
ATOM 2868 C CA . PHE A 1 355 ? 37.687 -22.158 -1.600 1.00 31.30 355 PHE A CA 1
ATOM 2869 C C . PHE A 1 355 ? 38.889 -22.548 -2.469 1.00 31.30 355 PHE A C 1
ATOM 2871 O O . PHE A 1 355 ? 39.959 -21.945 -2.371 1.00 31.30 355 PHE A O 1
ATOM 2878 N N . HIS A 1 356 ? 38.727 -23.587 -3.290 1.00 33.44 356 HIS A N 1
ATOM 2879 C CA . HIS A 1 356 ? 39.761 -24.054 -4.208 1.00 33.44 356 HIS A CA 1
ATOM 2880 C C . HIS A 1 356 ? 40.129 -22.979 -5.239 1.00 33.44 356 HIS A C 1
ATOM 2882 O O . HIS A 1 356 ? 39.276 -22.375 -5.887 1.00 33.44 356 HIS A O 1
ATOM 2888 N N . ASN A 1 357 ? 41.438 -22.785 -5.377 1.00 37.28 357 ASN A N 1
ATOM 2889 C CA . ASN A 1 357 ? 42.111 -21.964 -6.368 1.00 37.28 357 ASN A CA 1
ATOM 2890 C C . ASN A 1 357 ? 42.126 -22.732 -7.706 1.00 37.28 357 ASN A C 1
ATOM 2892 O O . ASN A 1 357 ? 42.791 -23.762 -7.800 1.00 37.28 357 ASN A O 1
ATOM 2896 N N . GLY A 1 358 ? 41.371 -22.287 -8.716 1.00 29.14 358 GLY A N 1
ATOM 2897 C CA . GLY A 1 358 ? 41.346 -22.957 -10.021 1.00 29.14 358 GLY A CA 1
ATOM 2898 C C . GLY A 1 358 ? 40.493 -22.262 -11.087 1.00 29.14 358 GLY A C 1
ATOM 2899 O O . GLY A 1 358 ? 39.273 -22.294 -11.015 1.00 29.14 358 GLY A O 1
ATOM 2900 N N . SER A 1 359 ? 41.196 -21.671 -12.057 1.00 34.12 359 SER A N 1
ATOM 2901 C CA . SER A 1 359 ? 40.846 -21.290 -13.439 1.00 34.12 359 SER A CA 1
ATOM 2902 C C . SER A 1 359 ? 39.505 -20.607 -13.771 1.00 34.12 359 SER A C 1
ATOM 2904 O O . SER A 1 359 ? 38.405 -21.113 -13.576 1.00 34.12 359 SER A O 1
ATOM 2906 N N . THR A 1 360 ? 39.655 -19.443 -14.400 1.00 46.03 360 THR A N 1
ATOM 2907 C CA . THR A 1 360 ? 38.671 -18.647 -15.135 1.00 46.03 360 THR A CA 1
ATOM 2908 C C . THR A 1 360 ? 37.984 -19.431 -16.252 1.00 46.03 360 THR A C 1
ATOM 2910 O O . THR A 1 360 ? 38.592 -19.710 -17.281 1.00 46.03 360 THR A O 1
ATOM 2913 N N . ALA A 1 361 ? 36.683 -19.663 -16.117 1.00 41.75 361 ALA A N 1
ATOM 2914 C CA . ALA A 1 361 ? 35.816 -19.848 -17.271 1.00 41.75 361 ALA A CA 1
ATOM 2915 C C . ALA A 1 361 ? 34.511 -19.093 -17.014 1.00 41.75 361 ALA A C 1
ATOM 2917 O O . ALA A 1 361 ? 33.764 -19.432 -16.095 1.00 41.75 361 ALA A O 1
ATOM 2918 N N . SER A 1 362 ? 34.229 -18.072 -17.830 1.00 51.06 362 SER A N 1
ATOM 2919 C CA . SER A 1 362 ? 32.951 -17.346 -17.798 1.00 51.06 362 SER A CA 1
ATOM 2920 C C . SER A 1 362 ? 31.742 -18.240 -18.111 1.00 51.06 362 SER A C 1
ATOM 2922 O O . SER A 1 362 ? 30.608 -17.817 -17.930 1.00 51.06 362 SER A O 1
ATOM 2924 N N . ASN A 1 363 ? 31.973 -19.497 -18.498 1.00 52.00 363 ASN A N 1
ATOM 2925 C CA . ASN A 1 363 ? 30.943 -20.494 -18.778 1.00 52.00 363 ASN A CA 1
ATOM 2926 C C . ASN A 1 363 ? 30.287 -21.089 -17.513 1.00 52.00 363 ASN A C 1
ATOM 2928 O O . ASN A 1 363 ? 29.250 -21.724 -17.630 1.00 52.00 363 ASN A O 1
ATOM 2932 N N . ASN A 1 364 ? 30.842 -20.872 -16.309 1.00 71.50 364 ASN A N 1
ATOM 2933 C CA . ASN A 1 364 ? 30.339 -21.464 -15.052 1.00 71.50 364 ASN A CA 1
ATOM 2934 C C . ASN A 1 364 ? 29.853 -20.419 -14.028 1.00 71.50 364 ASN A C 1
ATOM 2936 O O . ASN A 1 364 ? 29.881 -20.654 -12.813 1.00 71.50 364 ASN A O 1
ATOM 2940 N N . TRP A 1 365 ? 29.433 -19.239 -14.490 1.00 82.25 365 TRP A N 1
ATOM 2941 C CA . TRP A 1 365 ? 29.007 -18.152 -13.604 1.00 82.25 365 TRP A CA 1
ATOM 2942 C C . TRP A 1 365 ? 27.801 -18.550 -12.734 1.00 82.25 365 TRP A C 1
ATOM 2944 O O . TRP A 1 365 ? 27.821 -18.302 -11.527 1.00 82.25 365 TRP A O 1
ATOM 2954 N N . ILE A 1 366 ? 26.821 -19.272 -13.298 1.00 83.38 366 ILE A N 1
ATOM 2955 C CA . ILE A 1 366 ? 25.655 -19.762 -12.548 1.00 83.38 366 ILE A CA 1
ATOM 2956 C C . ILE A 1 366 ? 26.076 -20.746 -11.448 1.00 83.38 366 ILE A C 1
ATOM 2958 O O . ILE A 1 366 ? 25.621 -20.644 -10.314 1.00 83.38 366 ILE A O 1
ATOM 2962 N N . GLN A 1 367 ? 27.022 -21.654 -11.729 1.00 82.88 367 GLN A N 1
ATOM 2963 C CA . GLN A 1 367 ? 27.500 -22.611 -10.727 1.00 82.88 367 GLN A CA 1
ATOM 2964 C C . GLN A 1 367 ? 28.236 -21.909 -9.588 1.00 82.88 367 GLN A C 1
ATOM 2966 O O . GLN A 1 367 ? 28.174 -22.343 -8.438 1.00 82.88 367 GLN A O 1
ATOM 2971 N N . SER A 1 368 ? 28.926 -20.810 -9.893 1.00 83.88 368 SER A N 1
ATOM 2972 C CA . SER A 1 368 ? 29.566 -19.984 -8.871 1.00 83.88 368 SER A CA 1
ATOM 2973 C C . SER A 1 368 ? 28.521 -19.367 -7.936 1.00 83.88 368 SER A C 1
ATOM 2975 O O . SER A 1 368 ? 28.703 -19.415 -6.721 1.00 83.88 368 SER A O 1
ATOM 2977 N N . LEU A 1 369 ? 27.401 -18.871 -8.476 1.00 85.56 369 LEU A N 1
ATOM 2978 C CA . LEU A 1 369 ? 26.272 -18.370 -7.682 1.00 85.56 369 LEU A CA 1
ATOM 2979 C C . LEU A 1 369 ? 25.617 -19.465 -6.836 1.00 85.56 369 LEU A C 1
ATOM 2981 O O . LEU A 1 369 ? 25.375 -19.244 -5.654 1.00 85.56 369 LEU A O 1
ATOM 2985 N N . VAL A 1 370 ? 25.404 -20.659 -7.398 1.00 83.62 370 VAL A N 1
ATOM 2986 C CA . VAL A 1 370 ? 24.856 -21.815 -6.663 1.00 83.62 370 VAL A CA 1
ATOM 2987 C C . VAL A 1 370 ? 25.745 -22.180 -5.470 1.00 83.62 370 VAL A C 1
ATOM 2989 O O . VAL A 1 370 ? 25.249 -22.372 -4.362 1.00 83.62 370 VAL A O 1
ATOM 2992 N N . ARG A 1 371 ? 27.072 -22.209 -5.655 1.00 86.38 371 ARG A N 1
ATOM 2993 C CA . ARG A 1 371 ? 28.028 -22.474 -4.562 1.00 86.38 371 ARG A CA 1
ATOM 2994 C C . ARG A 1 371 ? 27.997 -21.389 -3.486 1.00 86.38 371 ARG A C 1
ATOM 2996 O O . ARG A 1 371 ? 28.087 -21.709 -2.303 1.00 86.38 371 ARG A O 1
ATOM 3003 N N . ILE A 1 372 ? 27.877 -20.122 -3.888 1.00 88.00 372 ILE A N 1
ATOM 3004 C CA . ILE A 1 372 ? 27.732 -18.997 -2.956 1.00 88.00 372 ILE A CA 1
ATOM 3005 C C . ILE A 1 372 ? 26.428 -19.132 -2.158 1.00 88.00 372 ILE A C 1
ATOM 3007 O O . ILE A 1 372 ? 26.467 -18.998 -0.937 1.00 88.00 372 ILE A O 1
ATOM 3011 N N . SER A 1 373 ? 25.307 -19.447 -2.817 1.00 87.81 373 SER A N 1
ATOM 3012 C CA . SER A 1 373 ? 24.013 -19.664 -2.155 1.00 87.81 373 SER A CA 1
ATOM 3013 C C . SER A 1 373 ? 24.100 -20.769 -1.115 1.00 87.81 373 SER A C 1
ATOM 3015 O O . SER A 1 373 ? 23.818 -20.520 0.051 1.00 87.81 373 SER A O 1
ATOM 3017 N N . ALA A 1 374 ? 24.607 -21.945 -1.496 1.00 83.56 374 ALA A N 1
ATOM 3018 C CA . ALA A 1 374 ? 24.728 -23.086 -0.592 1.00 83.56 374 ALA A CA 1
ATOM 3019 C C . ALA A 1 374 ? 25.556 -22.756 0.665 1.00 83.56 374 ALA A C 1
ATOM 3021 O O . ALA A 1 374 ? 25.194 -23.145 1.773 1.00 83.56 374 ALA A O 1
ATOM 3022 N N . TYR A 1 375 ? 26.643 -21.992 0.506 1.00 88.88 375 TYR A N 1
ATOM 3023 C CA . TYR A 1 375 ? 27.450 -21.516 1.631 1.00 88.88 375 TYR A CA 1
ATOM 3024 C C . TYR A 1 375 ? 26.672 -20.583 2.574 1.00 88.88 375 TYR A C 1
ATOM 3026 O O . TYR A 1 375 ? 26.811 -20.660 3.796 1.00 88.88 375 TYR A O 1
ATOM 3034 N N . ILE A 1 376 ? 25.868 -19.675 2.018 1.00 90.50 376 ILE A N 1
ATOM 3035 C CA . ILE A 1 376 ? 25.061 -18.731 2.796 1.00 90.50 376 ILE A CA 1
ATOM 3036 C C . ILE A 1 376 ? 23.923 -19.462 3.513 1.00 90.50 376 ILE A C 1
ATOM 3038 O O . ILE A 1 376 ? 23.674 -19.182 4.686 1.00 90.50 376 ILE A O 1
ATOM 3042 N N . ASP A 1 377 ? 23.269 -20.404 2.840 1.00 85.44 377 ASP A N 1
ATOM 3043 C CA . ASP A 1 377 ? 22.157 -21.178 3.389 1.00 85.44 377 ASP A CA 1
ATOM 3044 C C . ASP A 1 377 ? 22.609 -22.040 4.573 1.00 85.44 377 ASP A C 1
ATOM 3046 O O . ASP A 1 377 ? 22.007 -21.956 5.644 1.00 85.44 377 ASP A O 1
ATOM 3050 N N . ASP A 1 378 ? 23.730 -22.760 4.443 1.00 85.44 378 ASP A N 1
ATOM 3051 C CA . ASP A 1 378 ? 24.340 -23.522 5.545 1.00 85.44 378 ASP A CA 1
ATOM 3052 C C . ASP A 1 378 ? 24.607 -22.629 6.768 1.00 85.44 378 ASP A C 1
ATOM 3054 O O . ASP A 1 378 ? 24.227 -22.952 7.896 1.00 85.44 378 ASP A O 1
ATOM 3058 N N . ARG A 1 379 ? 25.162 -21.430 6.554 1.00 87.38 379 ARG A N 1
ATOM 3059 C CA . ARG A 1 379 ? 25.373 -20.462 7.640 1.00 87.38 379 ARG A CA 1
ATOM 3060 C C . ARG A 1 379 ? 24.087 -19.984 8.283 1.00 87.38 379 ARG A C 1
ATOM 3062 O O . ARG A 1 379 ? 24.038 -19.812 9.498 1.00 87.38 379 ARG A O 1
ATOM 3069 N N . ARG A 1 380 ? 23.059 -19.702 7.489 1.00 89.44 380 ARG A N 1
ATOM 3070 C CA . ARG A 1 380 ? 21.774 -19.236 8.013 1.00 89.44 380 ARG A CA 1
ATOM 3071 C C . ARG A 1 380 ? 21.099 -20.314 8.849 1.00 89.44 380 ARG A C 1
ATOM 3073 O O . ARG A 1 380 ? 20.558 -19.972 9.898 1.00 89.44 380 ARG A O 1
ATOM 3080 N N . VAL A 1 381 ? 21.200 -21.577 8.434 1.00 86.81 381 VAL A N 1
ATOM 3081 C CA . VAL A 1 381 ? 20.738 -22.737 9.208 1.00 86.81 381 VAL A CA 1
ATOM 3082 C C . VAL A 1 381 ? 21.518 -22.855 10.516 1.00 86.81 381 VAL A C 1
ATOM 3084 O O . VAL A 1 381 ? 20.908 -22.864 11.578 1.00 86.81 381 VAL A O 1
ATOM 3087 N N . GLN A 1 382 ? 22.854 -22.838 10.472 1.00 88.06 382 GLN A N 1
ATOM 3088 C CA . GLN A 1 382 ? 23.700 -22.911 11.676 1.00 88.06 382 GLN A CA 1
ATOM 3089 C C . GLN A 1 382 ? 23.451 -21.770 12.673 1.00 88.06 382 GLN A C 1
ATOM 3091 O O . GLN A 1 382 ? 23.717 -21.910 13.865 1.00 88.06 382 GLN A O 1
ATOM 3096 N N . LEU A 1 383 ? 22.981 -20.622 12.185 1.00 89.12 383 LEU A N 1
ATOM 3097 C CA . LEU A 1 383 ? 22.705 -19.434 12.983 1.00 89.12 383 LEU A CA 1
ATOM 3098 C C . LEU A 1 383 ? 21.218 -19.256 13.310 1.00 89.12 383 LEU A C 1
ATOM 3100 O O . LEU A 1 383 ? 20.866 -18.189 13.817 1.00 89.12 383 LEU A O 1
ATOM 3104 N N . ASP A 1 384 ? 20.345 -20.222 13.017 1.00 87.94 384 ASP A N 1
ATOM 3105 C CA . ASP A 1 384 ? 18.892 -20.138 13.232 1.00 87.94 384 ASP A CA 1
ATOM 3106 C C . ASP A 1 384 ? 18.274 -18.837 12.670 1.00 87.94 384 ASP A C 1
ATOM 3108 O O . ASP A 1 384 ? 17.535 -18.111 13.346 1.00 87.94 384 ASP A O 1
ATOM 3112 N N . LEU A 1 385 ? 18.649 -18.460 11.444 1.00 84.88 385 LEU A N 1
ATOM 3113 C CA . LEU A 1 385 ? 18.149 -17.262 10.765 1.00 84.88 385 LEU A CA 1
ATOM 3114 C C . LEU A 1 385 ? 16.998 -17.607 9.816 1.00 84.88 385 LEU A C 1
ATOM 3116 O O . LEU A 1 385 ? 17.208 -18.017 8.677 1.00 84.88 385 LEU A O 1
ATOM 3120 N N . THR A 1 386 ? 15.770 -17.356 10.270 1.00 76.44 386 THR A N 1
ATOM 3121 C CA . THR A 1 386 ? 14.530 -17.666 9.534 1.00 76.44 386 THR A CA 1
ATOM 3122 C C . THR A 1 386 ? 13.885 -16.454 8.860 1.00 76.44 386 THR A C 1
ATOM 3124 O O . THR A 1 386 ? 12.862 -16.589 8.191 1.00 76.44 386 THR A O 1
ATOM 3127 N N . SER A 1 387 ? 14.450 -15.251 9.020 1.00 73.81 387 SER A N 1
ATOM 3128 C CA . SER A 1 387 ? 13.860 -14.040 8.446 1.00 73.81 387 SER A CA 1
ATOM 3129 C C . SER A 1 387 ? 13.892 -14.080 6.911 1.00 73.81 387 SER A C 1
ATOM 3131 O O . SER A 1 387 ? 14.972 -14.280 6.340 1.00 73.81 387 SER A O 1
ATOM 3133 N N . PRO A 1 388 ? 12.749 -13.863 6.233 1.00 68.44 388 PRO A N 1
ATOM 3134 C CA . PRO A 1 388 ? 12.690 -13.891 4.777 1.00 68.44 388 PRO A CA 1
ATOM 3135 C C . PRO A 1 388 ? 13.416 -12.683 4.180 1.00 68.44 388 PRO A C 1
ATOM 3137 O O . PRO A 1 388 ? 13.339 -11.573 4.713 1.00 68.44 388 PRO A O 1
ATOM 3140 N N . ILE A 1 389 ? 14.098 -12.902 3.057 1.00 77.00 389 ILE A N 1
ATOM 3141 C CA . ILE A 1 389 ? 14.729 -11.847 2.260 1.00 77.00 389 ILE A CA 1
ATOM 3142 C C . ILE A 1 389 ? 13.733 -11.366 1.208 1.00 77.00 389 ILE A C 1
ATOM 3144 O O . ILE A 1 389 ? 12.997 -12.167 0.639 1.00 77.00 389 ILE A O 1
ATOM 3148 N N . ARG A 1 390 ? 13.678 -10.052 0.980 1.00 71.56 390 ARG A N 1
ATOM 3149 C CA . ARG A 1 390 ? 12.743 -9.432 0.037 1.00 71.56 390 ARG A CA 1
ATOM 3150 C C . ARG A 1 390 ? 13.515 -8.532 -0.918 1.00 71.56 390 ARG A C 1
ATOM 3152 O O . ARG A 1 390 ? 14.252 -7.662 -0.464 1.00 71.56 390 ARG A O 1
ATOM 3159 N N . VAL A 1 391 ? 13.328 -8.748 -2.215 1.00 75.25 391 VAL A N 1
ATOM 3160 C CA . VAL A 1 391 ? 13.853 -7.921 -3.309 1.00 75.25 391 VAL A CA 1
ATOM 3161 C C . VAL A 1 391 ? 12.706 -7.699 -4.287 1.00 75.25 391 VAL A C 1
ATOM 3163 O O . VAL A 1 391 ? 11.960 -8.640 -4.553 1.00 75.25 391 VAL A O 1
ATOM 3166 N N . ALA A 1 392 ? 12.541 -6.473 -4.786 1.00 78.19 392 ALA A N 1
ATOM 3167 C CA . ALA A 1 392 ? 11.483 -6.138 -5.732 1.00 78.19 392 ALA A CA 1
ATOM 3168 C C . ALA A 1 392 ? 12.073 -5.877 -7.126 1.00 78.19 392 ALA A C 1
ATOM 3170 O O . ALA A 1 392 ? 12.977 -5.053 -7.285 1.00 78.19 392 ALA A O 1
ATOM 3171 N N . ILE A 1 393 ? 11.531 -6.568 -8.130 1.00 82.38 393 ILE A N 1
ATOM 3172 C CA . ILE A 1 393 ? 11.754 -6.260 -9.545 1.00 82.38 393 ILE A CA 1
ATOM 3173 C C . ILE A 1 393 ? 10.563 -5.430 -10.014 1.00 82.38 393 ILE A C 1
ATOM 3175 O O . ILE A 1 393 ? 9.416 -5.819 -9.798 1.00 82.38 393 ILE A O 1
ATOM 3179 N N . LEU A 1 394 ? 10.835 -4.282 -10.627 1.00 79.06 394 LEU A N 1
ATOM 3180 C CA . LEU A 1 394 ? 9.820 -3.453 -11.258 1.00 79.06 394 LEU A CA 1
ATOM 3181 C C . LEU A 1 394 ? 9.811 -3.729 -12.759 1.00 79.06 394 LEU A C 1
ATOM 3183 O O . LEU A 1 394 ? 10.821 -3.539 -13.437 1.00 79.06 394 LEU A O 1
ATOM 3187 N N . ASP A 1 395 ? 8.652 -4.134 -13.261 1.00 73.44 395 ASP A N 1
ATOM 3188 C CA . ASP A 1 395 ? 8.413 -4.417 -14.672 1.00 73.44 395 ASP A CA 1
ATOM 3189 C C . ASP A 1 395 ? 7.098 -3.750 -15.109 1.00 73.44 395 ASP A C 1
ATOM 3191 O O . ASP A 1 395 ? 6.137 -3.681 -14.338 1.00 73.44 395 ASP A O 1
ATOM 3195 N N . THR A 1 396 ? 7.065 -3.216 -16.329 1.00 65.56 396 THR A N 1
ATOM 3196 C CA . THR A 1 396 ? 5.874 -2.604 -16.937 1.00 65.56 396 THR A CA 1
ATOM 3197 C C . THR A 1 396 ? 5.038 -3.604 -17.739 1.00 65.56 396 THR A C 1
ATOM 3199 O O . THR A 1 396 ? 3.907 -3.279 -18.101 1.00 65.56 396 THR A O 1
ATOM 3202 N N . GLY A 1 397 ? 5.558 -4.811 -17.999 1.00 64.69 397 GLY A N 1
ATOM 3203 C CA . GLY A 1 397 ? 5.003 -5.774 -18.953 1.00 64.69 397 GLY A CA 1
ATOM 3204 C C . GLY A 1 397 ? 4.680 -7.160 -18.392 1.00 64.69 397 GLY A C 1
ATOM 3205 O O . GLY A 1 397 ? 4.806 -8.139 -19.124 1.00 64.69 397 GLY A O 1
ATOM 3206 N N . ILE A 1 398 ? 4.269 -7.281 -17.123 1.00 71.25 398 ILE A N 1
ATOM 3207 C CA . ILE A 1 398 ? 3.958 -8.596 -16.539 1.00 71.25 398 ILE A CA 1
ATOM 3208 C C . ILE A 1 398 ? 2.782 -9.280 -17.266 1.00 71.25 398 ILE A C 1
ATOM 3210 O O . ILE A 1 398 ? 1.694 -8.714 -17.403 1.00 71.25 398 ILE A O 1
ATOM 3214 N N . ASN A 1 399 ? 3.000 -10.511 -17.737 1.00 73.06 399 ASN A N 1
ATOM 3215 C CA . ASN A 1 399 ? 1.973 -11.325 -18.383 1.00 73.06 399 ASN A CA 1
ATOM 3216 C C . ASN A 1 399 ? 1.369 -12.314 -17.375 1.00 73.06 399 ASN A C 1
ATOM 3218 O O . ASN A 1 399 ? 1.970 -13.344 -17.078 1.00 73.06 399 ASN A O 1
ATOM 3222 N N . TYR A 1 400 ? 0.174 -12.001 -16.868 1.00 71.62 400 TYR A N 1
ATOM 3223 C CA . TYR A 1 400 ? -0.545 -12.846 -15.906 1.00 71.62 400 TYR A CA 1
ATOM 3224 C C . TYR A 1 400 ? -1.073 -14.156 -16.502 1.00 71.62 400 TYR A C 1
ATOM 3226 O O . TYR A 1 400 ? -1.394 -15.058 -15.742 1.00 71.62 400 TYR A O 1
ATOM 3234 N N . ASN A 1 401 ? -1.119 -14.278 -17.830 1.00 71.44 401 ASN A N 1
ATOM 3235 C CA . ASN A 1 401 ? -1.580 -15.481 -18.530 1.00 71.44 401 ASN A CA 1
ATOM 3236 C C . ASN A 1 401 ? -0.418 -16.453 -18.822 1.00 71.44 401 ASN A C 1
ATOM 3238 O O . ASN A 1 401 ? -0.462 -17.225 -19.776 1.00 71.44 401 ASN A O 1
ATOM 3242 N N . MET A 1 402 ? 0.709 -16.325 -18.112 1.00 68.81 402 MET A N 1
ATOM 3243 C CA . MET A 1 402 ? 1.784 -17.313 -18.204 1.00 68.81 402 MET A CA 1
ATOM 3244 C C . MET A 1 402 ? 1.430 -18.510 -17.319 1.00 68.81 402 MET A C 1
ATOM 3246 O O . MET A 1 402 ? 1.033 -18.275 -16.178 1.00 68.81 402 MET A O 1
ATOM 3250 N N . PRO A 1 403 ? 1.679 -19.760 -17.758 1.00 68.12 403 PRO A N 1
ATOM 3251 C CA . PRO A 1 403 ? 1.439 -20.962 -16.951 1.00 68.12 403 PRO A CA 1
ATOM 3252 C C . PRO A 1 403 ? 2.018 -20.894 -15.528 1.00 68.12 403 PRO A C 1
ATOM 3254 O O . PRO A 1 403 ? 1.421 -21.394 -14.578 1.00 68.12 403 PRO A O 1
ATOM 3257 N N . TYR A 1 404 ? 3.127 -20.166 -15.345 1.00 68.88 404 TYR A N 1
ATOM 3258 C CA . TYR A 1 404 ? 3.699 -19.843 -14.036 1.00 68.88 404 TYR A CA 1
ATOM 3259 C C . TYR A 1 404 ? 2.694 -19.242 -13.028 1.00 68.88 404 TYR A C 1
ATOM 3261 O O . TYR A 1 404 ? 2.848 -19.458 -11.825 1.00 68.88 404 TYR A O 1
ATOM 3269 N N . TYR A 1 405 ? 1.697 -18.484 -13.488 1.00 68.69 405 TYR A N 1
ATOM 3270 C CA . TYR A 1 405 ? 0.640 -17.869 -12.677 1.00 68.69 405 TYR A CA 1
ATOM 3271 C C . TYR A 1 405 ? -0.687 -18.643 -12.701 1.00 68.69 405 TYR A C 1
ATOM 3273 O O . TYR A 1 405 ? -1.576 -18.293 -11.932 1.00 68.69 405 TYR A O 1
ATOM 3281 N N . GLU A 1 406 ? -0.821 -19.668 -13.546 1.00 62.12 406 GLU A N 1
ATOM 3282 C CA . GLU A 1 406 ? -2.058 -20.445 -13.747 1.00 62.12 406 GLU A CA 1
ATOM 3283 C C . GLU A 1 406 ? -2.055 -21.792 -12.999 1.00 62.12 406 GLU A C 1
ATOM 3285 O O . GLU A 1 406 ? -3.096 -22.426 -12.872 1.00 62.12 406 GLU A O 1
ATOM 3290 N N . ASP A 1 407 ? -0.902 -22.217 -12.474 1.00 62.53 407 ASP A N 1
ATOM 3291 C CA . ASP A 1 407 ? -0.729 -23.428 -11.660 1.00 62.53 407 ASP A CA 1
ATOM 3292 C C . ASP A 1 407 ? -1.639 -23.417 -10.414 1.00 62.53 407 ASP A C 1
ATOM 3294 O O . ASP A 1 407 ? -1.347 -22.719 -9.445 1.00 62.53 407 ASP A O 1
ATOM 3298 N N . GLU A 1 408 ? -2.734 -24.187 -10.420 1.00 54.78 408 GLU A N 1
ATOM 3299 C CA . GLU A 1 408 ? -3.784 -24.179 -9.384 1.00 54.78 408 GLU A CA 1
ATOM 3300 C C . GLU A 1 408 ? -3.268 -24.420 -7.951 1.00 54.78 408 GLU A C 1
ATOM 3302 O O . GLU A 1 408 ? -3.898 -23.974 -6.990 1.00 54.78 408 GLU A O 1
ATOM 3307 N N . GLU A 1 409 ? -2.107 -25.065 -7.773 1.00 51.94 409 GLU A N 1
ATOM 3308 C CA . GLU A 1 409 ? -1.527 -25.317 -6.447 1.00 51.94 409 GLU A CA 1
ATOM 3309 C C . GLU A 1 409 ? -0.847 -24.062 -5.852 1.00 51.94 409 GLU A C 1
ATOM 3311 O O . GLU A 1 409 ? -0.774 -23.894 -4.630 1.00 51.94 409 GLU A O 1
ATOM 3316 N N . TYR A 1 410 ? -0.385 -23.130 -6.698 1.00 50.72 410 TYR A N 1
ATOM 3317 C CA . TYR A 1 410 ? 0.411 -21.966 -6.280 1.00 50.72 410 TYR A CA 1
ATOM 3318 C C . TYR A 1 410 ? 0.018 -20.624 -6.931 1.00 50.72 410 TYR A C 1
ATOM 3320 O O . TYR A 1 410 ? 0.587 -19.592 -6.555 1.00 50.72 410 TYR A O 1
ATOM 3328 N N . ALA A 1 411 ? -0.947 -20.603 -7.852 1.00 51.41 411 ALA A N 1
ATOM 3329 C CA . ALA A 1 411 ? -1.386 -19.455 -8.651 1.00 51.41 411 ALA A CA 1
ATOM 3330 C C . ALA A 1 411 ? -1.758 -18.257 -7.772 1.00 51.41 411 ALA A C 1
ATOM 3332 O O . ALA A 1 411 ? -1.173 -17.173 -7.891 1.00 51.41 411 ALA A O 1
ATOM 3333 N N . ASP A 1 412 ? -2.626 -18.487 -6.785 1.00 51.22 412 ASP A N 1
ATOM 3334 C CA . ASP A 1 412 ? -3.046 -17.464 -5.827 1.00 51.22 412 ASP A CA 1
ATOM 3335 C C . ASP A 1 412 ? -1.859 -16.910 -5.025 1.00 51.22 412 ASP A C 1
ATOM 3337 O O . ASP A 1 412 ? -1.800 -15.718 -4.727 1.00 51.22 412 ASP A O 1
ATOM 3341 N N . ASN A 1 413 ? -0.858 -17.729 -4.691 1.00 57.16 413 ASN A N 1
ATOM 3342 C CA . ASN A 1 413 ? 0.318 -17.276 -3.943 1.00 57.16 413 ASN A CA 1
ATOM 3343 C C . ASN A 1 413 ? 1.302 -16.464 -4.795 1.00 57.16 413 ASN A C 1
ATOM 3345 O O . ASN A 1 413 ? 2.014 -15.624 -4.237 1.00 57.16 413 ASN A O 1
ATOM 3349 N N . ARG A 1 414 ? 1.359 -16.695 -6.112 1.00 64.56 414 ARG A N 1
ATOM 3350 C CA . ARG A 1 414 ? 2.280 -16.015 -7.038 1.00 64.56 414 ARG A CA 1
ATOM 3351 C C . ARG A 1 414 ? 1.704 -14.694 -7.542 1.00 64.56 414 ARG A C 1
ATOM 3353 O O . ARG A 1 414 ? 2.402 -13.684 -7.485 1.00 64.56 414 ARG A O 1
ATOM 3360 N N . ILE A 1 415 ? 0.424 -14.653 -7.921 1.00 65.69 415 ILE A N 1
ATOM 3361 C CA . ILE A 1 415 ? -0.252 -13.406 -8.331 1.00 65.69 415 ILE A CA 1
ATOM 3362 C C . ILE A 1 415 ? -0.270 -12.398 -7.174 1.00 65.69 415 ILE A C 1
ATOM 3364 O O . ILE A 1 415 ? 0.001 -11.218 -7.369 1.00 65.69 415 ILE A O 1
ATOM 3368 N N . ASN A 1 416 ? -0.473 -12.866 -5.939 1.00 64.88 416 ASN A N 1
ATOM 3369 C CA . ASN A 1 416 ? -0.458 -12.019 -4.742 1.00 64.88 416 ASN A CA 1
ATOM 3370 C C . ASN A 1 416 ? 0.928 -11.450 -4.362 1.00 64.88 416 ASN A C 1
ATOM 3372 O O . ASN A 1 416 ? 1.010 -10.675 -3.404 1.00 64.88 416 ASN A O 1
ATOM 3376 N N . GLN A 1 417 ? 2.013 -11.871 -5.025 1.00 63.84 417 GLN A N 1
ATOM 3377 C CA . GLN A 1 417 ? 3.349 -11.268 -4.883 1.00 63.84 417 GLN A CA 1
ATOM 3378 C C . GLN A 1 417 ? 3.573 -10.119 -5.871 1.00 63.84 417 GLN A C 1
ATOM 3380 O O . GLN A 1 417 ? 4.521 -9.352 -5.702 1.00 63.84 417 GLN A O 1
ATOM 3385 N N . VAL A 1 418 ? 2.707 -9.990 -6.878 1.00 67.25 418 VAL A N 1
ATOM 3386 C CA . VAL A 1 418 ? 2.725 -8.883 -7.827 1.00 67.25 418 VAL A CA 1
ATOM 3387 C C . VAL A 1 418 ? 1.988 -7.708 -7.200 1.00 67.25 418 VAL A C 1
ATOM 3389 O O . VAL A 1 418 ? 0.817 -7.803 -6.842 1.00 67.25 418 VAL A O 1
ATOM 3392 N N . GLU A 1 419 ? 2.685 -6.590 -7.048 1.00 63.72 419 GLU A N 1
ATOM 3393 C CA . GLU A 1 419 ? 2.149 -5.392 -6.408 1.00 63.72 419 GLU A CA 1
ATOM 3394 C C . GLU A 1 419 ? 2.170 -4.214 -7.406 1.00 63.72 419 GLU A C 1
ATOM 3396 O O . GLU A 1 419 ? 3.022 -4.154 -8.296 1.00 63.72 419 GLU A O 1
ATOM 3401 N N . SER A 1 420 ? 1.231 -3.268 -7.289 1.00 59.69 420 SER A N 1
ATOM 3402 C CA . SER A 1 420 ? 1.021 -2.222 -8.304 1.00 59.69 420 SER A CA 1
ATOM 3403 C C . SER A 1 420 ? 1.978 -1.027 -8.173 1.00 59.69 420 SER A C 1
ATOM 3405 O O . SER A 1 420 ? 2.270 -0.561 -7.075 1.00 59.69 420 SER A O 1
ATOM 3407 N N . PHE A 1 421 ? 2.422 -0.459 -9.302 1.00 46.75 421 PHE A N 1
ATOM 3408 C CA . PHE A 1 421 ? 3.400 0.642 -9.360 1.00 46.75 421 PHE A CA 1
ATOM 3409 C C . PHE A 1 421 ? 3.039 1.877 -8.497 1.00 46.75 421 PHE A C 1
ATOM 3411 O O . PHE A 1 421 ? 3.922 2.506 -7.904 1.00 46.75 421 PHE A O 1
ATOM 3418 N N . CYS A 1 422 ? 1.749 2.216 -8.376 1.00 48.00 422 CYS A N 1
ATOM 3419 C CA . CYS A 1 422 ? 1.282 3.374 -7.601 1.00 48.00 422 CYS A CA 1
ATOM 3420 C C . CYS A 1 422 ? 1.533 3.245 -6.088 1.00 48.00 422 CYS A C 1
ATOM 3422 O O . CYS A 1 422 ? 1.599 4.259 -5.391 1.00 48.00 422 CYS A O 1
ATOM 3424 N N . ASP A 1 423 ? 1.765 2.033 -5.582 1.00 43.91 423 ASP A N 1
ATOM 3425 C CA . ASP A 1 423 ? 2.014 1.798 -4.164 1.00 43.91 423 ASP A CA 1
ATOM 3426 C C . ASP A 1 423 ? 3.478 2.084 -3.754 1.00 43.91 423 ASP A C 1
ATOM 3428 O O . ASP A 1 423 ? 3.769 2.217 -2.563 1.00 43.91 423 ASP A O 1
ATOM 3432 N N . PHE A 1 424 ? 4.408 2.299 -4.696 1.00 50.34 424 PHE A N 1
ATOM 3433 C CA . PHE A 1 424 ? 5.857 2.266 -4.407 1.00 50.34 424 PHE A CA 1
ATOM 3434 C C . PHE A 1 424 ? 6.614 3.594 -4.526 1.00 50.34 424 PHE A C 1
ATOM 3436 O O . PHE A 1 424 ? 7.707 3.723 -3.975 1.00 50.34 424 PHE A O 1
ATOM 3443 N N . LEU A 1 425 ? 6.026 4.627 -5.142 1.00 43.81 425 LEU A N 1
ATOM 3444 C CA . LEU A 1 425 ? 6.625 5.970 -5.181 1.00 43.81 425 LEU A CA 1
ATOM 3445 C C . LEU A 1 425 ? 6.403 6.784 -3.890 1.00 43.81 425 LEU A C 1
ATOM 3447 O O . LEU A 1 425 ? 6.968 7.872 -3.757 1.00 43.81 425 LEU A O 1
ATOM 3451 N N . GLU A 1 426 ? 5.630 6.291 -2.918 1.00 48.41 426 GLU A N 1
ATOM 3452 C CA . GLU A 1 426 ? 5.329 7.023 -1.681 1.00 48.41 426 GLU A CA 1
ATOM 3453 C C . GLU A 1 426 ? 6.436 6.937 -0.609 1.00 48.41 426 GLU A C 1
ATOM 3455 O O . GLU A 1 426 ? 7.109 5.914 -0.482 1.00 48.41 426 GLU A O 1
ATOM 3460 N N . PRO A 1 427 ? 6.601 7.978 0.232 1.00 40.72 427 PRO A N 1
ATOM 3461 C CA . PRO A 1 427 ? 7.610 8.028 1.295 1.00 40.72 427 PRO A CA 1
ATOM 3462 C C . PRO A 1 427 ? 7.598 6.849 2.282 1.00 40.72 427 PRO A C 1
ATOM 3464 O O . PRO A 1 427 ? 8.648 6.495 2.800 1.00 40.72 427 PRO A O 1
ATOM 3467 N N . ALA A 1 428 ? 6.454 6.196 2.512 1.00 37.41 428 ALA A N 1
ATOM 3468 C CA . ALA A 1 428 ? 6.343 5.083 3.460 1.00 37.41 428 ALA A CA 1
ATOM 3469 C C . ALA A 1 428 ? 7.022 3.781 2.981 1.00 37.41 428 ALA A C 1
ATOM 3471 O O . ALA A 1 428 ? 7.456 2.985 3.808 1.00 37.41 428 ALA A O 1
ATOM 3472 N N . ALA A 1 429 ? 7.178 3.579 1.665 1.00 39.69 429 ALA A N 1
ATOM 3473 C CA . ALA A 1 429 ? 8.032 2.514 1.124 1.00 39.69 429 ALA A CA 1
ATOM 3474 C C . ALA A 1 429 ? 9.533 2.853 1.260 1.00 39.69 429 ALA A C 1
ATOM 3476 O O . ALA A 1 429 ? 10.381 1.968 1.170 1.00 39.69 429 ALA A O 1
ATOM 3477 N N . ARG A 1 430 ? 9.861 4.133 1.511 1.00 46.38 430 ARG A N 1
ATOM 3478 C CA . ARG A 1 430 ? 11.233 4.662 1.612 1.00 46.38 430 ARG A CA 1
ATOM 3479 C C . ARG A 1 430 ? 11.835 4.540 3.018 1.00 46.38 430 ARG A C 1
ATOM 3481 O O . ARG A 1 430 ? 13.053 4.520 3.121 1.00 46.38 430 ARG A O 1
ATOM 3488 N N . ASP A 1 431 ? 11.013 4.389 4.061 1.00 41.44 431 ASP A N 1
ATOM 3489 C CA . ASP A 1 431 ? 11.469 4.129 5.444 1.00 41.44 431 ASP A CA 1
ATOM 3490 C C . ASP A 1 431 ? 11.745 2.634 5.722 1.00 41.44 431 ASP A C 1
ATOM 3492 O O . ASP A 1 431 ? 12.308 2.279 6.755 1.00 41.44 431 ASP A O 1
ATOM 3496 N N . GLY A 1 432 ? 11.346 1.739 4.807 1.00 47.19 432 GLY A N 1
ATOM 3497 C CA . GLY A 1 432 ? 11.307 0.289 5.035 1.00 47.19 432 GLY A CA 1
ATOM 3498 C C . GLY A 1 432 ? 12.468 -0.539 4.478 1.00 47.19 432 GLY A C 1
ATOM 3499 O O . GLY A 1 432 ? 12.443 -1.754 4.655 1.00 47.19 432 GLY A O 1
ATOM 3500 N N . GLY A 1 433 ? 13.454 0.061 3.803 1.00 62.25 433 GLY A N 1
ATOM 3501 C CA . GLY A 1 433 ? 14.562 -0.696 3.207 1.00 62.25 433 GLY A CA 1
ATOM 3502 C C . GLY A 1 433 ? 14.088 -1.693 2.138 1.00 62.25 433 GLY A C 1
ATOM 3503 O O . GLY A 1 433 ? 14.209 -2.908 2.310 1.00 62.25 433 GLY A O 1
ATOM 3504 N N . VAL A 1 434 ? 13.531 -1.177 1.039 1.00 70.88 434 VAL A N 1
ATOM 3505 C CA . VAL A 1 434 ? 13.206 -1.969 -0.157 1.00 70.88 434 VAL A CA 1
ATOM 3506 C C . VAL A 1 434 ? 14.153 -1.583 -1.293 1.00 70.88 434 VAL A C 1
ATOM 3508 O O . VAL A 1 434 ? 14.362 -0.399 -1.559 1.00 70.88 434 VAL A O 1
ATOM 3511 N N . ILE A 1 435 ? 14.707 -2.595 -1.962 1.00 83.69 435 ILE A N 1
ATOM 3512 C CA . ILE A 1 435 ? 15.583 -2.456 -3.129 1.00 83.69 435 ILE A CA 1
ATOM 3513 C C . ILE A 1 435 ? 14.724 -2.571 -4.385 1.00 83.69 435 ILE A C 1
ATOM 3515 O O . ILE A 1 435 ? 14.031 -3.577 -4.555 1.00 83.69 435 ILE A O 1
ATOM 3519 N N . PHE A 1 436 ? 14.811 -1.570 -5.260 1.00 84.69 436 PHE A N 1
ATOM 3520 C CA . PHE A 1 436 ? 14.111 -1.555 -6.542 1.00 84.69 436 PHE A CA 1
ATOM 3521 C C . PHE A 1 436 ? 15.088 -1.757 -7.694 1.00 84.69 436 PHE A C 1
ATOM 3523 O O . PHE A 1 436 ? 16.049 -1.002 -7.834 1.00 84.69 436 PHE A O 1
ATOM 3530 N N . LEU A 1 437 ? 14.816 -2.761 -8.523 1.00 90.75 437 LEU A N 1
ATOM 3531 C CA . LEU A 1 437 ? 15.594 -3.103 -9.713 1.00 90.75 437 LEU A CA 1
ATOM 3532 C C . LEU A 1 437 ? 14.684 -3.076 -10.934 1.00 90.75 437 LEU A C 1
ATOM 3534 O O . LEU A 1 437 ? 13.562 -3.570 -10.859 1.00 90.75 437 LEU A O 1
ATOM 3538 N N . ALA A 1 438 ? 15.166 -2.543 -12.053 1.00 91.38 438 ALA A N 1
ATOM 3539 C CA . ALA A 1 438 ? 14.438 -2.582 -13.317 1.00 91.38 438 ALA A CA 1
ATOM 3540 C C . ALA A 1 438 ? 15.389 -2.759 -14.505 1.00 91.38 438 ALA A C 1
ATOM 3542 O O . ALA A 1 438 ? 16.574 -2.424 -14.431 1.00 91.38 438 ALA A O 1
ATOM 3543 N N . SER A 1 439 ? 14.854 -3.304 -15.594 1.00 92.69 439 SER A N 1
ATOM 3544 C CA . SER A 1 439 ? 15.561 -3.445 -16.867 1.00 92.69 439 SER A CA 1
ATOM 3545 C C . SER A 1 439 ? 15.732 -2.077 -17.522 1.00 92.69 439 SER A C 1
ATOM 3547 O O . SER A 1 439 ? 14.778 -1.307 -17.627 1.00 92.69 439 SER A O 1
ATOM 3549 N N . ALA A 1 440 ? 16.956 -1.780 -17.965 1.00 91.12 440 ALA A N 1
ATOM 3550 C CA . ALA A 1 440 ? 17.282 -0.519 -18.627 1.00 91.12 440 ALA A CA 1
ATOM 3551 C C . ALA A 1 440 ? 16.578 -0.345 -19.987 1.00 91.12 440 ALA A C 1
ATOM 3553 O O . ALA A 1 440 ? 16.377 0.787 -20.423 1.00 91.12 440 ALA A O 1
ATOM 3554 N N . GLY A 1 441 ? 16.184 -1.443 -20.637 1.00 87.44 441 GLY A N 1
ATOM 3555 C CA . GLY A 1 441 ? 15.614 -1.461 -21.984 1.00 87.44 441 GLY A CA 1
ATOM 3556 C C . GLY A 1 441 ? 16.553 -2.092 -23.016 1.00 87.44 441 GLY A C 1
ATOM 3557 O O . GLY A 1 441 ? 17.767 -2.179 -22.818 1.00 87.44 441 GLY A O 1
ATOM 3558 N N . ASN A 1 442 ? 15.963 -2.575 -24.111 1.00 85.81 442 ASN A N 1
ATOM 3559 C CA . ASN A 1 442 ? 16.642 -3.307 -25.189 1.00 85.81 442 ASN A CA 1
ATOM 3560 C C . ASN A 1 442 ? 16.499 -2.592 -26.550 1.00 85.81 442 ASN A C 1
ATOM 3562 O O . ASN A 1 442 ? 16.483 -3.247 -27.591 1.00 85.81 442 ASN A O 1
ATOM 3566 N N . SER A 1 443 ? 16.376 -1.262 -26.531 1.00 83.88 443 SER A N 1
ATOM 3567 C CA . SER A 1 443 ? 16.242 -0.427 -27.730 1.00 83.88 443 SER A CA 1
ATOM 3568 C C . SER A 1 443 ? 17.396 0.573 -27.791 1.00 83.88 443 SER A C 1
ATOM 3570 O O . SER A 1 443 ? 17.354 1.579 -27.084 1.00 83.88 443 SER A O 1
ATOM 3572 N N . SER A 1 444 ? 18.401 0.337 -28.641 1.00 83.94 444 SER A N 1
ATOM 3573 C CA . SER A 1 444 ? 19.608 1.184 -28.752 1.00 83.94 444 SER A CA 1
ATOM 3574 C C . SER A 1 444 ? 19.341 2.639 -29.137 1.00 83.94 444 SER A C 1
ATOM 3576 O O . SER A 1 444 ? 20.194 3.496 -28.905 1.00 83.94 444 SER A O 1
ATOM 3578 N N . ASP A 1 445 ? 18.175 2.918 -29.714 1.00 79.88 445 ASP A N 1
ATOM 3579 C CA . ASP A 1 44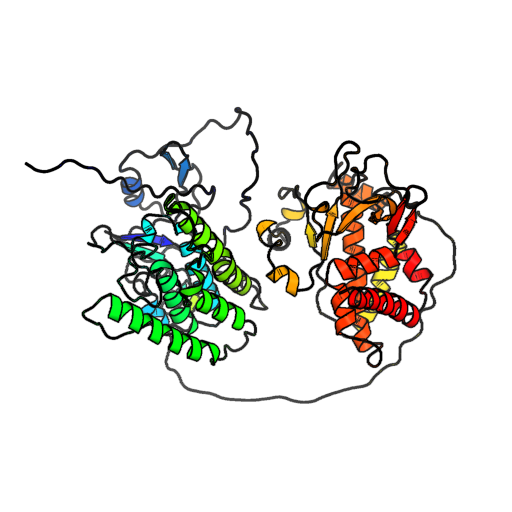5 ? 17.778 4.250 -30.178 1.00 79.88 445 ASP A CA 1
ATOM 3580 C C . ASP A 1 445 ? 16.926 5.005 -29.144 1.00 79.88 445 ASP A C 1
ATOM 3582 O O . ASP A 1 445 ? 16.621 6.185 -29.318 1.00 79.88 445 ASP A O 1
ATOM 3586 N N . GLU A 1 446 ? 16.554 4.344 -28.046 1.00 83.12 446 GLU A N 1
ATOM 3587 C CA . GLU A 1 446 ? 15.722 4.912 -26.990 1.00 83.12 446 GLU A CA 1
ATOM 3588 C C . GLU A 1 446 ? 16.542 5.152 -25.720 1.00 83.12 446 GLU A C 1
ATOM 3590 O O . GLU A 1 446 ? 17.520 4.459 -25.441 1.00 83.12 446 GLU A O 1
ATOM 3595 N N . ALA A 1 447 ? 16.132 6.141 -24.925 1.00 83.69 447 ALA A N 1
ATOM 3596 C CA . ALA A 1 447 ? 16.663 6.324 -23.578 1.00 83.69 447 ALA A CA 1
ATOM 3597 C C . ALA A 1 447 ? 16.196 5.195 -22.644 1.00 83.69 447 ALA A C 1
ATOM 3599 O O . ALA A 1 447 ? 15.241 4.486 -22.958 1.00 83.69 447 ALA A O 1
ATOM 3600 N N . GLU A 1 448 ? 16.828 5.074 -21.472 1.00 86.12 448 GLU A N 1
ATOM 3601 C CA . GLU A 1 448 ? 16.409 4.122 -20.434 1.00 86.12 448 GLU A CA 1
ATOM 3602 C C . GLU A 1 448 ? 14.889 4.083 -20.235 1.00 86.12 448 GLU A C 1
ATOM 3604 O O . GLU A 1 448 ? 14.222 5.114 -20.056 1.00 86.12 448 GLU A O 1
ATOM 3609 N N . ALA A 1 449 ? 14.351 2.865 -20.221 1.00 82.62 449 ALA A N 1
ATOM 3610 C CA . ALA A 1 449 ? 12.935 2.626 -20.043 1.00 82.62 449 ALA A CA 1
ATOM 3611 C C . ALA A 1 449 ? 12.465 3.085 -18.654 1.00 82.62 449 ALA A C 1
ATOM 3613 O O . ALA A 1 449 ? 13.193 3.089 -17.659 1.00 82.62 449 ALA A O 1
ATOM 3614 N N . PHE A 1 450 ? 11.195 3.463 -18.561 1.00 80.25 450 PHE A N 1
ATOM 3615 C CA . PHE A 1 450 ? 10.538 3.597 -17.267 1.00 80.25 450 PHE A CA 1
ATOM 3616 C C . PHE A 1 450 ? 10.122 2.204 -16.759 1.00 80.25 450 PHE A C 1
ATOM 3618 O O . PHE A 1 450 ? 9.549 1.457 -17.550 1.00 80.25 450 PHE A O 1
ATOM 3625 N N . PRO A 1 451 ? 10.357 1.844 -15.478 1.00 83.44 451 PRO A N 1
ATOM 3626 C CA . PRO A 1 451 ? 10.781 2.703 -14.366 1.00 83.44 451 PRO A CA 1
ATOM 3627 C C . PRO A 1 451 ? 12.295 2.763 -14.103 1.00 83.44 451 PRO A C 1
ATOM 3629 O O . PRO A 1 451 ? 12.694 3.435 -13.158 1.00 83.44 451 PRO A O 1
ATOM 3632 N N . ALA A 1 452 ? 13.143 2.111 -14.904 1.00 86.94 452 ALA A N 1
ATOM 3633 C CA . ALA A 1 452 ? 14.596 2.084 -14.688 1.00 86.94 452 ALA A CA 1
ATOM 3634 C C . ALA A 1 452 ? 15.258 3.468 -14.686 1.00 86.94 452 ALA A C 1
ATOM 3636 O O . ALA A 1 452 ? 16.188 3.696 -13.920 1.00 86.94 452 ALA A O 1
ATOM 3637 N N . ARG A 1 453 ? 14.737 4.417 -15.469 1.00 83.69 453 ARG A N 1
ATOM 3638 C CA . ARG A 1 453 ? 15.205 5.814 -15.464 1.00 83.69 453 ARG A CA 1
ATOM 3639 C C . ARG A 1 453 ? 14.875 6.610 -14.189 1.00 83.69 453 ARG A C 1
ATOM 3641 O O . ARG A 1 453 ? 15.284 7.765 -14.080 1.00 83.69 453 ARG A O 1
ATOM 3648 N N . ASP A 1 454 ? 14.067 6.077 -13.266 1.00 82.00 454 ASP A N 1
ATOM 3649 C CA . ASP A 1 454 ? 13.768 6.765 -12.003 1.00 82.00 454 ASP A CA 1
ATOM 3650 C C . ASP A 1 454 ? 15.004 6.732 -11.080 1.00 82.00 454 ASP A C 1
ATOM 3652 O O . ASP A 1 454 ? 15.535 5.651 -10.830 1.00 82.00 454 ASP A O 1
ATOM 3656 N N . PRO A 1 455 ? 15.444 7.867 -10.496 1.00 78.56 455 PRO A N 1
ATOM 3657 C CA . PRO A 1 455 ? 16.650 7.928 -9.660 1.00 78.56 455 PRO A CA 1
ATOM 3658 C C . PRO A 1 455 ? 16.671 7.008 -8.427 1.00 78.56 455 PRO A C 1
ATOM 3660 O O . PRO A 1 455 ? 17.701 6.896 -7.765 1.00 78.56 455 PRO A O 1
ATOM 3663 N N . LYS A 1 456 ? 15.533 6.422 -8.038 1.00 77.00 456 LYS A N 1
ATOM 3664 C CA . LYS A 1 456 ? 15.419 5.519 -6.877 1.00 77.00 456 LYS A CA 1
ATOM 3665 C C . LYS A 1 456 ? 15.435 4.045 -7.258 1.00 77.00 456 LYS A C 1
ATOM 3667 O O . LYS A 1 456 ? 15.459 3.190 -6.366 1.00 77.00 456 LYS A O 1
ATOM 3672 N N . VAL A 1 457 ? 15.407 3.762 -8.553 1.00 84.69 457 VAL A N 1
ATOM 3673 C CA . VAL A 1 457 ? 15.439 2.424 -9.123 1.00 84.69 457 VAL A CA 1
ATOM 3674 C C . VAL A 1 457 ? 16.842 2.173 -9.651 1.00 84.69 457 VAL A C 1
ATOM 3676 O O . VAL A 1 457 ? 17.435 3.007 -10.327 1.00 84.69 457 VAL A O 1
ATOM 3679 N N . ILE A 1 458 ? 17.398 1.014 -9.321 1.00 90.69 458 ILE A N 1
ATOM 3680 C CA . ILE A 1 458 ? 18.687 0.597 -9.855 1.00 90.69 458 ILE A CA 1
ATOM 3681 C C . ILE A 1 458 ? 18.435 0.061 -11.269 1.00 90.69 458 ILE A C 1
ATOM 3683 O O . ILE A 1 458 ? 17.888 -1.032 -11.440 1.00 90.69 458 ILE A O 1
ATOM 3687 N N . SER A 1 459 ? 18.816 0.854 -12.271 1.00 93.00 459 SER A N 1
ATOM 3688 C CA . SER A 1 459 ? 18.797 0.481 -13.690 1.00 93.00 459 SER A CA 1
ATOM 3689 C C . SER A 1 459 ? 19.850 -0.595 -13.971 1.00 93.00 459 SER A C 1
ATOM 3691 O O . SER A 1 459 ? 21.029 -0.410 -13.650 1.00 93.00 459 SER A O 1
ATOM 3693 N N . ILE A 1 460 ? 19.429 -1.728 -14.543 1.00 95.56 460 ILE A N 1
ATOM 3694 C CA . ILE A 1 460 ? 20.301 -2.864 -14.864 1.00 95.56 460 ILE A CA 1
ATOM 3695 C C . ILE A 1 460 ? 20.337 -3.107 -16.373 1.00 95.56 460 ILE A C 1
ATOM 3697 O O . ILE A 1 460 ? 19.311 -3.315 -17.020 1.00 95.56 460 ILE A O 1
ATOM 3701 N N . TYR A 1 461 ? 21.553 -3.135 -16.906 1.00 94.88 461 TYR A N 1
ATOM 3702 C CA . TYR A 1 461 ? 21.864 -3.352 -18.314 1.00 94.88 461 TYR A CA 1
ATOM 3703 C C . TYR A 1 461 ? 22.294 -4.791 -18.591 1.00 94.88 461 TYR A C 1
ATOM 3705 O O . TYR A 1 461 ? 22.838 -5.487 -17.727 1.00 94.88 461 TYR A O 1
ATOM 3713 N N . ALA A 1 462 ? 22.117 -5.217 -19.838 1.00 94.62 462 ALA A N 1
ATOM 3714 C CA . ALA A 1 462 ? 22.536 -6.530 -20.292 1.00 94.62 462 ALA A CA 1
ATOM 3715 C C . ALA A 1 462 ? 24.021 -6.555 -20.660 1.00 94.62 462 ALA A C 1
ATOM 3717 O O . ALA A 1 462 ? 24.496 -5.739 -21.453 1.00 94.62 462 ALA A O 1
ATOM 3718 N N . THR A 1 463 ? 24.744 -7.544 -20.150 1.00 93.19 463 THR A N 1
ATOM 3719 C CA . THR A 1 463 ? 26.097 -7.877 -20.607 1.00 93.19 463 THR A CA 1
ATOM 3720 C C . THR A 1 463 ? 26.160 -9.334 -21.045 1.00 93.19 463 THR A C 1
ATOM 3722 O O . THR A 1 463 ? 25.392 -10.168 -20.561 1.00 93.19 463 THR A O 1
ATOM 3725 N N . ASN A 1 464 ? 27.090 -9.660 -21.937 1.00 88.88 464 ASN A N 1
ATOM 3726 C CA . ASN A 1 464 ? 27.436 -11.050 -22.204 1.00 88.88 464 ASN A CA 1
ATOM 3727 C C . ASN A 1 464 ? 28.218 -11.659 -21.026 1.00 88.88 464 ASN A C 1
ATOM 3729 O O . ASN A 1 464 ? 28.649 -10.967 -20.102 1.00 88.88 464 ASN A O 1
ATOM 3733 N N . ARG A 1 465 ? 28.484 -12.968 -21.082 1.00 83.19 465 ARG A N 1
ATOM 3734 C CA . ARG A 1 465 ? 29.263 -13.689 -20.054 1.00 83.19 465 ARG A CA 1
ATOM 3735 C C . ARG A 1 465 ? 30.665 -13.119 -19.774 1.00 83.19 465 ARG A C 1
ATOM 3737 O O . ARG A 1 465 ? 31.264 -13.454 -18.756 1.00 83.19 465 ARG A O 1
ATOM 3744 N N . HIS A 1 466 ? 31.221 -12.306 -20.671 1.00 84.56 466 HIS A N 1
ATOM 3745 C CA . HIS A 1 466 ? 32.533 -11.673 -20.512 1.00 84.56 466 HIS A CA 1
ATOM 3746 C C . HIS A 1 466 ? 32.452 -10.269 -19.889 1.00 84.56 466 HIS A C 1
ATOM 3748 O O . HIS A 1 466 ? 33.489 -9.649 -19.662 1.00 84.56 466 HIS A O 1
ATOM 3754 N N . GLY A 1 467 ? 31.246 -9.778 -19.588 1.00 88.19 467 GLY A N 1
ATOM 3755 C CA . GLY A 1 467 ? 31.009 -8.442 -19.044 1.00 88.19 467 GLY A CA 1
ATOM 3756 C C . GLY A 1 467 ? 31.004 -7.332 -20.097 1.00 88.19 467 GLY A C 1
ATOM 3757 O O . GLY A 1 467 ? 31.028 -6.154 -19.740 1.00 88.19 467 GLY A O 1
ATOM 3758 N N . THR A 1 468 ? 30.973 -7.671 -21.390 1.00 91.00 468 THR A N 1
ATOM 3759 C CA . THR A 1 468 ? 30.772 -6.697 -22.472 1.00 91.00 468 THR A CA 1
ATOM 3760 C C . THR A 1 468 ? 29.292 -6.344 -22.554 1.00 91.00 468 THR A C 1
ATOM 3762 O O . THR A 1 468 ? 28.455 -7.244 -22.622 1.00 91.00 468 THR A O 1
ATOM 3765 N N . PHE A 1 469 ? 28.961 -5.053 -22.547 1.00 92.12 469 PHE A N 1
ATOM 3766 C CA . PHE A 1 469 ? 27.576 -4.595 -22.680 1.00 92.12 469 PHE A CA 1
ATOM 3767 C C . PHE A 1 469 ? 27.037 -4.920 -24.077 1.00 92.12 469 PHE A C 1
ATOM 3769 O O . PHE A 1 469 ? 27.747 -4.762 -25.067 1.00 92.12 469 PHE A O 1
ATOM 3776 N N . LEU A 1 470 ? 25.793 -5.399 -24.146 1.00 91.25 470 LEU A N 1
ATOM 3777 C CA . LEU A 1 470 ? 25.139 -5.737 -25.413 1.00 91.25 470 LEU A CA 1
ATOM 3778 C C . LEU A 1 470 ? 24.815 -4.472 -26.219 1.00 91.25 470 LEU A C 1
ATOM 3780 O O . LEU A 1 470 ? 24.444 -3.449 -25.642 1.00 91.25 470 LEU A O 1
ATOM 3784 N N . GLU A 1 471 ? 24.936 -4.552 -27.546 1.00 89.69 471 GLU A N 1
ATOM 3785 C CA . GLU A 1 471 ? 24.784 -3.399 -28.452 1.00 89.69 471 GLU A CA 1
ATOM 3786 C C . GLU A 1 471 ? 23.363 -2.833 -28.476 1.00 89.69 471 GLU A C 1
ATOM 3788 O O . GLU A 1 471 ? 23.178 -1.631 -28.634 1.00 89.69 471 GLU A O 1
ATOM 3793 N N . PHE A 1 472 ? 22.363 -3.688 -28.266 1.00 88.44 472 PHE A N 1
ATOM 3794 C CA . PHE A 1 472 ? 20.956 -3.299 -28.264 1.00 88.44 472 PHE A CA 1
ATOM 3795 C C . PHE A 1 472 ? 20.477 -2.729 -26.919 1.00 88.44 472 PHE A C 1
ATOM 3797 O O . PHE A 1 472 ? 19.295 -2.448 -26.774 1.00 88.44 472 PHE A O 1
ATOM 3804 N N . ASN A 1 473 ? 21.342 -2.559 -25.912 1.00 90.19 473 ASN A N 1
ATOM 3805 C CA . ASN A 1 473 ? 20.932 -1.865 -24.687 1.00 90.19 473 ASN A CA 1
ATOM 3806 C C . ASN A 1 473 ? 20.486 -0.428 -24.992 1.00 90.19 473 ASN A C 1
ATOM 3808 O O . ASN A 1 473 ? 21.096 0.253 -25.816 1.00 90.19 473 ASN A O 1
ATOM 3812 N N . SER A 1 474 ? 19.486 0.057 -24.256 1.00 88.94 474 SER A N 1
ATOM 3813 C CA . SER A 1 474 ? 19.048 1.453 -24.343 1.00 88.94 474 SER A CA 1
ATOM 3814 C C . SER A 1 474 ? 20.136 2.465 -23.977 1.00 88.94 474 SER A C 1
ATOM 3816 O O . SER A 1 474 ? 21.083 2.159 -23.250 1.00 88.94 474 SER A O 1
ATOM 3818 N N . GLN A 1 475 ? 20.018 3.690 -24.495 1.00 84.44 475 GLN A N 1
ATOM 3819 C CA . GLN A 1 475 ? 20.981 4.754 -24.229 1.00 84.44 475 GLN A CA 1
ATOM 3820 C C . GLN A 1 475 ? 20.900 5.191 -22.763 1.00 84.44 475 GLN A C 1
ATOM 3822 O O . GLN A 1 475 ? 19.817 5.540 -22.274 1.00 84.44 475 GLN A O 1
ATOM 3827 N N . PRO A 1 476 ? 22.041 5.243 -22.061 1.00 81.38 476 PRO A N 1
ATOM 3828 C CA . PRO A 1 476 ? 22.050 5.657 -20.676 1.00 81.38 476 PRO A CA 1
ATOM 3829 C C . PRO A 1 476 ? 21.723 7.132 -20.523 1.00 81.38 476 PRO A C 1
ATOM 3831 O O . PRO A 1 476 ? 22.214 7.984 -21.260 1.00 81.38 476 PRO A O 1
ATOM 3834 N N . THR A 1 477 ? 20.919 7.435 -19.507 1.00 68.62 477 THR A N 1
ATOM 3835 C CA . THR A 1 477 ? 20.573 8.814 -19.136 1.00 68.62 477 THR A CA 1
ATOM 3836 C C . THR A 1 477 ? 21.705 9.519 -18.375 1.00 68.62 477 THR A C 1
ATOM 3838 O O . THR A 1 477 ? 21.683 10.737 -18.210 1.00 68.62 477 THR A O 1
ATOM 3841 N N . HIS A 1 478 ? 22.706 8.756 -17.923 1.00 66.69 478 HIS A N 1
ATOM 3842 C CA . HIS A 1 478 ? 23.854 9.202 -17.134 1.00 66.69 478 HIS A CA 1
ATOM 3843 C C . HIS A 1 478 ? 25.177 8.828 -17.823 1.00 66.69 478 HIS A C 1
ATOM 3845 O O . HIS A 1 478 ? 25.198 8.096 -18.811 1.00 66.69 478 HIS A O 1
ATOM 3851 N N . ASP A 1 479 ? 26.300 9.309 -17.278 1.00 69.69 479 ASP A N 1
ATOM 3852 C CA . ASP A 1 479 ? 27.644 8.930 -17.732 1.00 69.69 479 ASP A CA 1
ATOM 3853 C C . ASP A 1 479 ? 27.779 7.398 -17.854 1.00 69.69 479 ASP A C 1
ATOM 3855 O O . ASP A 1 479 ? 27.527 6.662 -16.894 1.00 69.69 479 ASP A O 1
ATOM 3859 N N . ARG A 1 480 ? 28.212 6.926 -19.033 1.00 64.88 480 ARG A N 1
ATOM 3860 C CA . ARG A 1 480 ? 28.455 5.508 -19.348 1.00 64.88 480 ARG A CA 1
ATOM 3861 C C . ARG A 1 480 ? 29.394 4.840 -18.347 1.00 64.88 480 ARG A C 1
ATOM 3863 O O . ARG A 1 480 ? 29.318 3.633 -18.174 1.00 64.88 480 ARG A O 1
ATOM 3870 N N . THR A 1 481 ? 30.257 5.576 -17.646 1.00 64.31 481 THR A N 1
ATOM 3871 C CA . THR A 1 481 ? 31.112 5.004 -16.588 1.00 64.31 481 THR A CA 1
ATOM 3872 C C . THR A 1 481 ? 30.334 4.574 -15.338 1.00 64.31 481 THR A C 1
ATOM 3874 O O . THR A 1 481 ? 30.839 3.795 -14.530 1.00 64.31 481 THR A O 1
ATOM 3877 N N . ARG A 1 482 ? 29.092 5.047 -15.173 1.00 72.88 482 ARG A N 1
ATOM 3878 C CA . ARG A 1 482 ? 28.289 4.860 -13.958 1.00 72.88 482 ARG A CA 1
ATOM 3879 C C . ARG A 1 482 ? 27.209 3.790 -14.089 1.00 72.88 482 ARG A C 1
ATOM 3881 O O . ARG A 1 482 ? 26.613 3.473 -13.060 1.00 72.88 482 ARG A O 1
ATOM 3888 N N . ILE A 1 483 ? 26.983 3.229 -15.277 1.00 90.12 483 ILE A N 1
ATOM 3889 C CA . ILE A 1 483 ? 25.942 2.216 -15.504 1.00 90.12 483 ILE A CA 1
ATOM 3890 C C . ILE A 1 483 ? 26.325 0.861 -14.905 1.00 90.12 483 ILE A C 1
ATOM 3892 O O . ILE A 1 483 ? 27.505 0.509 -14.829 1.00 90.12 483 ILE A O 1
ATOM 3896 N N . LEU A 1 484 ? 25.316 0.101 -14.489 1.00 94.75 484 LEU A N 1
ATOM 3897 C CA . LEU A 1 484 ? 25.459 -1.222 -13.891 1.00 94.75 484 LEU A CA 1
ATOM 3898 C C . LEU A 1 484 ? 24.898 -2.276 -14.840 1.00 94.75 484 LEU A C 1
ATOM 3900 O O . LEU A 1 484 ? 23.752 -2.180 -15.270 1.00 94.75 484 LEU A O 1
ATOM 3904 N N . GLY A 1 485 ? 25.689 -3.298 -15.148 1.00 94.94 485 GLY A N 1
ATOM 3905 C CA . GLY A 1 485 ? 25.260 -4.412 -15.984 1.00 94.94 485 GLY A CA 1
ATOM 3906 C C . GLY A 1 485 ? 25.659 -5.755 -15.394 1.00 94.94 485 GLY A C 1
ATOM 3907 O O . GLY A 1 485 ? 26.633 -5.858 -14.652 1.00 94.94 485 GLY A O 1
ATOM 3908 N N . THR A 1 486 ? 24.905 -6.800 -15.707 1.00 95.12 486 THR A N 1
ATOM 3909 C CA . THR A 1 486 ? 25.264 -8.179 -15.344 1.00 95.12 486 THR A CA 1
ATOM 3910 C C . THR A 1 486 ? 24.823 -9.145 -16.440 1.00 95.12 486 THR A C 1
ATOM 3912 O O . THR A 1 486 ? 24.475 -8.706 -17.538 1.00 95.12 486 THR A O 1
ATOM 3915 N N . TYR A 1 487 ? 24.920 -10.447 -16.191 1.00 92.62 487 TYR A N 1
ATOM 3916 C CA . TYR A 1 487 ? 24.646 -11.511 -17.155 1.00 92.62 487 TYR A CA 1
ATOM 3917 C C . TYR A 1 487 ? 23.235 -11.380 -17.750 1.00 92.62 487 TYR A C 1
ATOM 3919 O O . TYR A 1 487 ? 22.251 -11.740 -17.114 1.00 92.62 487 TYR A O 1
ATOM 3927 N N . GLY A 1 488 ? 23.152 -10.841 -18.966 1.00 90.38 488 GLY A N 1
ATOM 3928 C CA . GLY A 1 488 ? 21.932 -10.742 -19.770 1.00 90.38 488 GLY A CA 1
ATOM 3929 C C . GLY A 1 488 ? 21.997 -11.583 -21.043 1.00 90.38 488 GLY A C 1
ATOM 3930 O O . GLY A 1 488 ? 20.984 -11.751 -21.703 1.00 90.38 488 GLY A O 1
ATOM 3931 N N . ASP A 1 489 ? 23.172 -12.119 -21.374 1.00 88.50 489 ASP A N 1
ATOM 3932 C CA . ASP A 1 489 ? 23.420 -13.032 -22.489 1.00 88.50 489 ASP A CA 1
ATOM 3933 C C . ASP A 1 489 ? 24.440 -14.112 -22.075 1.00 88.50 489 ASP A C 1
ATOM 3935 O O . ASP A 1 489 ? 25.226 -13.932 -21.138 1.00 88.50 489 ASP A O 1
ATOM 3939 N N . GLY A 1 490 ? 24.439 -15.248 -22.772 1.00 83.31 490 GLY A N 1
ATOM 3940 C CA . GLY A 1 490 ? 25.230 -16.423 -22.411 1.00 83.31 490 GLY A CA 1
ATOM 3941 C C . GLY A 1 490 ? 24.656 -17.171 -21.206 1.00 83.31 490 GLY A C 1
ATOM 3942 O O . GLY A 1 490 ? 25.413 -17.627 -20.341 1.00 83.31 490 GLY A O 1
ATOM 3943 N N . ILE A 1 491 ? 23.323 -17.268 -21.140 1.00 81.69 491 ILE A N 1
ATOM 3944 C CA . ILE A 1 491 ? 22.623 -18.150 -20.201 1.00 81.69 491 ILE A CA 1
ATOM 3945 C C . ILE A 1 491 ? 23.016 -19.607 -20.520 1.00 81.69 491 ILE A C 1
ATOM 3947 O O . ILE A 1 491 ? 23.096 -19.964 -21.698 1.00 81.69 491 ILE A O 1
ATOM 3951 N N . PRO A 1 492 ? 23.306 -20.443 -19.506 1.00 82.94 492 PRO A N 1
ATOM 3952 C CA . PRO A 1 492 ? 23.592 -21.860 -19.705 1.00 82.94 492 PRO A CA 1
ATOM 3953 C C . PRO A 1 492 ? 22.516 -22.561 -20.555 1.00 82.94 492 PRO A C 1
ATOM 3955 O O . PRO A 1 492 ? 21.327 -22.387 -20.262 1.00 82.94 492 PRO A O 1
ATOM 3958 N N . PRO A 1 493 ? 22.899 -23.366 -21.568 1.00 81.12 493 PRO A N 1
ATOM 3959 C CA . PRO A 1 493 ? 21.952 -24.020 -22.470 1.00 81.12 493 PRO A CA 1
ATOM 3960 C C . PRO A 1 493 ? 20.918 -24.887 -21.756 1.00 81.12 493 PRO A C 1
ATOM 3962 O O . PRO A 1 493 ? 19.809 -25.030 -22.252 1.00 81.12 493 PRO A O 1
ATOM 3965 N N . GLU A 1 494 ? 21.259 -25.452 -20.597 1.00 80.69 494 GLU A N 1
ATOM 3966 C CA . GLU A 1 494 ? 20.347 -26.270 -19.798 1.00 80.69 494 GLU A CA 1
ATOM 3967 C C . GLU A 1 494 ? 19.146 -25.450 -19.308 1.00 80.69 494 GLU A C 1
ATOM 3969 O O . GLU A 1 494 ? 18.016 -25.923 -19.381 1.00 80.69 494 GLU A O 1
ATOM 3974 N N . ILE A 1 495 ? 19.385 -24.203 -18.882 1.00 78.81 495 ILE A N 1
ATOM 3975 C CA . ILE A 1 495 ? 18.334 -23.277 -18.442 1.00 78.81 495 ILE A CA 1
ATOM 3976 C C . ILE A 1 495 ? 17.520 -22.821 -19.652 1.00 78.81 495 ILE A C 1
ATOM 3978 O O . ILE A 1 495 ? 16.295 -22.849 -19.620 1.00 78.81 495 ILE A O 1
ATOM 3982 N N . THR A 1 496 ? 18.177 -22.433 -20.749 1.00 77.44 496 THR A N 1
ATOM 3983 C CA . THR A 1 496 ? 17.457 -22.019 -21.962 1.00 77.44 496 THR A CA 1
ATOM 3984 C C . THR A 1 496 ? 16.599 -23.157 -22.522 1.00 77.44 496 THR A C 1
ATOM 3986 O O . THR A 1 496 ? 15.465 -22.911 -22.909 1.00 77.44 496 THR A O 1
ATOM 3989 N N . ALA A 1 497 ? 17.078 -24.404 -22.494 1.00 79.88 497 ALA A N 1
ATOM 3990 C CA . ALA A 1 497 ? 16.328 -25.573 -22.952 1.00 79.88 497 ALA A CA 1
ATOM 3991 C C . ALA A 1 497 ? 15.131 -25.919 -22.051 1.00 79.88 497 ALA A C 1
ATOM 3993 O O . ALA A 1 497 ? 14.104 -26.371 -22.558 1.00 79.88 497 ALA A O 1
ATOM 3994 N N . GLU A 1 498 ? 15.248 -25.717 -20.735 1.00 79.81 498 GLU A N 1
ATOM 3995 C CA . GLU A 1 498 ? 14.128 -25.831 -19.793 1.00 79.81 498 GLU A CA 1
ATOM 3996 C C . GLU A 1 498 ? 13.041 -24.806 -20.130 1.00 79.81 498 GLU A C 1
ATOM 3998 O O . GLU A 1 498 ? 11.891 -25.178 -20.370 1.00 79.81 498 GLU A O 1
ATOM 4003 N N . PHE A 1 499 ? 13.427 -23.534 -20.266 1.00 77.81 499 PHE A N 1
ATOM 4004 C CA . PHE A 1 499 ? 12.500 -22.476 -20.654 1.00 77.81 499 PHE A CA 1
ATOM 4005 C C . PHE A 1 499 ? 11.924 -22.694 -22.049 1.00 77.81 499 PHE A C 1
ATOM 4007 O O . PHE A 1 499 ? 10.742 -22.476 -22.229 1.00 77.81 499 PHE A O 1
ATOM 4014 N N . ASP A 1 500 ? 12.685 -23.156 -23.038 1.00 77.62 500 ASP A N 1
ATOM 4015 C CA . ASP A 1 500 ? 12.147 -23.369 -24.385 1.00 77.62 500 ASP A CA 1
ATOM 4016 C C . ASP A 1 500 ? 11.192 -24.565 -24.476 1.00 77.62 500 ASP A C 1
ATOM 4018 O O . ASP A 1 500 ? 10.322 -24.588 -25.352 1.00 77.62 500 ASP A O 1
ATOM 4022 N N . ARG A 1 501 ? 11.331 -25.553 -23.581 1.00 76.94 501 ARG A N 1
ATOM 4023 C CA . ARG A 1 501 ? 10.413 -26.695 -23.496 1.00 76.94 501 ARG A CA 1
ATOM 4024 C C . ARG A 1 501 ? 9.021 -26.264 -23.034 1.00 76.94 501 ARG A C 1
ATOM 4026 O O . ARG A 1 501 ? 8.038 -26.805 -23.530 1.00 76.94 501 ARG A O 1
ATOM 4033 N N . GLU A 1 502 ? 8.952 -25.331 -22.092 1.00 69.56 502 GLU A N 1
ATOM 4034 C CA . GLU A 1 502 ? 7.707 -24.941 -21.414 1.00 69.56 502 GLU A CA 1
ATOM 4035 C C . GLU A 1 502 ? 7.185 -23.560 -21.866 1.00 69.56 502 GLU A C 1
ATOM 4037 O O . GLU A 1 502 ? 5.982 -23.330 -21.946 1.00 69.56 502 GLU A O 1
ATOM 4042 N N . TYR A 1 503 ? 8.091 -22.667 -22.261 1.00 71.56 503 TYR A N 1
ATOM 4043 C CA . TYR A 1 503 ? 7.895 -21.245 -22.565 1.00 71.56 503 TYR A CA 1
ATOM 4044 C C . TYR A 1 503 ? 8.719 -20.824 -23.799 1.00 71.56 503 TYR A C 1
ATOM 4046 O O . TYR A 1 503 ? 9.599 -19.957 -23.737 1.00 71.56 503 TYR A O 1
ATOM 4054 N N . ARG A 1 504 ? 8.451 -21.466 -24.943 1.00 74.25 504 ARG A N 1
ATOM 4055 C CA . ARG A 1 504 ? 9.214 -21.288 -26.190 1.00 74.25 504 ARG A CA 1
ATOM 4056 C C . ARG A 1 504 ? 9.410 -19.816 -26.556 1.00 74.25 504 ARG A C 1
ATOM 4058 O O . ARG A 1 504 ? 8.442 -19.085 -26.754 1.00 74.25 504 ARG A O 1
ATOM 4065 N N . GLY A 1 505 ? 10.667 -19.402 -26.714 1.00 69.62 505 GLY A N 1
ATOM 4066 C CA . GLY A 1 505 ? 11.004 -18.049 -27.161 1.00 69.62 505 GLY A CA 1
ATOM 4067 C C . GLY A 1 505 ? 10.860 -16.953 -26.097 1.00 69.62 505 GLY A C 1
ATOM 4068 O O . GLY A 1 505 ? 11.073 -15.791 -26.427 1.00 69.62 505 GLY A O 1
ATOM 4069 N N . VAL A 1 506 ? 10.550 -17.290 -24.839 1.00 73.38 506 VAL A N 1
ATOM 4070 C CA . VAL A 1 506 ? 10.411 -16.311 -23.742 1.00 73.38 506 VAL A CA 1
ATOM 4071 C C . VAL A 1 506 ? 11.768 -15.914 -23.150 1.00 73.38 506 VAL A C 1
ATOM 4073 O O . VAL A 1 506 ? 12.006 -14.738 -22.878 1.00 73.38 506 VAL A O 1
ATOM 4076 N N . CYS A 1 507 ? 12.684 -16.869 -22.965 1.00 77.81 507 CYS A N 1
ATOM 4077 C CA . CYS A 1 507 ? 13.996 -16.622 -22.359 1.00 77.81 507 CYS A CA 1
ATOM 4078 C C . CYS A 1 507 ? 15.019 -16.171 -23.417 1.00 77.81 507 CYS A C 1
ATOM 4080 O O . CYS A 1 507 ? 15.816 -16.967 -23.910 1.00 77.81 507 CYS A O 1
ATOM 4082 N N . GLN A 1 508 ? 14.960 -14.891 -23.793 1.00 82.81 508 GLN A N 1
ATOM 4083 C CA . GLN A 1 508 ? 15.872 -14.279 -24.766 1.00 82.81 508 GLN A CA 1
ATOM 4084 C C . GLN A 1 508 ? 16.935 -13.402 -24.091 1.00 82.81 508 GLN A C 1
ATOM 4086 O O . GLN A 1 508 ? 16.675 -12.841 -23.021 1.00 82.81 508 GLN A O 1
ATOM 4091 N N . PRO A 1 509 ? 18.119 -13.234 -24.711 1.00 87.94 509 PRO A N 1
ATOM 4092 C CA . PRO A 1 509 ? 19.133 -12.320 -24.209 1.00 87.94 509 PRO A CA 1
ATOM 4093 C C . PRO A 1 509 ? 18.610 -10.888 -24.058 1.00 87.94 509 PRO A C 1
ATOM 4095 O O . PRO A 1 509 ? 17.980 -10.345 -24.964 1.00 87.94 509 PRO A O 1
ATOM 4098 N N . GLY A 1 510 ? 18.908 -10.245 -22.930 1.00 91.06 510 GLY A N 1
ATOM 4099 C CA . GLY A 1 510 ? 18.552 -8.848 -22.717 1.00 91.06 510 GLY A CA 1
ATOM 4100 C C . GLY A 1 510 ? 18.579 -8.383 -21.270 1.00 91.06 510 GLY A C 1
ATOM 4101 O O . GLY A 1 510 ? 18.948 -9.108 -20.342 1.00 91.06 510 GLY A O 1
ATOM 4102 N N . SER A 1 511 ? 18.205 -7.119 -21.080 1.00 91.25 511 SER A N 1
ATOM 4103 C CA . SER A 1 511 ? 18.308 -6.443 -19.784 1.00 91.25 511 SER A CA 1
ATOM 4104 C C . SER A 1 511 ? 17.347 -7.024 -18.747 1.00 91.25 511 SER A C 1
ATOM 4106 O O . SER A 1 511 ? 17.694 -7.040 -17.575 1.00 91.25 511 SER A O 1
ATOM 4108 N N . SER A 1 512 ? 16.215 -7.612 -19.152 1.00 89.81 512 SER A N 1
ATOM 4109 C CA . SER A 1 512 ? 15.294 -8.323 -18.248 1.00 89.81 512 SER A CA 1
ATOM 4110 C C . SER A 1 512 ? 15.951 -9.528 -17.564 1.00 89.81 512 SER A C 1
ATOM 4112 O O . SER A 1 512 ? 15.819 -9.699 -16.351 1.00 89.81 512 SER A O 1
ATOM 4114 N N . VAL A 1 513 ? 16.730 -10.322 -18.311 1.00 89.75 513 VAL A N 1
ATOM 4115 C CA . VAL A 1 513 ? 17.524 -11.432 -17.754 1.00 89.75 513 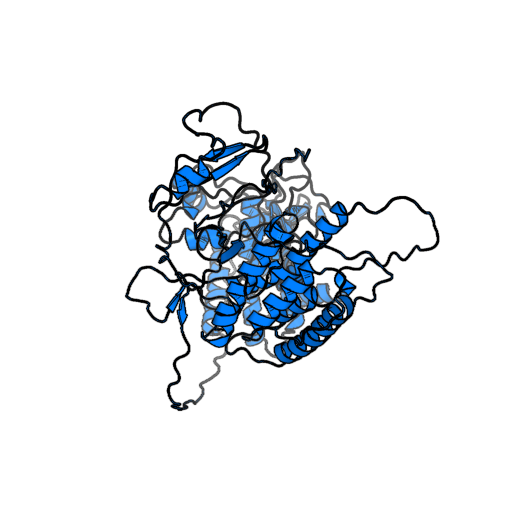VAL A CA 1
ATOM 4116 C C . VAL A 1 513 ? 18.555 -10.889 -16.768 1.00 89.75 513 VAL A C 1
ATOM 4118 O O . VAL A 1 513 ? 18.663 -11.379 -15.643 1.00 89.75 513 VAL A O 1
ATOM 4121 N N . ALA A 1 514 ? 19.270 -9.830 -17.154 1.00 93.62 514 ALA A N 1
ATOM 4122 C CA . ALA A 1 514 ? 20.256 -9.203 -16.281 1.00 93.62 514 ALA A CA 1
ATOM 4123 C C . ALA A 1 514 ? 19.623 -8.670 -14.983 1.00 93.62 514 ALA A C 1
ATOM 4125 O O . ALA A 1 514 ? 20.184 -8.859 -13.903 1.00 93.62 514 ALA A O 1
ATOM 4126 N N . THR A 1 515 ? 18.432 -8.069 -15.046 1.00 94.44 515 THR A N 1
ATOM 4127 C CA . THR A 1 515 ? 17.688 -7.610 -13.865 1.00 94.44 515 THR A CA 1
ATOM 4128 C C . THR A 1 515 ? 17.331 -8.766 -12.932 1.00 94.44 515 THR A C 1
ATOM 4130 O O . THR A 1 515 ? 17.515 -8.635 -11.720 1.00 94.44 515 THR A O 1
ATOM 4133 N N . ALA A 1 516 ? 16.890 -9.911 -13.463 1.00 90.38 516 ALA A N 1
ATOM 4134 C CA . ALA A 1 516 ? 16.611 -11.099 -12.655 1.00 90.38 516 ALA A CA 1
ATOM 4135 C C . ALA A 1 516 ? 17.875 -11.618 -11.942 1.00 90.38 516 ALA A C 1
ATOM 4137 O O . ALA A 1 516 ? 17.850 -11.904 -10.741 1.00 90.38 516 ALA A O 1
ATOM 4138 N N . VAL A 1 517 ? 19.014 -11.657 -12.643 1.00 92.06 517 VAL A N 1
ATOM 4139 C CA . VAL A 1 517 ? 20.307 -12.052 -12.057 1.00 92.06 517 VAL A CA 1
ATOM 4140 C C . VAL A 1 517 ? 20.771 -11.060 -10.984 1.00 92.06 517 VAL A C 1
ATOM 4142 O O . VAL A 1 517 ? 21.251 -11.468 -9.918 1.00 92.06 517 VAL A O 1
ATOM 4145 N N . ALA A 1 518 ? 20.595 -9.757 -11.212 1.00 95.38 518 ALA A N 1
ATOM 4146 C CA . ALA A 1 518 ? 20.899 -8.725 -10.225 1.00 95.38 518 ALA A CA 1
ATOM 4147 C C . ALA A 1 518 ? 20.011 -8.856 -8.976 1.00 95.38 518 ALA A C 1
ATOM 4149 O O . ALA A 1 518 ? 20.514 -8.754 -7.857 1.00 95.38 518 ALA A O 1
ATOM 4150 N N . ALA A 1 519 ? 18.720 -9.156 -9.144 1.00 92.88 519 ALA A N 1
ATOM 4151 C CA . ALA A 1 519 ? 17.792 -9.370 -8.034 1.00 92.88 519 ALA A CA 1
ATOM 4152 C C . ALA A 1 519 ? 18.170 -10.589 -7.185 1.00 92.88 519 ALA A C 1
ATOM 4154 O O . ALA A 1 519 ? 18.228 -10.488 -5.956 1.00 92.88 519 ALA A O 1
ATOM 4155 N N . GLY A 1 520 ? 18.522 -11.710 -7.823 1.00 90.94 520 GLY A N 1
ATOM 4156 C CA . GLY A 1 520 ? 19.063 -12.881 -7.127 1.00 90.94 520 GLY A CA 1
ATOM 4157 C C . GLY A 1 520 ? 20.362 -12.562 -6.379 1.00 90.94 520 GLY A C 1
ATOM 4158 O O . GLY A 1 520 ? 20.534 -12.942 -5.222 1.00 90.94 520 GLY A O 1
ATOM 4159 N N . THR A 1 521 ? 21.248 -11.775 -6.993 1.00 93.81 521 THR A N 1
ATOM 4160 C CA . THR A 1 521 ? 22.498 -11.326 -6.359 1.00 93.81 521 THR A CA 1
ATOM 4161 C C . THR A 1 521 ? 22.233 -10.441 -5.136 1.00 93.81 521 THR A C 1
ATOM 4163 O O . THR A 1 521 ? 22.843 -10.653 -4.087 1.00 93.81 521 THR A O 1
ATOM 4166 N N . ALA A 1 522 ? 21.296 -9.490 -5.219 1.00 93.88 522 ALA A N 1
ATOM 4167 C CA . ALA A 1 522 ? 20.882 -8.672 -4.078 1.00 93.88 522 ALA A CA 1
ATOM 4168 C C . ALA A 1 522 ? 20.322 -9.534 -2.937 1.00 93.88 522 ALA A C 1
ATOM 4170 O O . ALA A 1 522 ? 20.680 -9.330 -1.775 1.00 93.88 522 ALA A O 1
ATOM 4171 N N . ALA A 1 523 ? 19.494 -10.531 -3.261 1.00 91.44 523 ALA A N 1
ATOM 4172 C CA . ALA A 1 523 ? 18.936 -11.441 -2.269 1.00 91.44 523 ALA A CA 1
ATOM 4173 C C . ALA A 1 523 ? 20.034 -12.248 -1.555 1.00 91.44 523 ALA A C 1
ATOM 4175 O O . ALA A 1 523 ? 20.039 -12.314 -0.324 1.00 91.44 523 ALA A O 1
ATOM 4176 N N . LEU A 1 524 ? 21.010 -12.782 -2.301 1.00 91.88 524 LEU A N 1
ATOM 4177 C CA . LEU A 1 524 ? 22.178 -13.471 -1.741 1.00 91.88 524 LEU A CA 1
ATOM 4178 C C . LEU A 1 524 ? 22.979 -12.561 -0.801 1.00 91.88 524 LEU A C 1
ATOM 4180 O O . LEU A 1 524 ? 23.331 -12.960 0.311 1.00 91.88 524 LEU A O 1
ATOM 4184 N N . MET A 1 525 ? 23.228 -11.316 -1.212 1.00 93.38 525 MET A N 1
ATOM 4185 C CA . MET A 1 525 ? 23.935 -10.336 -0.386 1.00 93.38 525 MET A CA 1
ATOM 4186 C C . MET A 1 525 ? 23.200 -10.055 0.924 1.00 93.38 525 MET A C 1
ATOM 4188 O O . MET A 1 525 ? 23.806 -10.125 1.993 1.00 93.38 525 MET A O 1
ATOM 4192 N N . LEU A 1 526 ? 21.895 -9.780 0.868 1.00 92.69 526 LEU A N 1
ATOM 4193 C CA . LEU A 1 526 ? 21.079 -9.536 2.060 1.00 92.69 526 LEU A CA 1
ATOM 4194 C C . LEU A 1 526 ? 21.041 -10.760 2.985 1.00 92.69 526 LEU A C 1
ATOM 4196 O O . LEU A 1 526 ? 21.170 -10.626 4.205 1.00 92.69 526 LEU A O 1
ATOM 4200 N N . ALA A 1 527 ? 20.908 -11.958 2.410 1.00 90.88 527 ALA A N 1
ATOM 4201 C CA . ALA A 1 527 ? 20.916 -13.216 3.143 1.00 90.88 527 ALA A CA 1
ATOM 4202 C C . ALA A 1 527 ? 22.221 -13.406 3.928 1.00 90.88 527 ALA A C 1
ATOM 4204 O O . ALA A 1 527 ? 22.179 -13.818 5.091 1.00 90.88 527 ALA A O 1
ATOM 4205 N N . TYR A 1 528 ? 23.353 -13.061 3.311 1.00 93.00 528 TYR A N 1
ATOM 4206 C CA . TYR A 1 528 ? 24.675 -13.152 3.916 1.00 93.00 528 TYR A CA 1
ATOM 4207 C C . TYR A 1 528 ? 24.929 -12.056 4.956 1.00 93.00 528 TYR A C 1
ATOM 4209 O O . TYR A 1 528 ? 25.388 -12.356 6.059 1.00 93.00 528 TYR A O 1
ATOM 4217 N N . ILE A 1 529 ? 24.563 -10.804 4.666 1.00 92.25 529 ILE A N 1
ATOM 4218 C CA . ILE A 1 529 ? 24.695 -9.666 5.593 1.00 92.25 529 ILE A CA 1
ATOM 4219 C C . ILE A 1 529 ? 23.907 -9.910 6.884 1.00 92.25 529 ILE A C 1
ATOM 4221 O O . ILE A 1 529 ? 24.386 -9.583 7.971 1.00 92.25 529 ILE A O 1
ATOM 4225 N N . ALA A 1 530 ? 22.746 -10.568 6.802 1.00 90.44 530 ALA A N 1
ATOM 4226 C CA . ALA A 1 530 ? 21.962 -10.954 7.975 1.00 90.44 530 ALA A CA 1
ATOM 4227 C C . ALA A 1 530 ? 22.722 -11.880 8.951 1.00 90.44 530 ALA A C 1
ATOM 4229 O O . ALA A 1 530 ? 22.376 -11.938 10.133 1.00 90.44 530 ALA A O 1
ATOM 4230 N N . THR A 1 531 ? 23.774 -12.573 8.496 1.00 90.38 531 THR A N 1
ATOM 4231 C CA . THR A 1 531 ? 24.634 -13.403 9.357 1.00 90.38 531 THR A CA 1
ATOM 4232 C C . THR A 1 531 ? 25.613 -12.572 10.194 1.00 90.38 531 THR A C 1
ATOM 4234 O O . THR A 1 531 ? 25.986 -12.976 11.298 1.00 90.38 531 THR A O 1
ATOM 4237 N N . PHE A 1 532 ? 25.998 -11.378 9.731 1.00 90.12 532 PHE A N 1
ATOM 4238 C CA . PHE A 1 532 ? 27.094 -10.598 10.314 1.00 90.12 532 PHE A CA 1
ATOM 4239 C C . PHE A 1 532 ? 26.887 -10.182 11.770 1.00 90.12 532 PHE A C 1
ATOM 4241 O O . PHE A 1 532 ? 27.832 -10.333 12.538 1.00 90.12 532 PHE A O 1
ATOM 4248 N N . PRO A 1 533 ? 25.700 -9.738 12.226 1.00 86.25 533 PRO A N 1
ATOM 4249 C CA . PRO A 1 533 ? 25.518 -9.386 13.633 1.00 86.25 533 PRO A CA 1
ATOM 4250 C C . PRO A 1 533 ? 25.736 -10.557 14.600 1.00 86.25 533 PRO A C 1
ATOM 4252 O O . PRO A 1 533 ? 26.001 -10.320 15.776 1.00 86.25 533 PRO A O 1
ATOM 4255 N N . LYS A 1 534 ? 25.601 -11.806 14.128 1.00 84.31 534 LYS A N 1
ATOM 4256 C CA . LYS A 1 534 ? 25.855 -13.015 14.924 1.00 84.31 534 LYS A CA 1
ATOM 4257 C C . LYS A 1 534 ? 27.306 -13.494 14.807 1.00 84.31 534 LYS A C 1
ATOM 4259 O O . LYS A 1 534 ? 27.853 -13.977 15.790 1.00 84.31 534 LYS A O 1
ATOM 4264 N N . VAL A 1 535 ? 27.930 -13.332 13.638 1.00 84.19 535 VAL A N 1
ATOM 4265 C CA . VAL A 1 535 ? 29.321 -13.755 13.380 1.00 84.19 535 VAL A CA 1
ATOM 4266 C C . VAL A 1 535 ? 30.344 -12.731 13.899 1.00 84.19 535 VAL A C 1
ATOM 4268 O O . VAL A 1 535 ? 31.390 -13.109 14.414 1.00 84.19 535 VAL A O 1
ATOM 4271 N N . PHE A 1 536 ? 30.021 -11.438 13.828 1.00 82.50 536 PHE A N 1
ATOM 4272 C CA . PHE A 1 536 ? 30.914 -10.301 14.088 1.00 82.50 536 PHE A CA 1
ATOM 4273 C C . PHE A 1 536 ? 30.319 -9.328 15.123 1.00 82.50 536 PHE A C 1
ATOM 4275 O O . PHE A 1 536 ? 30.365 -8.109 14.964 1.00 82.50 536 PHE A O 1
ATOM 4282 N N . ALA A 1 537 ? 29.710 -9.864 16.186 1.00 67.81 537 ALA A N 1
ATOM 4283 C CA . ALA A 1 537 ? 28.864 -9.120 17.127 1.00 67.81 537 ALA A CA 1
ATOM 4284 C C . ALA A 1 537 ? 29.494 -7.846 17.738 1.00 67.81 537 ALA A C 1
ATOM 4286 O O . ALA A 1 537 ? 28.758 -6.920 18.074 1.00 67.81 537 ALA A O 1
ATOM 4287 N N . SER A 1 538 ? 30.824 -7.778 17.874 1.00 63.25 538 SER A N 1
ATOM 4288 C CA . SER A 1 538 ? 31.552 -6.623 18.424 1.00 63.25 538 SER A CA 1
ATOM 4289 C C . SER A 1 538 ? 31.969 -5.568 17.389 1.00 63.25 538 SER A C 1
ATOM 4291 O O . SER A 1 538 ? 32.258 -4.441 17.778 1.00 63.25 538 SER A O 1
ATOM 4293 N N . SER A 1 539 ? 31.997 -5.896 16.094 1.00 60.97 539 SER A N 1
ATOM 4294 C CA . SER A 1 539 ? 32.434 -4.995 15.011 1.00 60.97 539 SER A CA 1
ATOM 4295 C C . SER A 1 539 ? 31.312 -4.604 14.043 1.00 60.97 539 SER A C 1
ATOM 4297 O O . SER A 1 539 ? 31.459 -3.652 13.277 1.00 60.97 539 SER A O 1
ATOM 4299 N N . ALA A 1 540 ? 30.175 -5.305 14.070 1.00 62.84 540 ALA A N 1
ATOM 4300 C CA . ALA A 1 540 ? 29.043 -5.049 13.188 1.00 62.84 540 ALA A CA 1
ATOM 4301 C C . ALA A 1 540 ? 28.238 -3.809 13.617 1.00 62.84 540 ALA A C 1
ATOM 4303 O O . ALA A 1 540 ? 27.411 -3.863 14.533 1.00 62.84 540 ALA A O 1
ATOM 4304 N N . ASN A 1 541 ? 28.404 -2.697 12.893 1.00 72.69 541 ASN A N 1
ATOM 4305 C CA . ASN A 1 541 ? 27.508 -1.552 13.027 1.00 72.69 541 ASN A CA 1
ATOM 4306 C C . ASN A 1 541 ? 26.155 -1.863 12.368 1.00 72.69 541 ASN A C 1
ATOM 4308 O O . ASN A 1 541 ? 26.003 -1.803 11.148 1.00 72.69 541 ASN A O 1
ATOM 4312 N N . ARG A 1 542 ? 25.151 -2.191 13.191 1.00 77.69 542 ARG A N 1
ATOM 4313 C CA . ARG A 1 542 ? 23.805 -2.565 12.723 1.00 77.69 542 ARG A CA 1
ATOM 4314 C C . ARG A 1 542 ? 23.137 -1.486 11.871 1.00 77.69 542 ARG A C 1
ATOM 4316 O O . ARG A 1 542 ? 22.415 -1.849 10.951 1.00 77.69 542 ARG A O 1
ATOM 4323 N N . LYS A 1 543 ? 23.383 -0.200 12.146 1.00 79.12 543 LYS A N 1
ATOM 4324 C CA . LYS A 1 543 ? 22.823 0.903 11.347 1.00 79.12 543 LYS A CA 1
ATOM 4325 C C . LYS A 1 543 ? 23.430 0.922 9.944 1.00 79.12 543 LYS A C 1
ATOM 4327 O O . LYS A 1 543 ? 22.701 0.972 8.965 1.00 79.12 543 LYS A O 1
ATOM 4332 N N . THR A 1 544 ? 24.748 0.764 9.851 1.00 81.62 544 THR A N 1
ATOM 4333 C CA . THR A 1 544 ? 25.459 0.692 8.568 1.00 81.62 544 THR A CA 1
ATOM 4334 C C . THR A 1 544 ? 25.047 -0.539 7.759 1.00 81.62 544 THR A C 1
ATOM 4336 O O . THR A 1 544 ? 24.824 -0.444 6.559 1.00 81.62 544 THR A O 1
ATOM 4339 N N . LEU A 1 545 ? 24.865 -1.700 8.401 1.00 84.88 545 LEU A N 1
ATOM 4340 C CA . LEU A 1 545 ? 24.400 -2.908 7.706 1.00 84.88 545 LEU A CA 1
ATOM 4341 C C . LEU A 1 545 ? 22.939 -2.811 7.239 1.00 84.88 545 LEU A C 1
ATOM 4343 O O . LEU A 1 545 ? 22.602 -3.379 6.202 1.00 84.88 545 LEU A O 1
ATOM 4347 N N . GLN A 1 546 ? 22.078 -2.073 7.953 1.00 85.06 546 GLN A N 1
ATOM 4348 C CA . GLN A 1 546 ? 20.701 -1.808 7.512 1.00 85.06 546 GLN A CA 1
ATOM 4349 C C . GLN A 1 546 ? 20.654 -1.060 6.175 1.00 85.06 546 GLN A C 1
ATOM 4351 O O . GLN A 1 546 ? 19.703 -1.246 5.421 1.00 85.06 546 GLN A O 1
ATOM 4356 N N . ARG A 1 547 ? 21.700 -0.298 5.834 1.00 86.00 547 ARG A N 1
ATOM 4357 C CA . ARG A 1 547 ? 21.811 0.411 4.555 1.00 86.00 547 ARG A CA 1
ATOM 4358 C C . ARG A 1 547 ? 21.766 -0.508 3.342 1.00 86.00 547 ARG A C 1
ATOM 4360 O O . ARG A 1 547 ? 21.272 -0.115 2.295 1.00 86.00 547 ARG A O 1
ATOM 4367 N N . ALA A 1 548 ? 22.215 -1.755 3.487 1.00 89.06 548 ALA A N 1
ATOM 4368 C CA . ALA A 1 548 ? 22.134 -2.743 2.415 1.00 89.06 548 ALA A CA 1
ATOM 4369 C C . ALA A 1 548 ? 20.696 -2.985 1.926 1.00 89.06 548 ALA A C 1
ATOM 4371 O O . ALA A 1 548 ? 20.514 -3.470 0.816 1.00 89.06 548 ALA A O 1
ATOM 4372 N N . HIS A 1 549 ? 19.686 -2.667 2.742 1.00 85.69 549 HIS A N 1
ATOM 4373 C CA . HIS A 1 549 ? 18.281 -2.845 2.396 1.00 85.69 549 HIS A CA 1
ATOM 4374 C C . HIS A 1 549 ? 17.705 -1.711 1.536 1.00 85.69 549 HIS A C 1
ATOM 4376 O O . HIS A 1 549 ? 16.617 -1.877 1.001 1.00 85.69 549 HIS A O 1
ATOM 4382 N N . ASP A 1 550 ? 18.385 -0.577 1.361 1.00 81.50 550 ASP A N 1
ATOM 4383 C CA . ASP A 1 550 ? 17.913 0.487 0.467 1.00 81.50 550 ASP A CA 1
ATOM 4384 C C . ASP A 1 550 ? 18.642 0.495 -0.887 1.00 81.50 550 ASP A C 1
ATOM 4386 O O . ASP A 1 550 ? 19.730 -0.068 -1.035 1.00 81.50 550 ASP A O 1
ATOM 4390 N N . SER A 1 551 ? 18.038 1.142 -1.894 1.00 82.00 551 SER A N 1
ATOM 4391 C CA . SER A 1 551 ? 18.604 1.204 -3.248 1.00 82.00 551 SER A CA 1
ATOM 4392 C C . SER A 1 551 ? 20.010 1.811 -3.281 1.00 82.00 551 SER A C 1
ATOM 4394 O O . SER A 1 551 ? 20.837 1.344 -4.052 1.00 82.00 551 SER A O 1
ATOM 4396 N N . ARG A 1 552 ? 20.331 2.808 -2.440 1.00 85.69 552 ARG A N 1
ATOM 4397 C CA . ARG A 1 552 ? 21.660 3.451 -2.452 1.00 85.69 552 ARG A CA 1
ATOM 4398 C C . ARG A 1 552 ? 22.731 2.519 -1.897 1.00 85.69 552 ARG A C 1
ATOM 4400 O O . ARG A 1 552 ? 23.813 2.414 -2.472 1.00 85.69 552 ARG A O 1
ATOM 4407 N N . GLY A 1 553 ? 22.442 1.853 -0.782 1.00 89.81 553 GLY A N 1
ATOM 4408 C CA . GLY A 1 553 ? 23.346 0.878 -0.187 1.00 89.81 553 GLY A CA 1
ATOM 4409 C C . GLY A 1 553 ? 23.538 -0.335 -1.089 1.00 89.81 553 GLY A C 1
ATOM 4410 O O . GLY A 1 553 ? 24.676 -0.752 -1.301 1.00 89.81 553 GLY A O 1
ATOM 4411 N N . MET A 1 554 ? 22.467 -0.863 -1.690 1.00 92.69 554 MET A N 1
ATOM 4412 C CA . MET A 1 554 ? 22.596 -1.978 -2.632 1.00 92.69 554 MET A CA 1
ATOM 4413 C C . MET A 1 554 ? 23.319 -1.573 -3.925 1.00 92.69 554 MET A C 1
ATOM 4415 O O . MET A 1 554 ? 24.158 -2.329 -4.408 1.00 92.69 554 MET A O 1
ATOM 4419 N N . GLU A 1 555 ? 23.082 -0.373 -4.460 1.00 92.06 555 GLU A N 1
ATOM 4420 C CA . GLU A 1 555 ? 23.835 0.137 -5.612 1.00 92.06 555 GLU A CA 1
ATOM 4421 C C . GLU A 1 555 ? 25.334 0.233 -5.293 1.00 92.06 555 GLU A C 1
ATOM 4423 O O . GLU A 1 555 ? 26.168 -0.196 -6.092 1.00 92.06 555 GLU A O 1
ATOM 4428 N N . ALA A 1 556 ? 25.699 0.721 -4.103 1.00 92.31 556 ALA A N 1
ATOM 4429 C CA . ALA A 1 556 ? 27.090 0.755 -3.660 1.00 92.31 556 ALA A CA 1
ATOM 4430 C C . ALA A 1 556 ? 27.700 -0.657 -3.581 1.00 92.31 556 ALA A C 1
ATOM 4432 O O . ALA A 1 556 ? 28.820 -0.870 -4.051 1.00 92.31 556 ALA A O 1
ATOM 4433 N N . LEU A 1 557 ? 26.948 -1.645 -3.078 1.00 94.50 557 LEU A N 1
ATOM 4434 C CA . LEU A 1 557 ? 27.378 -3.047 -3.070 1.00 94.50 557 LEU A CA 1
ATOM 4435 C C . LEU A 1 557 ? 27.562 -3.604 -4.485 1.00 94.50 557 LEU A C 1
ATOM 4437 O O . LEU A 1 557 ? 28.566 -4.267 -4.748 1.00 94.50 557 LEU A O 1
ATOM 4441 N N . PHE A 1 558 ? 26.656 -3.306 -5.417 1.00 95.44 558 PHE A N 1
ATOM 4442 C CA . PHE A 1 558 ? 26.823 -3.682 -6.821 1.00 95.44 558 PHE A CA 1
ATOM 4443 C C . PHE A 1 558 ? 28.056 -3.051 -7.447 1.00 95.44 558 PHE A C 1
ATOM 4445 O O . PHE A 1 558 ? 28.817 -3.754 -8.106 1.00 95.44 558 PHE A O 1
ATOM 4452 N N . ARG A 1 559 ? 28.321 -1.769 -7.179 1.00 93.00 559 ARG A N 1
ATOM 4453 C CA . ARG A 1 559 ? 29.553 -1.104 -7.619 1.00 93.00 559 ARG A CA 1
ATOM 4454 C C . ARG A 1 559 ? 30.793 -1.762 -7.018 1.00 93.00 559 ARG A C 1
ATOM 4456 O O . ARG A 1 559 ? 31.777 -1.946 -7.724 1.00 93.00 559 ARG A O 1
ATOM 4463 N N . LYS A 1 560 ? 30.739 -2.185 -5.751 1.00 93.56 560 LYS A N 1
ATOM 4464 C CA . LYS A 1 560 ? 31.837 -2.905 -5.085 1.00 93.56 560 LYS A CA 1
ATOM 4465 C C . LYS A 1 560 ? 32.090 -4.296 -5.679 1.00 93.56 560 LYS A C 1
ATOM 4467 O O . LYS A 1 560 ? 33.229 -4.757 -5.671 1.00 93.56 560 LYS A O 1
ATOM 4472 N N . MET A 1 561 ? 31.048 -4.951 -6.191 1.00 93.56 561 MET A N 1
ATOM 4473 C CA . MET A 1 561 ? 31.139 -6.196 -6.968 1.00 93.56 561 MET A CA 1
ATOM 4474 C C . MET A 1 561 ? 31.433 -5.956 -8.459 1.00 93.56 561 MET A C 1
ATOM 4476 O O . MET A 1 561 ? 31.644 -6.915 -9.204 1.00 93.56 561 MET A O 1
ATOM 4480 N N . GLY A 1 562 ? 31.412 -4.697 -8.892 1.00 91.69 562 GLY A N 1
ATOM 4481 C CA . GLY A 1 562 ? 31.536 -4.271 -10.274 1.00 91.69 562 GLY A CA 1
ATOM 4482 C C . GLY A 1 562 ? 32.978 -4.309 -10.763 1.00 91.69 562 GLY A C 1
ATOM 4483 O O . GLY A 1 562 ? 33.888 -3.816 -10.101 1.00 91.69 562 GLY A O 1
ATOM 4484 N N . GLN A 1 563 ? 33.185 -4.860 -11.951 1.00 90.19 563 GLN A N 1
ATOM 4485 C CA . GLN A 1 563 ? 34.442 -4.768 -12.685 1.00 90.19 563 GLN A CA 1
ATOM 4486 C C . GLN A 1 563 ? 34.269 -3.776 -13.832 1.00 90.19 563 GLN A C 1
ATOM 4488 O O . GLN A 1 563 ? 33.248 -3.809 -14.517 1.00 90.19 563 GLN A O 1
ATOM 4493 N N . GLN A 1 564 ? 35.249 -2.900 -14.052 1.00 89.06 564 GLN A N 1
ATOM 4494 C CA . GLN A 1 564 ? 35.194 -1.970 -15.176 1.00 89.06 564 GLN A CA 1
ATOM 4495 C C . GLN A 1 564 ? 35.142 -2.757 -16.488 1.00 89.06 564 GLN A C 1
ATOM 4497 O O . GLN A 1 564 ? 36.041 -3.550 -16.776 1.00 89.06 564 GLN A O 1
ATOM 4502 N N . SER A 1 565 ? 34.085 -2.545 -17.268 1.00 83.81 565 SER A N 1
ATOM 4503 C CA . SER A 1 565 ? 33.948 -3.174 -18.577 1.00 83.81 565 SER A CA 1
ATOM 4504 C C . SER A 1 565 ? 34.782 -2.422 -19.624 1.00 83.81 565 SER A C 1
ATOM 4506 O O . SER A 1 565 ? 34.861 -1.188 -19.556 1.00 83.81 565 SER A O 1
ATOM 4508 N N . PRO A 1 566 ? 35.370 -3.119 -20.620 1.00 72.19 566 PRO A N 1
ATOM 4509 C CA . PRO A 1 566 ? 36.095 -2.483 -21.723 1.00 72.19 566 PRO A CA 1
ATOM 4510 C C . PRO A 1 566 ? 35.259 -1.461 -22.503 1.00 72.19 566 PRO A C 1
ATOM 4512 O O . PRO A 1 566 ? 35.802 -0.498 -23.031 1.00 72.19 566 PRO A O 1
ATOM 4515 N N . THR A 1 567 ? 33.938 -1.652 -22.559 1.00 70.56 567 THR A N 1
ATOM 4516 C CA . THR A 1 567 ? 32.998 -0.785 -23.287 1.00 70.56 567 THR A CA 1
ATOM 4517 C C . THR A 1 567 ? 32.443 0.366 -22.440 1.00 70.56 567 THR A C 1
ATOM 4519 O O . THR A 1 567 ? 31.559 1.090 -22.891 1.00 70.56 567 THR A O 1
ATOM 4522 N N . GLY A 1 568 ? 32.948 0.551 -21.215 1.00 78.19 568 GLY A N 1
ATOM 4523 C CA . GLY A 1 568 ? 32.361 1.453 -20.222 1.00 78.19 568 GLY A CA 1
ATOM 4524 C C . GLY A 1 568 ? 31.334 0.745 -19.333 1.00 78.19 568 GLY A C 1
ATOM 4525 O O . GLY A 1 568 ? 30.827 -0.319 -19.674 1.00 78.19 568 GLY A O 1
ATOM 4526 N N . GLY A 1 569 ? 31.058 1.329 -18.167 1.00 87.69 569 GLY A N 1
ATOM 4527 C CA . GLY A 1 569 ? 30.162 0.759 -17.159 1.00 87.69 569 GLY A CA 1
ATOM 4528 C C . GLY A 1 569 ? 30.806 -0.299 -16.261 1.00 87.69 569 GLY A C 1
ATOM 4529 O O . GLY A 1 569 ? 31.960 -0.697 -16.442 1.00 87.69 569 GLY A O 1
ATOM 4530 N N . LEU A 1 570 ? 30.045 -0.742 -15.262 1.00 93.69 570 LEU A N 1
ATOM 4531 C CA . LEU A 1 570 ? 30.467 -1.717 -14.261 1.00 93.69 570 LEU A CA 1
ATOM 4532 C C . LEU A 1 570 ? 29.706 -3.032 -14.432 1.00 93.69 570 LEU A C 1
ATOM 4534 O O . LEU A 1 570 ? 28.481 -3.080 -14.323 1.00 93.69 570 LEU A O 1
ATOM 4538 N N . PHE A 1 571 ? 30.457 -4.107 -14.649 1.00 94.00 571 PHE A N 1
ATOM 4539 C CA . PHE A 1 571 ? 29.953 -5.469 -14.720 1.00 94.00 571 PHE A CA 1
ATOM 4540 C C . PHE A 1 571 ? 29.882 -6.094 -13.323 1.00 94.00 571 PHE A C 1
ATOM 4542 O O . PHE A 1 571 ? 30.913 -6.394 -12.718 1.00 94.00 571 PHE A O 1
ATOM 4549 N N . ILE A 1 572 ? 28.672 -6.288 -12.802 1.00 95.31 572 ILE A N 1
ATOM 4550 C CA . ILE A 1 572 ? 28.423 -6.880 -11.486 1.00 95.31 572 ILE A CA 1
ATOM 4551 C C . ILE A 1 572 ? 28.804 -8.362 -11.529 1.00 95.31 572 ILE A C 1
ATOM 4553 O O . ILE A 1 572 ? 28.122 -9.174 -12.162 1.00 95.31 572 ILE A O 1
ATOM 4557 N N . ASN A 1 573 ? 29.871 -8.717 -10.808 1.00 92.19 573 ASN A N 1
ATOM 4558 C CA . ASN A 1 573 ? 30.407 -10.071 -10.766 1.00 92.19 573 ASN A CA 1
ATOM 4559 C C . ASN A 1 573 ? 30.582 -10.570 -9.316 1.00 92.19 573 ASN A C 1
ATOM 4561 O O . ASN A 1 573 ? 31.676 -10.475 -8.744 1.00 92.19 573 ASN A O 1
ATOM 4565 N N . PRO A 1 574 ? 29.531 -11.153 -8.707 1.00 90.19 574 PRO A N 1
ATOM 4566 C CA . PRO A 1 574 ? 29.617 -11.700 -7.353 1.00 90.19 574 PRO A CA 1
ATOM 4567 C C . PRO A 1 574 ? 30.653 -12.830 -7.257 1.00 90.19 574 PRO A C 1
ATOM 4569 O O . PRO A 1 574 ? 31.422 -12.881 -6.303 1.00 90.19 574 PRO A O 1
ATOM 4572 N N . GLY A 1 575 ? 30.787 -13.688 -8.273 1.00 89.56 575 GLY A N 1
ATOM 4573 C CA . GLY A 1 575 ? 31.822 -14.731 -8.276 1.00 89.56 575 GLY A CA 1
ATOM 4574 C C . GLY A 1 575 ? 33.235 -14.159 -8.101 1.00 89.56 575 GLY A C 1
ATOM 4575 O O . GLY A 1 575 ? 34.026 -14.662 -7.301 1.00 89.56 575 GLY A O 1
ATOM 4576 N N . HIS A 1 576 ? 33.538 -13.056 -8.790 1.00 89.25 576 HIS A N 1
ATOM 4577 C CA . HIS A 1 576 ? 34.803 -12.348 -8.618 1.00 89.25 576 HIS A CA 1
ATOM 4578 C C . HIS A 1 576 ? 34.944 -11.727 -7.223 1.00 89.25 576 HIS A C 1
ATOM 4580 O O . HIS A 1 576 ? 35.983 -11.912 -6.587 1.00 89.25 576 HIS A O 1
ATOM 4586 N N . PHE A 1 577 ? 33.910 -11.042 -6.723 1.00 92.81 577 PHE A N 1
ATOM 4587 C CA . PHE A 1 577 ? 33.930 -10.428 -5.391 1.00 92.81 577 PHE A CA 1
ATOM 4588 C C . PHE A 1 577 ? 34.205 -11.451 -4.281 1.00 92.81 577 PHE A C 1
ATOM 4590 O O . PHE A 1 577 ? 35.055 -11.199 -3.425 1.00 92.81 577 PHE A O 1
ATOM 4597 N N . TRP A 1 578 ? 33.544 -12.613 -4.310 1.00 90.56 578 TRP A N 1
ATOM 4598 C CA . TRP A 1 578 ? 33.754 -13.689 -3.330 1.00 90.56 578 TRP A CA 1
ATOM 4599 C C . TRP A 1 578 ? 35.133 -14.330 -3.442 1.00 90.56 578 TRP A C 1
ATOM 4601 O O . TRP A 1 578 ? 35.697 -14.763 -2.440 1.00 90.56 578 TRP A O 1
ATOM 4611 N N . ARG A 1 579 ? 35.691 -14.389 -4.652 1.00 87.94 579 ARG A N 1
ATOM 4612 C CA . ARG A 1 579 ? 37.035 -14.925 -4.874 1.00 87.94 579 ARG A CA 1
ATOM 4613 C C . ARG A 1 579 ? 38.119 -13.984 -4.352 1.00 87.94 579 ARG A C 1
ATOM 4615 O O . ARG A 1 579 ? 39.073 -14.455 -3.745 1.00 87.94 579 ARG A O 1
ATOM 4622 N N . VAL A 1 580 ? 37.988 -12.680 -4.602 1.00 88.81 580 VAL A N 1
ATOM 4623 C CA . VAL A 1 580 ? 38.942 -11.666 -4.119 1.00 88.81 580 VAL A CA 1
ATOM 4624 C C . VAL A 1 580 ? 38.845 -11.521 -2.600 1.00 88.81 580 VAL A C 1
ATOM 4626 O O . VAL A 1 580 ? 39.862 -11.514 -1.914 1.00 88.81 580 VAL A O 1
ATOM 4629 N N . ASN A 1 581 ? 37.625 -11.478 -2.065 1.00 89.69 581 ASN A N 1
ATOM 4630 C CA . ASN A 1 581 ? 37.363 -11.438 -0.629 1.00 89.69 581 ASN A CA 1
ATOM 4631 C C . ASN A 1 581 ? 37.091 -12.863 -0.135 1.00 89.69 581 ASN A C 1
ATOM 4633 O O . ASN A 1 581 ? 35.948 -13.251 0.106 1.00 89.69 581 ASN A O 1
ATOM 4637 N N . ASN A 1 582 ? 38.140 -13.676 -0.049 1.00 87.44 582 ASN A N 1
ATOM 4638 C CA . ASN A 1 582 ? 38.011 -15.122 0.148 1.00 87.44 582 ASN A CA 1
ATOM 4639 C C . ASN A 1 582 ? 37.655 -15.557 1.587 1.00 87.44 582 ASN A C 1
ATOM 4641 O O . ASN A 1 582 ? 37.151 -16.668 1.761 1.00 87.44 582 ASN A O 1
ATOM 4645 N N . THR A 1 583 ? 37.802 -14.695 2.597 1.00 87.31 583 THR A N 1
ATOM 4646 C CA . THR A 1 583 ? 37.374 -14.951 3.988 1.00 87.31 583 THR A CA 1
ATOM 4647 C C . THR A 1 583 ? 36.120 -14.164 4.371 1.00 87.31 583 THR A C 1
ATOM 4649 O O . THR A 1 583 ? 35.775 -13.171 3.727 1.00 87.31 583 THR A O 1
ATOM 4652 N N . ASP A 1 584 ? 35.413 -14.594 5.423 1.00 87.06 584 ASP A N 1
ATOM 4653 C CA . ASP A 1 584 ? 34.240 -13.851 5.902 1.00 87.06 584 ASP A CA 1
ATOM 4654 C C . ASP A 1 584 ? 34.626 -12.504 6.487 1.00 87.06 584 ASP A C 1
ATOM 4656 O O . ASP A 1 584 ? 33.891 -11.544 6.307 1.00 87.06 584 ASP A O 1
ATOM 4660 N N . GLU A 1 585 ? 35.785 -12.418 7.137 1.00 86.56 585 GLU A N 1
ATOM 4661 C CA . GLU A 1 585 ? 36.338 -11.172 7.654 1.00 86.56 585 GLU A CA 1
ATOM 4662 C C . GLU A 1 585 ? 36.612 -10.196 6.504 1.00 86.56 585 GLU A C 1
ATOM 4664 O O . GLU A 1 585 ? 36.196 -9.040 6.563 1.00 86.56 585 GLU A O 1
ATOM 4669 N N . ALA A 1 586 ? 37.248 -10.660 5.419 1.00 86.25 586 ALA A N 1
ATOM 4670 C CA . ALA A 1 586 ? 37.514 -9.829 4.247 1.00 86.25 586 ALA A CA 1
ATOM 4671 C C . ALA A 1 586 ? 36.210 -9.339 3.601 1.00 86.25 586 ALA A C 1
ATOM 4673 O O . ALA A 1 586 ? 36.081 -8.154 3.293 1.00 86.25 586 ALA A O 1
ATOM 4674 N N . ARG A 1 587 ? 35.210 -10.221 3.455 1.00 92.75 587 ARG A N 1
ATOM 4675 C CA . ARG A 1 587 ? 33.884 -9.844 2.934 1.00 92.75 587 ARG A CA 1
ATOM 4676 C C . ARG A 1 587 ? 33.177 -8.861 3.857 1.00 92.75 587 ARG A C 1
ATOM 4678 O O . ARG A 1 587 ? 32.660 -7.857 3.378 1.00 92.75 587 ARG A O 1
ATOM 4685 N N . PHE A 1 588 ? 33.188 -9.115 5.162 1.00 90.69 588 PHE A N 1
ATOM 4686 C CA . PHE A 1 588 ? 32.609 -8.237 6.172 1.00 90.69 588 PHE A CA 1
ATOM 4687 C C . PHE A 1 588 ? 33.223 -6.839 6.111 1.00 90.69 588 PHE A C 1
ATOM 4689 O O . PHE A 1 588 ? 32.480 -5.860 6.074 1.00 90.69 588 PHE A O 1
ATOM 4696 N N . HIS A 1 589 ? 34.551 -6.727 6.036 1.00 87.38 589 HIS A N 1
ATOM 4697 C CA . HIS A 1 589 ? 35.233 -5.440 5.914 1.00 87.38 589 HIS A CA 1
ATOM 4698 C C . HIS A 1 589 ? 34.934 -4.749 4.583 1.00 87.38 589 HIS A C 1
ATOM 4700 O O . HIS A 1 589 ? 34.612 -3.562 4.579 1.00 87.38 589 HIS A O 1
ATOM 4706 N N . ALA A 1 590 ? 34.977 -5.477 3.464 1.00 90.00 590 ALA A N 1
ATOM 4707 C CA . ALA A 1 590 ? 34.685 -4.920 2.146 1.00 90.00 590 ALA A CA 1
ATOM 4708 C C . ALA A 1 590 ? 33.248 -4.379 2.045 1.00 90.00 590 ALA A C 1
ATOM 4710 O O . ALA A 1 590 ? 33.045 -3.295 1.498 1.00 90.00 590 ALA A O 1
ATOM 4711 N N . ILE A 1 591 ? 32.274 -5.108 2.599 1.00 92.38 591 ILE A N 1
ATOM 4712 C CA . ILE A 1 591 ? 30.857 -4.720 2.647 1.00 92.38 591 ILE A CA 1
ATOM 4713 C C . ILE A 1 591 ? 30.650 -3.562 3.623 1.00 92.38 591 ILE A C 1
ATOM 4715 O O . ILE A 1 591 ? 30.065 -2.549 3.253 1.00 92.38 591 ILE A O 1
ATOM 4719 N N . SER A 1 592 ? 31.154 -3.679 4.853 1.00 88.94 592 SER A N 1
ATOM 4720 C CA . SER A 1 592 ? 30.934 -2.668 5.893 1.00 88.94 592 SER A CA 1
ATOM 4721 C C . SER A 1 592 ? 31.582 -1.335 5.536 1.00 88.94 592 SER A C 1
ATOM 4723 O O . SER A 1 592 ? 30.950 -0.304 5.719 1.00 88.94 592 SER A O 1
ATOM 4725 N N . SER A 1 593 ? 32.798 -1.342 4.976 1.00 88.19 593 SER A N 1
ATOM 4726 C CA . SER A 1 593 ? 33.457 -0.125 4.481 1.00 88.19 593 SER A CA 1
ATOM 4727 C C . SER A 1 593 ? 32.647 0.525 3.364 1.00 88.19 593 SER A C 1
ATOM 4729 O O . SER A 1 593 ? 32.431 1.729 3.389 1.00 88.19 593 SER A O 1
ATOM 4731 N N . CYS A 1 594 ? 32.160 -0.274 2.411 1.00 89.94 594 CYS A N 1
ATOM 4732 C CA . CYS A 1 594 ? 31.368 0.230 1.295 1.00 89.94 594 CYS A CA 1
ATOM 4733 C C . CYS A 1 594 ? 30.063 0.887 1.765 1.00 89.94 594 CYS A C 1
ATOM 4735 O O . CYS A 1 594 ? 29.723 1.968 1.295 1.00 89.94 594 CYS A O 1
ATOM 4737 N N . LEU A 1 595 ? 29.346 0.256 2.698 1.00 89.38 595 LEU A N 1
ATOM 4738 C CA . LEU A 1 595 ? 28.105 0.804 3.251 1.00 89.38 595 LEU A CA 1
ATOM 4739 C C . LEU A 1 595 ? 28.363 2.020 4.152 1.00 89.38 595 LEU A C 1
ATOM 4741 O O . LEU A 1 595 ? 27.561 2.947 4.163 1.00 89.38 595 LEU A O 1
ATOM 4745 N N . TRP A 1 596 ? 29.490 2.043 4.865 1.00 84.56 596 TRP A N 1
ATOM 4746 C CA . TRP A 1 596 ? 29.899 3.178 5.694 1.00 84.56 596 TRP A CA 1
ATOM 4747 C C . TRP A 1 596 ? 30.173 4.436 4.866 1.00 84.56 596 TRP A C 1
ATOM 4749 O O . TRP A 1 596 ? 29.778 5.531 5.258 1.00 84.56 596 TRP A O 1
ATOM 4759 N N . ASP A 1 597 ? 30.805 4.297 3.700 1.00 81.12 597 ASP A N 1
ATOM 4760 C CA . ASP A 1 597 ? 31.071 5.443 2.827 1.00 81.12 597 ASP A CA 1
ATOM 4761 C C . ASP A 1 597 ? 29.767 6.095 2.339 1.00 81.12 597 ASP A C 1
ATOM 4763 O O . ASP A 1 597 ? 29.694 7.317 2.228 1.00 81.12 597 ASP A O 1
ATOM 4767 N N . VAL A 1 598 ? 28.695 5.316 2.145 1.00 80.81 598 VAL A N 1
ATOM 4768 C CA . VAL A 1 598 ? 27.365 5.848 1.791 1.00 80.81 598 VAL A CA 1
ATOM 4769 C C . VAL A 1 598 ? 26.785 6.739 2.898 1.00 80.81 598 VAL A C 1
ATOM 4771 O O . VAL A 1 598 ? 26.096 7.710 2.579 1.00 80.81 598 VAL A O 1
ATOM 4774 N N . ASP A 1 599 ? 27.075 6.446 4.171 1.00 64.56 599 ASP A N 1
ATOM 4775 C CA . ASP A 1 599 ? 26.627 7.243 5.325 1.00 64.56 599 ASP A CA 1
ATOM 4776 C C . ASP A 1 599 ? 27.373 8.585 5.435 1.00 64.56 599 ASP A C 1
ATOM 4778 O O . ASP A 1 599 ? 26.848 9.536 6.005 1.00 64.56 599 ASP A O 1
ATOM 4782 N N . ARG A 1 600 ? 28.588 8.683 4.881 1.00 57.59 600 ARG A N 1
ATOM 4783 C CA . ARG A 1 600 ? 29.470 9.854 5.025 1.00 57.59 600 ARG A CA 1
ATOM 4784 C C . ARG A 1 600 ? 29.195 10.979 4.017 1.00 57.59 600 ARG A C 1
ATOM 4786 O O . ARG A 1 600 ? 29.661 12.097 4.215 1.00 57.59 600 ARG A O 1
ATOM 4793 N N . TYR A 1 601 ? 28.469 10.673 2.941 1.00 50.19 601 TYR A N 1
ATOM 4794 C CA . TYR A 1 601 ? 28.050 11.617 1.893 1.00 50.19 601 TYR A CA 1
ATOM 4795 C C . TYR A 1 601 ? 26.550 11.970 1.983 1.00 50.19 601 TYR A C 1
ATOM 4797 O O . TYR A 1 601 ? 25.913 12.294 0.975 1.00 50.19 601 TYR A O 1
ATOM 4805 N N . MET A 1 602 ? 25.977 11.859 3.184 1.00 43.28 602 MET A N 1
ATOM 4806 C CA . MET A 1 602 ? 24.727 12.502 3.603 1.00 43.28 602 MET A CA 1
ATOM 4807 C C . MET A 1 602 ? 25.056 13.611 4.592 1.00 43.28 602 MET A C 1
ATOM 4809 O O . MET A 1 602 ? 24.337 14.631 4.547 1.00 43.28 602 MET A O 1
#